Protein 6J2L (pdb70)

Solvent-accessible surface area: 18011 Å² total; per-residue (Å²): 60,85,130,84,59,79,163,92,9,50,49,160,69,12,131,28,46,0,2,0,0,0,2,22,6,25,2,0,24,2,0,15,17,8,76,0,28,72,96,0,2,46,86,0,68,126,59,28,68,0,1,1,34,15,180,131,107,118,93,34,64,52,23,6,76,133,70,44,32,56,1,43,38,85,32,22,6,18,12,102,77,30,8,1,0,6,0,6,0,53,36,94,36,62,7,6,154,133,59,72,59,5,16,4,44,154,42,44,4,52,5,3,38,0,42,72,21,11,97,68,0,37,129,75,72,217,39,106,73,163,93,20,117,0,5,133,15,26,68,58,29,23,149,97,0,2,80,36,0,12,68,10,0,71,65,0,13,110,1,0,50,104,114,60,118,152,70,0,16,30,24,0,0,32,0,0,36,11,0,0,0,0,0,16,37,15,102,17,48,0,21,43,0,3,56,25,5,106,164,154,96,139,76,71,79,180,107,14,52,47,157,115,22,132,26,51,0,2,0,0,0,3,23,5,26,3,0,25,3,10,19,15,7,25,0,26,66,101,0,3,43,64,0,67,121,54,27,67,0,0,1,60,13,81,86,178,120,158,21,86,47,43,4,100,130,66,44,42,50,10,46,39,86,28,47,6,23,9,32,70,33,20,2,3,4,0,5,0,53,44,86,26,140,105,19,39,2,56,145,24,39,3,74,5,2,37,0,39,74,13,11,95,77,2,28,129,105,84,191,76,194,72,45,110,54,32,20,153,114,0,3,91,53,0,11,74,15,0,72,64,0,14,110,2,0,47,100,113,60,109,159,72,0,13,31,21,0,0,42,0,0,54,17,0,0,2,0,0,22,37,14,115,17,47,0,27,54,1,0,70,10,10,86,158,137

Foldseek 3Di:
DDPVLVVQACCVVVVQWAKEWEAAQQLRHTADIAIAGVVQVVCCVVVQWRWHQDPPVRHIDGQCNPPVWIWGFDDWDADPRNRYIYTHTHIPAARDPVRHNHPVPDDDDPSSVLVVLLVVLLVLQPPDCPVDVSVVVLVVDLVVLVVQLVVLVVQLVVCVVVVVVVSNVVSVVSNSNSVSSNQSSVVHHVSVVVVVVVVD/DVVLVVQAPCVVQVQKAKEWEAAQQLGHTADIAIAGPVQVVCCVVVQWRKGQDPVHDGIDGVCPVPVWIWGFDDWDAPDNNRHIYTHTHIDDDDHPPPPDDDDSSVLVVLLVVLLVVCPPVCLVVDLVSLVVQLVVLVVQLVVCVVVPPVVSNVVSVVSNSNSVSNNQVSVVHGVSVVVVVVVVD

Radius of gyration: 22.67 Å; Cα contacts (8 Å, |Δi|>4): 732; chains: 2; bounding box: 60×43×58 Å

B-factor: mean 59.06, std 17.09, range [28.33, 131.87]

Sequence (385 aa):
LTEQQRRELDWEKTDGLMPVIVQHAVSGEVLMLGYMNPEALDKTIESGKVTFFSRTKQRLWIKGETSGNFLNVVSIAPDCDNDTLLVLANPIGPTCHKGTSSCFGNTAHQWLFLYQLEQLLAERKYADPETSYTAKLYASGTKRIAQKVGEEGVETALAATVHDRFELTNEASDLMYHLLVLLQDQDLDLTTVIENLHKRTEQQRRELDWEKTDGLMPVIVQHAVSGEVLMLGYMNPEALDKTIESGKVTFFSRTKQRLWIKGETSGNFLNVVSIAPDCDNDTLLVLANPIGPSSCFGNTAHQWLFLYQLEQLLAERKYADLYASGTKRIAQKVGEEGVETALAATVHDRFELTNEASDLMYHLLVLLQDQDLDLTTVIENLHKR

Secondary structure (DSSP, 8-state):
--HHHHHH--TTTTTT-EEEEEEETTT--EEEEEEE-HHHHHHHHHHSB-EEEETTTTEEEETTTTTS-EEEEEEEEE-TTSS-EEEEEEEES-SSTTSSS-TTTT---TTHHHHHHHHHHHHSTTS-TTS-HHHHHHHH-HHHHHHHHHHHHHHHHHHHHTT-HHHHHHHHHHHHHHHHHHHHHTT--HHHHHHHHHH-/-HHHHHT--TTTTTT-EEEEEEETTT--EEEEEEE-HHHHHHHHHHSB-EEE-SSS--EEETTTTTS-EEEEEEEEE-TTSS-EEEEEEEE----TTTT---TTHHHHHHHHHHHHGGG---GGG-HHHHHHHHHHHHHHHHHHHHHT-HHHHHHHHHHHHHHHHHHHHHTT--HHHHHHHHHH-

Organism: Shigella flexneri (NCBI:txid623)

Structure (mmCIF, N/CA/C/O backbone):
data_6J2L
#
_entry.id   6J2L
#
_cell.length_a   169.050
_cell.length_b   45.230
_cell.length_c   65.259
_cell.angle_alpha   90.00
_cell.angle_beta   112.53
_cell.angle_gamma   90.00
#
_symmetry.space_group_name_H-M   'C 1 2 1'
#
loop_
_entity.id
_entity.type
_entity.pdbx_description
1 polymer 'Histidine biosynthesis bifunctional protein HisIE'
2 non-polymer 'ZINC ION'
3 non-polymer 'MAGNESIUM ION'
4 water water
#
loop_
_atom_site.group_PDB
_atom_site.id
_atom_site.type_symbol
_atom_site.label_atom_id
_atom_site.label_alt_id
_atom_site.label_comp_id
_atom_site.label_asym_id
_atom_site.label_entity_id
_atom_site.label_seq_id
_atom_site.pdbx_PDB_ins_code
_atom_site.Cartn_x
_atom_site.Cartn_y
_atom_site.Cartn_z
_atom_site.occupancy
_atom_site.B_iso_or_equiv
_atom_site.auth_seq_id
_atom_site.auth_comp_id
_atom_site.auth_asym_id
_atom_site.auth_atom_id
_atom_site.pdbx_PDB_model_num
ATOM 1 N N . LEU A 1 1 ? 57.363 28.504 37.476 1.00 58.97 2 LEU A N 1
ATOM 2 C CA . LEU A 1 1 ? 56.664 29.123 38.609 1.00 59.12 2 LEU A CA 1
ATOM 3 C C . LEU A 1 1 ? 57.108 28.589 39.960 1.00 54.59 2 LEU A C 1
ATOM 4 O O . LEU A 1 1 ? 56.872 27.427 40.281 1.00 65.27 2 LEU A O 1
ATOM 9 N N . THR A 1 2 ? 57.731 29.452 40.761 1.00 53.03 3 THR A N 1
ATOM 10 C CA . THR A 1 2 ? 58.091 29.062 42.116 1.00 63.71 3 THR A CA 1
ATOM 11 C C . THR A 1 2 ? 56.833 28.841 42.947 1.00 61.71 3 THR A C 1
ATOM 12 O O . THR A 1 2 ? 55.742 29.298 42.599 1.00 53.71 3 THR A O 1
ATOM 16 N N . GLU A 1 3 ? 56.999 28.158 44.080 1.00 57.65 4 GLU A N 1
ATOM 17 C CA . GLU A 1 3 ? 55.857 27.954 44.953 1.00 64.47 4 GLU A CA 1
ATOM 18 C C . GLU A 1 3 ? 55.310 29.292 45.426 1.00 63.27 4 GLU A C 1
ATOM 19 O O . GLU A 1 3 ? 54.094 29.496 45.464 1.00 66.56 4 GLU A O 1
ATOM 25 N N . GLN A 1 4 ? 56.196 30.221 45.796 1.00 61.35 5 GLN A N 1
ATOM 26 C CA . GLN A 1 4 ? 55.734 31.521 46.279 1.00 69.33 5 GLN A CA 1
ATOM 27 C C . GLN A 1 4 ? 55.055 32.318 45.164 1.00 66.44 5 GLN A C 1
ATOM 28 O O . GLN A 1 4 ? 54.035 32.981 45.394 1.00 61.81 5 GLN A O 1
ATOM 34 N N . GLN A 1 5 ? 55.569 32.230 43.939 1.00 68.57 6 GLN A N 1
ATOM 35 C CA . GLN A 1 5 ? 54.868 32.845 42.818 1.00 63.38 6 GLN A CA 1
ATOM 36 C C . GLN A 1 5 ? 53.421 32.369 42.758 1.00 51.06 6 GLN A C 1
ATOM 37 O O . GLN A 1 5 ? 52.495 33.179 42.660 1.00 51.39 6 GLN A O 1
ATOM 43 N N . ARG A 1 6 ? 53.214 31.055 42.886 1.00 53.18 7 ARG A N 1
ATOM 44 C CA . ARG A 1 6 ? 51.871 30.485 42.863 1.00 59.27 7 ARG A CA 1
ATOM 45 C C . ARG A 1 6 ? 51.060 30.897 44.076 1.00 63.23 7 ARG A C 1
ATOM 46 O O . ARG A 1 6 ? 49.830 30.961 43.999 1.00 65.63 7 ARG A O 1
ATOM 54 N N . ARG A 1 7 ? 51.732 31.159 45.204 1.00 56.84 8 ARG A N 1
ATOM 55 C CA . ARG A 1 7 ? 51.066 31.684 46.386 1.00 57.17 8 ARG A CA 1
ATOM 56 C C . ARG A 1 7 ? 50.560 33.099 46.156 1.00 51.08 8 ARG A C 1
ATOM 57 O O . ARG A 1 7 ? 49.551 33.506 46.740 1.00 47.61 8 ARG A O 1
ATOM 65 N N . GLU A 1 8 ? 51.255 33.871 45.343 1.00 48.51 9 GLU A N 1
ATOM 66 C CA . GLU A 1 8 ? 50.923 35.273 45.154 1.00 63.74 9 GLU A CA 1
ATOM 67 C C . GLU A 1 8 ? 49.949 35.512 44.007 1.00 59.38 9 GLU A C 1
ATOM 68 O O . GLU A 1 8 ? 49.547 36.660 43.789 1.00 58.32 9 GLU A O 1
ATOM 74 N N . LEU A 1 9 ? 49.550 34.472 43.282 1.00 61.41 10 LEU A N 1
ATOM 75 C CA . LEU A 1 9 ? 48.609 34.670 42.191 1.00 58.69 10 LEU A CA 1
ATOM 76 C C . LEU A 1 9 ? 47.268 35.152 42.743 1.00 58.74 10 LEU A C 1
ATOM 77 O O . LEU A 1 9 ? 46.688 34.547 43.652 1.00 56.88 10 LEU A O 1
ATOM 82 N N . ASP A 1 10 ? 46.794 36.270 42.201 1.00 59.30 11 ASP A N 1
ATOM 83 C CA . ASP A 1 10 ? 45.604 36.949 42.702 1.00 57.12 11 ASP A CA 1
ATOM 84 C C . ASP A 1 10 ? 44.361 36.273 42.121 1.00 58.60 11 ASP A C 1
ATOM 85 O O . ASP A 1 10 ? 43.753 36.719 41.144 1.00 57.34 11 ASP A O 1
ATOM 90 N N . TRP A 1 11 ? 43.976 35.158 42.746 1.00 60.40 12 TRP A N 1
ATOM 91 C CA . TRP A 1 11 ? 42.781 34.449 42.304 1.00 67.69 12 TRP A CA 1
ATOM 92 C C . TRP A 1 11 ? 41.507 35.197 42.687 1.00 69.15 12 TRP A C 1
ATOM 93 O O . TRP A 1 11 ? 40.503 35.118 41.969 1.00 65.53 12 TRP A O 1
ATOM 104 N N . GLU A 1 12 ? 41.525 35.935 43.799 1.00 63.84 13 GLU A N 1
ATOM 105 C CA . GLU A 1 12 ? 40.336 36.682 44.189 1.00 74.05 13 GLU A CA 1
ATOM 106 C C . GLU A 1 12 ? 40.073 37.850 43.239 1.00 66.35 13 GLU A C 1
ATOM 107 O O . GLU A 1 12 ? 38.923 38.086 42.854 1.00 60.90 13 GLU A O 1
ATOM 113 N N . LYS A 1 13 ? 41.121 38.555 42.796 1.00 65.95 14 LYS A N 1
ATOM 114 C CA . LYS A 1 13 ? 40.906 39.626 41.821 1.00 58.49 14 LYS A CA 1
ATOM 115 C C . LYS A 1 13 ? 40.408 39.084 40.484 1.00 65.44 14 LYS A C 1
ATOM 116 O O . LYS A 1 13 ? 39.705 39.788 39.745 1.00 60.31 14 LYS A O 1
ATOM 122 N N . THR A 1 14 ? 40.757 37.847 40.154 1.00 63.72 15 THR A N 1
ATOM 123 C CA . THR A 1 14 ? 40.360 37.251 38.889 1.00 61.67 15 THR A CA 1
ATOM 124 C C . THR A 1 14 ? 39.129 36.365 39.025 1.00 67.77 15 THR A C 1
ATOM 125 O O . THR A 1 14 ? 38.692 35.775 38.030 1.00 68.83 15 THR A O 1
ATOM 129 N N . ASP A 1 15 ? 38.568 36.263 40.234 1.00 70.26 16 ASP A N 1
ATOM 130 C CA . ASP A 1 15 ? 37.406 35.416 40.516 1.00 65.96 16 ASP A CA 1
ATOM 131 C C . ASP A 1 15 ? 37.675 33.960 40.126 1.00 62.79 16 ASP A C 1
ATOM 132 O O . ASP A 1 15 ? 36.856 33.302 39.476 1.00 61.83 16 ASP A O 1
ATOM 137 N N . GLY A 1 16 ? 38.851 33.458 40.527 1.00 59.95 17 GLY A N 1
ATOM 138 C CA . GLY A 1 16 ? 39.234 32.074 40.293 1.00 58.73 17 GLY A CA 1
ATOM 139 C C . GLY A 1 16 ? 39.496 31.677 38.851 1.00 50.80 17 GLY A C 1
ATOM 140 O O . GLY A 1 16 ? 39.751 30.494 38.590 1.00 55.12 17 GLY A O 1
ATOM 141 N N . LEU A 1 17 ? 39.411 32.603 37.898 1.00 52.28 18 LEU A N 1
ATOM 142 C CA . LEU A 1 17 ? 39.723 32.313 36.501 1.00 55.66 18 LEU A CA 1
ATOM 143 C C . LEU A 1 17 ? 40.787 33.298 36.037 1.00 52.98 18 LEU A C 1
ATOM 144 O O . LEU A 1 17 ? 40.526 34.498 35.906 1.00 59.49 18 LEU A O 1
ATOM 149 N N . MET A 1 18 ? 41.981 32.783 35.805 1.00 50.03 19 MET A N 1
ATOM 150 C CA . MET A 1 18 ? 43.147 33.599 35.498 1.00 54.58 19 MET A CA 1
ATOM 151 C C . MET A 1 18 ? 43.328 33.655 33.991 1.00 45.86 19 MET A C 1
ATOM 152 O O . MET A 1 18 ? 43.380 32.596 33.356 1.00 39.23 19 MET A O 1
ATOM 157 N N . PRO A 1 19 ? 43.392 34.844 33.381 1.00 43.19 20 PRO A N 1
ATOM 158 C CA . PRO A 1 19 ? 43.709 34.940 31.949 1.00 44.32 20 PRO A CA 1
ATOM 159 C C . PRO A 1 19 ? 45.146 34.514 31.666 1.00 43.91 20 PRO A C 1
ATOM 160 O O . PRO A 1 19 ? 46.074 34.852 32.408 1.00 46.27 20 PRO A O 1
ATOM 164 N N . VAL A 1 20 ? 45.325 33.782 30.567 1.00 32.60 21 VAL A N 1
ATOM 165 C CA . VAL A 1 20 ? 46.622 33.195 30.232 1.00 43.18 21 VAL A CA 1
ATOM 166 C C . VAL A 1 20 ? 46.938 33.463 28.766 1.00 44.56 21 VAL A C 1
ATOM 167 O O . VAL A 1 20 ? 46.242 32.973 27.869 1.00 41.46 21 VAL A O 1
ATOM 171 N N . ILE A 1 21 ? 48.003 34.195 28.527 1.00 43.55 22 ILE A N 1
ATOM 172 C CA . ILE A 1 21 ? 48.468 34.481 27.182 1.00 41.96 22 ILE A CA 1
ATOM 173 C C . ILE A 1 21 ? 49.384 33.352 26.752 1.00 40.67 22 ILE A C 1
ATOM 174 O O . ILE A 1 21 ? 50.335 33.024 27.461 1.00 36.89 22 ILE A O 1
ATOM 179 N N . VAL A 1 22 ? 49.103 32.745 25.609 1.00 36.89 23 VAL A N 1
ATOM 180 C CA . VAL A 1 22 ? 49.995 31.752 25.027 1.00 34.90 23 VAL A CA 1
ATOM 181 C C . VAL A 1 22 ? 50.744 32.405 23.862 1.00 38.88 23 VAL A C 1
ATOM 182 O O . VAL A 1 22 ? 50.133 32.892 22.888 1.00 36.08 23 VAL A O 1
ATOM 186 N N . GLN A 1 23 ? 52.071 32.418 23.973 1.00 41.82 24 GLN A N 1
ATOM 187 C CA . GLN A 1 23 ? 52.963 32.979 22.965 1.00 40.99 24 GLN A CA 1
ATOM 188 C C . GLN A 1 23 ? 53.898 31.895 22.459 1.00 41.08 24 GLN A C 1
ATOM 189 O O . GLN A 1 23 ? 54.365 31.049 23.241 1.00 36.89 24 GLN A O 1
ATOM 195 N N . HIS A 1 24 ? 54.172 31.930 21.153 1.00 38.36 25 HIS A N 1
ATOM 196 C CA . HIS A 1 24 ? 55.121 31.003 20.549 1.00 34.40 25 HIS A CA 1
ATOM 197 C C . HIS A 1 24 ? 56.501 31.223 21.145 1.00 32.54 25 HIS A C 1
ATOM 198 O O . HIS A 1 24 ? 57.031 32.334 21.085 1.00 35.26 25 HIS A O 1
ATOM 205 N N . ALA A 1 25 ? 57.095 30.170 21.696 1.00 34.80 26 ALA A N 1
ATOM 206 C CA . ALA A 1 25 ? 58.315 30.321 22.498 1.00 37.45 26 ALA A CA 1
ATOM 207 C C . ALA A 1 25 ? 59.538 30.663 21.657 1.00 36.23 26 ALA A C 1
ATOM 208 O O . ALA A 1 25 ? 60.566 31.055 22.209 1.00 37.27 26 ALA A O 1
ATOM 210 N N . VAL A 1 26 ? 59.458 30.527 20.341 1.00 35.31 27 VAL A N 1
ATOM 211 C CA . VAL A 1 26 ? 60.569 30.856 19.454 1.00 35.00 27 VAL A CA 1
ATOM 212 C C . VAL A 1 26 ? 60.298 32.166 18.735 1.00 39.65 27 VAL A C 1
ATOM 213 O O . VAL A 1 26 ? 61.043 33.135 18.897 1.00 37.67 27 VAL A O 1
ATOM 217 N N . SER A 1 27 ? 59.174 32.258 18.023 1.00 34.54 28 SER A N 1
ATOM 218 C CA . SER A 1 27 ? 58.947 33.370 17.117 1.00 39.40 28 SER A CA 1
ATOM 219 C C . SER A 1 27 ? 58.306 34.580 17.774 1.00 45.84 28 SER A C 1
ATOM 220 O O . SER A 1 27 ? 58.314 35.660 17.171 1.00 42.44 28 SER A O 1
ATOM 223 N N . GLY A 1 28 ? 57.719 34.425 18.969 1.00 42.36 29 GLY A N 1
ATOM 224 C CA . GLY A 1 28 ? 57.041 35.519 19.630 1.00 41.39 29 GLY A CA 1
ATOM 225 C C . GLY A 1 28 ? 55.615 35.769 19.177 1.00 47.59 29 GLY A C 1
ATOM 226 O O . GLY A 1 28 ? 54.951 36.661 19.737 1.00 34.06 29 GLY A O 1
ATOM 227 N N . GLU A 1 29 ? 55.131 35.041 18.171 1.00 35.68 30 GLU A N 1
ATOM 228 C CA . GLU A 1 29 ? 53.737 35.175 17.773 1.00 38.12 30 GLU A CA 1
ATOM 229 C C . GLU A 1 29 ? 52.811 34.879 18.945 1.00 32.86 30 GLU A C 1
ATOM 230 O O . GLU A 1 29 ? 52.949 33.841 19.603 1.00 38.41 30 GLU A O 1
ATOM 236 N N . VAL A 1 30 ? 51.853 35.770 19.185 1.00 30.80 31 VAL A N 1
ATOM 237 C CA . VAL A 1 30 ? 50.786 35.497 20.155 1.00 37.61 31 VAL A CA 1
ATOM 238 C C . VAL A 1 30 ? 49.780 34.546 19.525 1.00 36.95 31 VAL A C 1
ATOM 239 O O . VAL A 1 30 ? 49.234 34.822 18.453 1.00 40.06 31 VAL A O 1
ATOM 243 N N . LEU A 1 31 ? 49.583 33.386 20.155 1.00 37.46 32 LEU A N 1
ATOM 244 C CA . LEU A 1 31 ? 48.729 32.334 19.623 1.00 40.14 32 LEU A CA 1
ATOM 245 C C . LEU A 1 31 ? 47.292 32.420 20.127 1.00 44.41 32 LEU A C 1
ATOM 246 O O . LEU A 1 31 ? 46.359 32.256 19.329 1.00 37.09 32 LEU A O 1
ATOM 251 N N . MET A 1 32 ? 47.077 32.685 21.421 1.00 29.66 33 MET A N 1
ATOM 252 C CA . MET A 1 32 ? 45.723 32.649 21.948 1.00 42.52 33 MET A CA 1
ATOM 253 C C . MET A 1 32 ? 45.709 33.214 23.361 1.00 45.04 33 MET A C 1
ATOM 254 O O . MET A 1 32 ? 46.748 33.409 23.992 1.00 41.50 33 MET A O 1
ATOM 259 N N . LEU A 1 33 ? 44.500 33.463 23.848 1.00 37.02 34 LEU A N 1
ATOM 260 C CA . LEU A 1 33 ? 44.260 33.745 25.252 1.00 37.10 34 LEU A CA 1
ATOM 261 C C . LEU A 1 33 ? 43.238 32.748 25.752 1.00 45.41 34 LEU A C 1
ATOM 262 O O . LEU A 1 33 ? 42.209 32.537 25.107 1.00 48.94 34 LEU A O 1
ATOM 267 N N . GLY A 1 34 ? 43.520 32.142 26.891 1.00 41.26 35 GLY A N 1
ATOM 268 C CA . GLY A 1 34 ? 42.570 31.240 27.508 1.00 44.70 35 GLY A CA 1
ATOM 269 C C . GLY A 1 34 ? 42.515 31.522 28.997 1.00 46.75 35 GLY A C 1
ATOM 270 O O . GLY A 1 34 ? 43.194 32.437 29.468 1.00 48.20 35 GLY A O 1
ATOM 271 N N . TYR A 1 35 ? 41.725 30.763 29.750 1.00 44.17 36 TYR A N 1
ATOM 272 C CA . TYR A 1 35 ? 41.579 30.987 31.182 1.00 42.35 36 TYR A CA 1
ATOM 273 C C . TYR A 1 35 ? 41.908 29.706 31.933 1.00 48.85 36 TYR A C 1
ATOM 274 O O . TYR A 1 35 ? 41.644 28.599 31.445 1.00 41.88 36 TYR A O 1
ATOM 283 N N . MET A 1 36 ? 42.514 29.873 33.114 1.00 48.21 37 MET A N 1
ATOM 284 C CA . MET A 1 36 ? 42.891 28.778 33.991 1.00 46.91 37 MET A CA 1
ATOM 285 C C . MET A 1 36 ? 42.346 29.017 35.396 1.00 52.44 37 MET A C 1
ATOM 286 O O . MET A 1 36 ? 42.315 30.154 35.886 1.00 49.57 37 MET A O 1
ATOM 291 N N . ASN A 1 37 ? 41.933 27.943 36.039 1.00 47.08 38 ASN A N 1
ATOM 292 C CA . ASN A 1 37 ? 41.729 27.907 37.475 1.00 51.73 38 ASN A CA 1
ATOM 293 C C . ASN A 1 37 ? 42.923 27.223 38.127 1.00 50.35 38 ASN A C 1
ATOM 294 O O . ASN A 1 37 ? 43.818 26.732 37.434 1.00 51.22 38 ASN A O 1
ATOM 299 N N . PRO A 1 38 ? 43.009 27.210 39.469 1.00 56.50 39 PRO A N 1
ATOM 300 C CA . PRO A 1 38 ? 44.181 26.573 40.093 1.00 54.59 39 PRO A CA 1
ATOM 301 C C . PRO A 1 38 ? 44.448 25.169 39.585 1.00 47.80 39 PRO A C 1
ATOM 302 O O . PRO A 1 38 ? 45.611 24.806 39.354 1.00 52.68 39 PRO A O 1
ATOM 306 N N . GLU A 1 39 ? 43.405 24.361 39.387 1.00 56.51 40 GLU A N 1
ATOM 307 C CA . GLU A 1 39 ? 43.674 22.996 38.949 1.00 58.10 40 GLU A CA 1
ATOM 308 C C . GLU A 1 39 ? 44.159 22.957 37.512 1.00 52.12 40 GLU A C 1
ATOM 309 O O . GLU A 1 39 ? 44.982 22.103 37.170 1.00 49.71 40 GLU A O 1
ATOM 315 N N . ALA A 1 40 ? 43.684 23.878 36.666 1.00 49.53 41 ALA A N 1
ATOM 316 C CA . ALA A 1 40 ? 44.205 23.946 35.301 1.00 54.89 41 ALA A CA 1
ATOM 317 C C . ALA A 1 40 ? 45.673 24.342 35.303 1.00 51.36 41 ALA A C 1
ATOM 318 O O . ALA A 1 40 ? 46.487 23.763 34.571 1.00 52.54 41 ALA A O 1
ATOM 320 N N . LEU A 1 41 ? 46.036 25.333 36.117 1.00 52.26 42 LEU A N 1
ATOM 321 C CA . LEU A 1 41 ? 47.440 25.725 36.181 1.00 45.35 42 LEU A CA 1
ATOM 322 C C . LEU A 1 41 ? 48.301 24.565 36.675 1.00 57.06 42 LEU A C 1
ATOM 323 O O . LEU A 1 41 ? 49.367 24.278 36.108 1.00 49.06 42 LEU A O 1
ATOM 328 N N . ASP A 1 42 ? 47.822 23.856 37.702 1.00 52.66 43 ASP A N 1
ATOM 329 C CA . ASP A 1 42 ? 48.549 22.704 38.234 1.00 56.09 43 ASP A CA 1
ATOM 330 C C . ASP A 1 42 ? 48.730 21.604 37.180 1.00 54.03 43 ASP A C 1
ATOM 331 O O . ASP A 1 42 ? 49.828 21.055 37.019 1.00 55.47 43 ASP A O 1
ATOM 336 N N . LYS A 1 43 ? 47.661 21.258 36.465 1.00 52.36 44 LYS A N 1
ATOM 337 C CA . LYS A 1 43 ? 47.763 20.241 35.424 1.00 54.26 44 LYS A CA 1
ATOM 338 C C . LYS A 1 43 ? 48.694 20.700 34.312 1.00 48.20 44 LYS A C 1
ATOM 339 O O . LYS A 1 43 ? 49.444 19.897 33.740 1.00 51.26 44 LYS A O 1
ATOM 345 N N . THR A 1 44 ? 48.691 21.999 34.024 1.00 47.78 45 THR A N 1
ATOM 346 C CA . THR A 1 44 ? 49.635 22.562 33.065 1.00 44.07 45 THR A CA 1
ATOM 347 C C . THR A 1 44 ? 51.074 22.321 33.507 1.00 49.60 45 THR A C 1
ATOM 348 O O . THR A 1 44 ? 51.915 21.875 32.713 1.00 45.30 45 THR A O 1
ATOM 352 N N . ILE A 1 45 ? 51.377 22.584 34.785 1.00 50.61 46 ILE A N 1
ATOM 353 C CA . ILE A 1 45 ? 52.746 22.364 35.261 1.00 44.14 46 ILE A CA 1
ATOM 354 C C . ILE A 1 45 ? 53.103 20.888 35.196 1.00 44.42 46 ILE A C 1
ATOM 355 O O . ILE A 1 45 ? 54.176 20.508 34.713 1.00 50.43 46 ILE A O 1
ATOM 360 N N . GLU A 1 46 ? 52.220 20.033 35.713 1.00 47.08 47 GLU A N 1
ATOM 361 C CA . GLU A 1 46 ? 52.551 18.611 35.825 1.00 53.50 47 GLU A CA 1
ATOM 362 C C . GLU A 1 46 ? 52.706 17.948 34.458 1.00 54.99 47 GLU A C 1
ATOM 363 O O . GLU A 1 46 ? 53.642 17.169 34.238 1.00 50.06 47 GLU A O 1
ATOM 369 N N . SER A 1 47 ? 51.792 18.230 33.527 1.00 54.04 48 SER A N 1
ATOM 370 C CA . SER A 1 47 ? 51.792 17.507 32.263 1.00 51.63 48 SER A CA 1
ATOM 371 C C . SER A 1 47 ? 52.760 18.095 31.250 1.00 49.95 48 SER A C 1
ATOM 372 O O . SER A 1 47 ? 53.212 17.372 30.347 1.00 49.95 48 SER A O 1
ATOM 375 N N . GLY A 1 48 ? 53.098 19.380 31.380 1.00 46.43 49 GLY A N 1
ATOM 376 C CA . GLY A 1 48 ? 53.842 20.052 30.325 1.00 45.10 49 GLY A CA 1
ATOM 377 C C . GLY A 1 48 ? 53.017 20.441 29.116 1.00 42.26 49 GLY A C 1
ATOM 378 O O . GLY A 1 48 ? 53.592 20.848 28.102 1.00 42.30 49 GLY A O 1
ATOM 379 N N . LYS A 1 49 ? 51.691 20.340 29.201 1.00 43.90 50 LYS A N 1
ATOM 380 C CA . LYS A 1 49 ? 50.769 20.661 28.116 1.00 47.12 50 LYS A CA 1
ATOM 381 C C . LYS A 1 49 ? 49.830 21.758 28.590 1.00 48.20 50 LYS A C 1
ATOM 382 O O . LYS A 1 49 ? 49.312 21.681 29.706 1.00 45.69 50 LYS A O 1
ATOM 388 N N . VAL A 1 50 ? 49.586 22.772 27.756 1.00 44.62 51 VAL A N 1
ATOM 389 C CA . VAL A 1 50 ? 48.717 23.854 28.215 1.00 42.48 51 VAL A CA 1
ATOM 390 C C . VAL A 1 50 ? 47.317 23.307 28.451 1.00 44.88 51 VAL A C 1
ATOM 391 O O . VAL A 1 50 ? 46.737 22.645 27.583 1.00 47.70 51 VAL A O 1
ATOM 395 N N . THR A 1 51 ? 46.771 23.599 29.634 1.00 43.91 52 THR A N 1
ATOM 396 C CA . THR A 1 51 ? 45.521 23.043 30.139 1.00 45.61 52 THR A CA 1
ATOM 397 C C . THR A 1 51 ? 44.655 24.192 30.635 1.00 44.87 52 THR A C 1
ATOM 398 O O . THR A 1 51 ? 45.073 24.953 31.517 1.00 48.89 52 THR A O 1
ATOM 402 N N . PHE A 1 52 ? 43.448 24.309 30.101 1.00 46.32 53 PHE A N 1
ATOM 403 C CA . PHE A 1 52 ? 42.558 25.402 30.478 1.00 52.55 53 PHE A CA 1
ATOM 404 C C . PHE A 1 52 ? 41.374 24.894 31.289 1.00 50.27 53 PHE A C 1
ATOM 405 O O . PHE A 1 52 ? 41.044 23.710 31.281 1.00 55.41 53 PHE A O 1
ATOM 413 N N . PHE A 1 53 ? 40.732 25.812 31.990 1.00 48.25 54 PHE A N 1
ATOM 414 C CA . PHE A 1 53 ? 39.422 25.545 32.564 1.00 52.20 54 PHE A CA 1
ATOM 415 C C . PHE A 1 53 ? 38.359 26.098 31.618 1.00 62.75 54 PHE A C 1
ATOM 416 O O . PHE A 1 53 ? 38.293 27.311 31.402 1.00 57.26 54 PHE A O 1
ATOM 424 N N . SER A 1 54 ? 37.549 25.197 31.051 1.00 65.30 55 SER A N 1
ATOM 425 C CA . SER A 1 54 ? 36.438 25.530 30.157 1.00 66.23 55 SER A CA 1
ATOM 426 C C . SER A 1 54 ? 35.186 25.795 30.981 1.00 73.65 55 SER A C 1
ATOM 427 O O . SER A 1 54 ? 34.592 24.856 31.541 1.00 68.32 55 SER A O 1
ATOM 430 N N . ARG A 1 55 ? 34.785 27.074 31.043 1.00 64.39 56 ARG A N 1
ATOM 431 C CA . ARG A 1 55 ? 33.532 27.445 31.692 1.00 75.02 56 ARG A CA 1
ATOM 432 C C . ARG A 1 55 ? 32.330 26.902 30.922 1.00 77.78 56 ARG A C 1
ATOM 433 O O . ARG A 1 55 ? 31.283 26.631 31.525 1.00 71.43 56 ARG A O 1
ATOM 441 N N . THR A 1 56 ? 32.472 26.712 29.604 1.00 77.07 57 THR A N 1
ATOM 442 C CA . THR A 1 56 ? 31.412 26.140 28.778 1.00 80.15 57 THR A CA 1
ATOM 443 C C . THR A 1 56 ? 31.067 24.733 29.239 1.00 71.86 57 THR A C 1
ATOM 444 O O . THR A 1 56 ? 29.962 24.480 29.728 1.00 76.60 57 THR A O 1
ATOM 448 N N . LYS A 1 57 ? 32.007 23.810 29.071 1.00 68.71 58 LYS A N 1
ATOM 449 C CA . LYS A 1 57 ? 31.821 22.432 29.494 1.00 74.66 58 LYS A CA 1
ATOM 450 C C . LYS A 1 57 ? 32.015 22.253 30.994 1.00 69.21 58 LYS A C 1
ATOM 451 O O . LYS A 1 57 ? 31.809 21.137 31.493 1.00 62.64 58 LYS A O 1
ATOM 457 N N . GLN A 1 58 ? 32.355 23.336 31.699 1.00 69.74 59 GLN A N 1
ATOM 458 C CA . GLN A 1 58 ? 32.750 23.348 33.110 1.00 63.84 59 GLN A CA 1
ATOM 459 C C . GLN A 1 58 ? 33.651 22.156 33.438 1.00 63.39 59 GLN A C 1
ATOM 460 O O . GLN A 1 58 ? 33.361 21.326 34.300 1.00 73.76 59 GLN A O 1
ATOM 466 N N . ARG A 1 59 ? 34.777 22.095 32.722 1.00 66.70 60 ARG A N 1
ATOM 467 C CA . ARG A 1 59 ? 35.763 21.049 32.968 1.00 66.49 60 ARG A CA 1
ATOM 468 C C . ARG A 1 59 ? 37.143 21.499 32.496 1.00 61.39 60 ARG A C 1
ATOM 469 O O . ARG A 1 59 ? 37.282 22.419 31.688 1.00 57.13 60 ARG A O 1
ATOM 477 N N . LEU A 1 60 ? 38.167 20.839 33.023 1.00 62.51 61 LEU A N 1
ATOM 478 C CA . LEU A 1 60 ? 39.496 20.978 32.451 1.00 64.60 61 LEU A CA 1
ATOM 479 C C . LEU A 1 60 ? 39.494 20.480 31.017 1.00 61.13 61 LEU A C 1
ATOM 480 O O . LEU A 1 60 ? 38.753 19.566 30.657 1.00 58.72 61 LEU A O 1
ATOM 485 N N . TRP A 1 61 ? 40.320 21.101 30.188 1.00 58.30 62 TRP A N 1
ATOM 486 C CA . TRP A 1 61 ? 40.568 20.562 28.862 1.00 60.95 62 TRP A CA 1
ATOM 487 C C . TRP A 1 61 ? 42.012 20.878 28.513 1.00 53.80 62 TRP A C 1
ATOM 488 O O . TRP A 1 61 ? 42.468 22.022 28.652 1.00 46.13 62 TRP A O 1
ATOM 499 N N . ILE A 1 62 ? 42.739 19.844 28.114 1.00 47.63 63 ILE A N 1
ATOM 500 C CA . ILE A 1 62 ? 44.077 20.030 27.577 1.00 52.20 63 ILE A CA 1
ATOM 501 C C . ILE A 1 62 ? 43.927 20.473 26.128 1.00 54.64 63 ILE A C 1
ATOM 502 O O . ILE A 1 62 ? 43.284 19.794 25.324 1.00 46.51 63 ILE A O 1
ATOM 507 N N . LYS A 1 63 ? 44.471 21.639 25.811 1.00 50.90 64 LYS A N 1
ATOM 508 C CA . LYS A 1 63 ? 44.357 22.181 24.466 1.00 53.37 64 LYS A CA 1
ATOM 509 C C . LYS A 1 63 ? 44.969 21.206 23.466 1.00 54.36 64 LYS A C 1
ATOM 510 O O . LYS A 1 63 ? 46.170 20.912 23.523 1.00 46.37 64 LYS A O 1
ATOM 516 N N . GLY A 1 64 ? 44.136 20.690 22.565 1.00 47.61 65 GLY A N 1
ATOM 517 C CA . GLY A 1 64 ? 44.497 19.573 21.708 1.00 48.54 65 GLY A CA 1
ATOM 518 C C . GLY A 1 64 ? 43.743 18.284 22.005 1.00 59.98 65 GLY A C 1
ATOM 519 O O . GLY A 1 64 ? 43.857 17.334 21.221 1.00 57.41 65 GLY A O 1
ATOM 520 N N . GLU A 1 65 ? 42.982 18.222 23.109 1.00 44.89 66 GLU A N 1
ATOM 521 C CA . GLU A 1 65 ? 42.161 17.056 23.452 1.00 55.04 66 GLU A CA 1
ATOM 522 C C . GLU A 1 65 ? 41.321 16.536 22.292 1.00 69.10 66 GLU A C 1
ATOM 523 O O . GLU A 1 65 ? 41.120 15.322 22.160 1.00 69.08 66 GLU A O 1
ATOM 529 N N . THR A 1 66 ? 40.759 17.427 21.481 1.00 58.53 67 THR A N 1
ATOM 530 C CA . THR A 1 66 ? 39.947 16.972 20.356 1.00 72.09 67 THR A CA 1
ATOM 531 C C . THR A 1 66 ? 40.507 17.343 18.993 1.00 68.01 67 THR A C 1
ATOM 532 O O . THR A 1 66 ? 39.969 16.884 17.982 1.00 74.18 67 THR A O 1
ATOM 536 N N . SER A 1 67 ? 41.571 18.134 18.926 1.00 67.09 68 SER A N 1
ATOM 537 C CA . SER A 1 67 ? 42.157 18.492 17.644 1.00 64.68 68 SER A CA 1
ATOM 538 C C . SER A 1 67 ? 43.435 17.736 17.322 1.00 63.12 68 SER A C 1
ATOM 539 O O . SER A 1 67 ? 43.701 17.478 16.144 1.00 65.45 68 SER A O 1
ATOM 542 N N . GLY A 1 68 ? 44.228 17.374 18.333 1.00 57.91 69 GLY A N 1
ATOM 543 C CA . GLY A 1 68 ? 45.586 16.912 18.115 1.00 53.35 69 GLY A CA 1
ATOM 544 C C . GLY A 1 68 ? 46.646 17.993 18.169 1.00 56.06 69 GLY A C 1
ATOM 545 O O . GLY A 1 68 ? 47.840 17.673 18.068 1.00 59.40 69 GLY A O 1
ATOM 546 N N . ASN A 1 69 ? 46.256 19.258 18.339 1.00 49.54 70 ASN A N 1
ATOM 547 C CA . ASN A 1 69 ? 47.195 20.380 18.336 1.00 60.94 70 ASN A CA 1
ATOM 548 C C . ASN A 1 69 ? 47.464 20.802 19.780 1.00 46.32 70 ASN A C 1
ATOM 549 O O . ASN A 1 69 ? 46.696 21.569 20.372 1.00 45.26 70 ASN A O 1
ATOM 554 N N . PHE A 1 70 ? 48.554 20.302 20.345 1.00 46.92 71 PHE A N 1
ATOM 555 C CA . PHE A 1 70 ? 48.898 20.576 21.732 1.00 44.42 71 PHE A CA 1
ATOM 556 C C . PHE A 1 70 ? 49.876 21.744 21.798 1.00 50.27 71 PHE A C 1
ATOM 557 O O . PHE A 1 70 ? 50.522 22.091 20.806 1.00 46.50 71 PHE A O 1
ATOM 565 N N . LEU A 1 71 ? 49.977 22.352 22.984 1.00 45.94 72 LEU A N 1
ATOM 566 C CA . LEU A 1 71 ? 50.938 23.421 23.253 1.00 45.79 72 LEU A CA 1
ATOM 567 C C . LEU A 1 71 ? 51.893 22.932 24.337 1.00 42.50 72 LEU A C 1
ATOM 568 O O . LEU A 1 71 ? 51.493 22.774 25.499 1.00 42.03 72 LEU A O 1
ATOM 573 N N . ASN A 1 72 ? 53.147 22.674 23.962 1.00 41.98 73 ASN A N 1
ATOM 574 C CA . ASN A 1 72 ? 54.146 22.192 24.913 1.00 46.57 73 ASN A CA 1
ATOM 575 C C . ASN A 1 72 ? 54.710 23.364 25.701 1.00 46.71 73 ASN A C 1
ATOM 576 O O . ASN A 1 72 ? 55.287 24.290 25.114 1.00 42.82 73 ASN A O 1
ATOM 581 N N . VAL A 1 73 ? 54.577 23.304 27.028 1.00 44.69 74 VAL A N 1
ATOM 582 C CA . VAL A 1 73 ? 55.010 24.409 27.878 1.00 38.94 74 VAL A CA 1
ATOM 583 C C . VAL A 1 73 ? 56.523 24.555 27.833 1.00 39.27 74 VAL A C 1
ATOM 584 O O . VAL A 1 73 ? 57.262 23.589 28.015 1.00 48.80 74 VAL A O 1
ATOM 588 N N . VAL A 1 74 ? 56.988 25.781 27.605 1.00 44.77 75 VAL A N 1
ATOM 589 C CA . VAL A 1 74 ? 58.386 26.130 27.775 1.00 39.25 75 VAL A CA 1
ATOM 590 C C . VAL A 1 74 ? 58.594 26.992 29.013 1.00 40.50 75 VAL A C 1
ATOM 591 O O . VAL A 1 74 ? 59.484 26.720 29.817 1.00 49.64 75 VAL A O 1
ATOM 595 N N . SER A 1 75 ? 57.744 27.990 29.217 1.00 44.21 76 SER A N 1
ATOM 596 C CA . SER A 1 75 ? 57.925 28.867 30.366 1.00 39.75 76 SER A CA 1
ATOM 597 C C . SER A 1 75 ? 56.571 29.415 30.809 1.00 42.56 76 SER A C 1
ATOM 598 O O . SER A 1 75 ? 55.647 29.528 30.002 1.00 41.97 76 SER A O 1
ATOM 601 N N . ILE A 1 76 ? 56.470 29.774 32.089 1.00 39.34 77 ILE A N 1
ATOM 602 C CA . ILE A 1 76 ? 55.274 30.420 32.646 1.00 35.48 77 ILE A CA 1
ATOM 603 C C . ILE A 1 76 ? 55.700 31.565 33.563 1.00 42.77 77 ILE A C 1
ATOM 604 O O . ILE A 1 76 ? 56.518 31.363 34.464 1.00 45.44 77 ILE A O 1
ATOM 609 N N . ALA A 1 77 ? 55.100 32.743 33.387 1.00 37.21 78 ALA A N 1
ATOM 610 C CA . ALA A 1 77 ? 55.434 33.881 34.230 1.00 42.92 78 ALA A CA 1
ATOM 611 C C . ALA A 1 77 ? 54.188 34.699 34.546 1.00 48.27 78 ALA A C 1
ATOM 612 O O . ALA A 1 77 ? 53.305 34.820 33.701 1.00 50.58 78 ALA A O 1
ATOM 614 N N . PRO A 1 78 ? 54.104 35.276 35.735 1.00 52.90 79 PRO A N 1
ATOM 615 C CA . PRO A 1 78 ? 53.034 36.243 36.026 1.00 49.48 79 PRO A CA 1
ATOM 616 C C . PRO A 1 78 ? 53.433 37.651 35.597 1.00 45.45 79 PRO A C 1
ATOM 617 O O . PRO A 1 78 ? 54.607 37.941 35.329 1.00 42.61 79 PRO A O 1
ATOM 621 N N . ASP A 1 79 ? 52.425 38.545 35.539 1.00 41.02 80 ASP A N 1
ATOM 622 C CA . ASP A 1 79 ? 52.711 39.960 35.296 1.00 49.45 80 ASP A CA 1
ATOM 623 C C . ASP A 1 79 ? 52.956 40.696 36.619 1.00 53.94 80 ASP A C 1
ATOM 624 O O . ASP A 1 79 ? 52.929 40.086 37.692 1.00 40.67 80 ASP A O 1
ATOM 629 N N . CYS A 1 80 ? 53.175 42.027 36.545 1.00 49.81 81 CYS A N 1
ATOM 630 C CA . CYS A 1 80 ? 53.644 42.784 37.713 1.00 49.09 81 CYS A CA 1
ATOM 631 C C . CYS A 1 80 ? 52.671 42.714 38.902 1.00 49.24 81 CYS A C 1
ATOM 632 O O . CYS A 1 80 ? 53.120 42.715 40.052 1.00 58.77 81 CYS A O 1
ATOM 635 N N . ASP A 1 81 ? 51.360 42.604 38.675 1.00 46.50 82 ASP A N 1
ATOM 636 C CA . ASP A 1 81 ? 50.394 42.498 39.777 1.00 52.63 82 ASP A CA 1
ATOM 637 C C . ASP A 1 81 ? 49.693 41.131 39.868 1.00 50.85 82 ASP A C 1
ATOM 638 O O . ASP A 1 81 ? 48.620 41.038 40.478 1.00 56.22 82 ASP A O 1
ATOM 643 N N . ASN A 1 82 ? 50.240 40.077 39.248 1.00 51.42 83 ASN A N 1
ATOM 644 C CA . ASN A 1 82 ? 49.867 38.685 39.561 1.00 53.67 83 ASN A CA 1
ATOM 645 C C . ASN A 1 82 ? 48.435 38.302 39.173 1.00 47.94 83 ASN A C 1
ATOM 646 O O . ASN A 1 82 ? 47.824 37.453 39.828 1.00 47.31 83 ASN A O 1
ATOM 651 N N . ASP A 1 83 ? 47.877 38.864 38.097 1.00 50.22 84 ASP A N 1
ATOM 652 C CA . ASP A 1 83 ? 46.514 38.529 37.690 1.00 58.16 84 ASP A CA 1
ATOM 653 C C . ASP A 1 83 ? 46.421 38.189 36.206 1.00 50.72 84 ASP A C 1
ATOM 654 O O . ASP A 1 83 ? 45.358 38.378 35.605 1.00 46.77 84 ASP A O 1
ATOM 659 N N . THR A 1 84 ? 47.528 37.738 35.615 1.00 46.01 85 THR A N 1
ATOM 660 C CA . THR A 1 84 ? 47.632 37.356 34.214 1.00 48.37 85 THR A CA 1
ATOM 661 C C . THR A 1 84 ? 48.905 36.556 34.055 1.00 46.39 85 THR A C 1
ATOM 662 O O . THR A 1 84 ? 49.953 36.968 34.561 1.00 42.04 85 THR A O 1
ATOM 666 N N . LEU A 1 85 ? 48.829 35.433 33.352 1.00 43.82 86 LEU A N 1
ATOM 667 C CA . LEU A 1 85 ? 50.023 34.641 33.113 1.00 35.72 86 LEU A CA 1
ATOM 668 C C . LEU A 1 85 ? 50.417 34.702 31.647 1.00 46.05 86 LEU A C 1
ATOM 669 O O . LEU A 1 85 ? 49.563 34.823 30.764 1.00 37.97 86 LEU A O 1
ATOM 674 N N . LEU A 1 86 ? 51.722 34.611 31.406 1.00 40.41 87 LEU A N 1
ATOM 675 C CA . LEU A 1 86 ? 52.303 34.469 30.078 1.00 37.41 87 LEU A CA 1
ATOM 676 C C . LEU A 1 86 ? 52.950 33.092 30.019 1.00 40.59 87 LEU A C 1
ATOM 677 O O . LEU A 1 86 ? 53.854 32.783 30.809 1.00 43.63 87 LEU A O 1
ATOM 682 N N . VAL A 1 87 ? 52.439 32.253 29.133 1.00 34.42 88 VAL A N 1
ATOM 683 C CA . VAL A 1 87 ? 52.996 30.927 28.845 1.00 36.62 88 VAL A CA 1
ATOM 684 C C . VAL A 1 87 ? 53.697 31.007 27.491 1.00 40.17 88 VAL A C 1
ATOM 685 O O . VAL A 1 87 ? 53.072 31.349 26.471 1.00 39.55 88 VAL A O 1
ATOM 689 N N . LEU A 1 88 ? 54.998 30.776 27.487 1.00 39.71 89 LEU A N 1
ATOM 690 C CA . LEU A 1 88 ? 55.710 30.516 26.243 1.00 36.63 89 LEU A CA 1
ATOM 691 C C . LEU A 1 88 ? 55.607 29.024 25.940 1.00 41.35 89 LEU A C 1
ATOM 692 O O . LEU A 1 88 ? 55.911 28.197 26.810 1.00 37.54 89 LEU A O 1
ATOM 697 N N . ALA A 1 89 ? 55.173 28.681 24.720 1.00 36.50 90 ALA A N 1
ATOM 698 C CA . ALA A 1 89 ? 54.901 27.284 24.370 1.00 42.07 90 ALA A CA 1
ATOM 699 C C . ALA A 1 89 ? 55.261 27.007 22.916 1.00 43.69 90 ALA A C 1
ATOM 700 O O . ALA A 1 89 ? 55.274 27.911 22.080 1.00 40.19 90 ALA A O 1
ATOM 702 N N . ASN A 1 90 ? 55.545 25.725 22.625 1.00 40.77 91 ASN A N 1
ATOM 703 C CA . ASN A 1 90 ? 55.796 25.245 21.272 1.00 42.57 91 ASN A CA 1
ATOM 704 C C . ASN A 1 90 ? 54.560 24.534 20.761 1.00 47.20 91 ASN A C 1
ATOM 705 O O . ASN A 1 90 ? 54.179 23.495 21.318 1.00 45.83 91 ASN A O 1
ATOM 710 N N . PRO A 1 91 ? 53.906 25.035 19.728 1.00 47.30 92 PRO A N 1
ATOM 711 C CA . PRO A 1 91 ? 52.713 24.351 19.226 1.00 47.66 92 PRO A CA 1
ATOM 712 C C . PRO A 1 91 ? 53.118 23.133 18.415 1.00 57.73 92 PRO A C 1
ATOM 713 O O . PRO A 1 91 ? 54.049 23.181 17.607 1.00 56.33 92 PRO A O 1
ATOM 717 N N . ILE A 1 92 ? 52.446 22.016 18.688 1.00 50.44 93 ILE A N 1
ATOM 718 C CA . ILE A 1 92 ? 52.578 20.800 17.883 1.00 58.80 93 ILE A CA 1
ATOM 719 C C . ILE A 1 92 ? 51.391 20.791 16.931 1.00 69.45 93 ILE A C 1
ATOM 720 O O . ILE A 1 92 ? 50.357 20.190 17.231 1.00 64.01 93 ILE A O 1
ATOM 725 N N . GLY A 1 93 ? 51.512 21.486 15.802 1.00 51.14 94 GLY A N 1
ATOM 726 C CA . GLY A 1 93 ? 50.388 21.697 14.920 1.00 67.44 94 GLY A CA 1
ATOM 727 C C . GLY A 1 93 ? 49.742 23.053 15.141 1.00 85.19 94 GLY A C 1
ATOM 728 O O . GLY A 1 93 ? 49.949 23.711 16.164 1.00 94.56 94 GLY A O 1
ATOM 729 N N . PRO A 1 94 ? 48.930 23.483 14.178 1.00 65.12 95 PRO A N 1
ATOM 730 C CA . PRO A 1 94 ? 48.341 24.830 14.234 1.00 74.30 95 PRO A CA 1
ATOM 731 C C . PRO A 1 94 ? 47.359 25.013 15.389 1.00 88.13 95 PRO A C 1
ATOM 732 O O . PRO A 1 94 ? 46.585 24.115 15.727 1.00 110.44 95 PRO A O 1
ATOM 736 N N . THR A 1 95 ? 47.369 26.222 15.975 1.00 83.18 96 THR A N 1
ATOM 737 C CA . THR A 1 95 ? 46.616 26.457 17.209 1.00 73.44 96 THR A CA 1
ATOM 738 C C . THR A 1 95 ? 45.143 26.774 16.958 1.00 76.79 96 THR A C 1
ATOM 739 O O . THR A 1 95 ? 44.281 26.337 17.729 1.00 74.19 96 THR A O 1
ATOM 743 N N . CYS A 1 96 ? 44.826 27.543 15.915 1.00 74.98 97 CYS A N 1
ATOM 744 C CA . CYS A 1 96 ? 43.441 27.929 15.656 1.00 79.72 97 CYS A CA 1
ATOM 745 C C . CYS A 1 96 ? 42.704 26.882 14.817 1.00 80.13 97 CYS A C 1
ATOM 746 O O . CYS A 1 96 ? 43.295 26.186 13.988 1.00 74.02 97 CYS A O 1
ATOM 749 N N . HIS A 1 97 ? 41.391 26.783 15.046 1.00 100.78 98 HIS A N 1
ATOM 750 C CA . HIS A 1 97 ? 40.512 25.881 14.303 1.00 93.88 98 HIS A CA 1
ATOM 751 C C . HIS A 1 97 ? 40.242 26.347 12.878 1.00 92.83 98 HIS A C 1
ATOM 752 O O . HIS A 1 97 ? 39.466 25.694 12.172 1.00 92.21 98 HIS A O 1
ATOM 759 N N . LYS A 1 98 ? 40.835 27.459 12.451 1.00 95.03 99 LYS A N 1
ATOM 760 C CA . LYS A 1 98 ? 40.751 27.931 11.079 1.00 88.57 99 LYS A CA 1
ATOM 761 C C . LYS A 1 98 ? 41.946 27.484 10.244 1.00 86.95 99 LYS A C 1
ATOM 762 O O . LYS A 1 98 ? 42.105 27.935 9.102 1.00 79.47 99 LYS A O 1
ATOM 768 N N . GLY A 1 99 ? 42.787 26.610 10.795 1.00 92.55 100 GLY A N 1
ATOM 769 C CA . GLY A 1 99 ? 43.915 26.062 10.075 1.00 85.72 100 GLY A CA 1
ATOM 770 C C . GLY A 1 99 ? 45.161 26.913 10.088 1.00 83.49 100 GLY A C 1
ATOM 771 O O . GLY A 1 99 ? 46.094 26.621 9.328 1.00 83.03 100 GLY A O 1
ATOM 772 N N . THR A 1 100 ? 45.220 27.946 10.929 1.00 82.70 101 THR A N 1
ATOM 773 C CA . THR A 1 100 ? 46.320 28.904 10.905 1.00 80.58 101 THR A CA 1
ATOM 774 C C . THR A 1 100 ? 46.975 29.004 12.281 1.00 73.37 101 THR A C 1
ATOM 775 O O . THR A 1 100 ? 46.405 28.606 13.301 1.00 83.03 101 THR A O 1
ATOM 779 N N . SER A 1 101 ? 48.183 29.576 12.301 1.00 86.04 102 SER A N 1
ATOM 780 C CA . SER A 1 101 ? 49.039 29.453 13.479 1.00 75.77 102 SER A CA 1
ATOM 781 C C . SER A 1 101 ? 48.481 30.215 14.678 1.00 67.38 102 SER A C 1
ATOM 782 O O . SER A 1 101 ? 48.686 29.804 15.823 1.00 70.91 102 SER A O 1
ATOM 785 N N . SER A 1 102 ? 47.781 31.318 14.447 1.00 66.48 103 SER A N 1
ATOM 786 C CA . SER A 1 102 ? 47.341 32.189 15.525 1.00 50.95 103 SER A CA 1
ATOM 787 C C . SER A 1 102 ? 45.828 32.355 15.485 1.00 58.59 103 SER A C 1
ATOM 788 O O . SER A 1 102 ? 45.227 32.419 14.407 1.00 69.27 103 SER A O 1
ATOM 791 N N . CYS A 1 103 ? 45.218 32.429 16.672 1.00 49.54 104 CYS A N 1
ATOM 792 C CA . CYS A 1 103 ? 43.813 32.819 16.756 1.00 56.97 104 CYS A CA 1
ATOM 793 C C . CYS A 1 103 ? 43.587 34.294 16.413 1.00 42.39 104 CYS A C 1
ATOM 794 O O . CYS A 1 103 ? 42.427 34.708 16.278 1.00 43.89 104 CYS A O 1
ATOM 797 N N . PHE A 1 104 ? 44.646 35.092 16.266 1.00 58.41 105 PHE A N 1
ATOM 798 C CA . PHE A 1 104 ? 44.507 36.512 15.973 1.00 61.90 105 PHE A CA 1
ATOM 799 C C . PHE A 1 104 ? 44.692 36.825 14.491 1.00 64.55 105 PHE A C 1
ATOM 800 O O . PHE A 1 104 ? 44.853 37.993 14.118 1.00 65.87 105 PHE A O 1
ATOM 808 N N . GLY A 1 105 ? 44.648 35.808 13.641 1.00 65.85 106 GLY A N 1
ATOM 809 C CA . GLY A 1 105 ? 44.644 36.065 12.215 1.00 68.80 106 GLY A CA 1
ATOM 810 C C . GLY A 1 105 ? 45.980 36.594 11.737 1.00 72.41 106 GLY A C 1
ATOM 811 O O . GLY A 1 105 ? 47.047 36.057 12.061 1.00 66.93 106 GLY A O 1
ATOM 812 N N . ASN A 1 106 ? 45.922 37.685 10.976 1.00 81.23 107 ASN A N 1
ATOM 813 C CA . ASN A 1 106 ? 47.040 38.131 10.157 1.00 82.31 107 ASN A CA 1
ATOM 814 C C . ASN A 1 106 ? 47.772 39.339 10.726 1.00 81.54 107 ASN A C 1
ATOM 815 O O . ASN A 1 106 ? 48.615 39.918 10.032 1.00 84.37 107 ASN A O 1
ATOM 820 N N . THR A 1 107 ? 47.481 39.744 11.955 1.00 74.59 108 THR A N 1
ATOM 821 C CA . THR A 1 107 ? 48.213 40.845 12.560 1.00 74.68 108 THR A CA 1
ATOM 822 C C . THR A 1 107 ? 49.435 40.271 13.259 1.00 66.48 108 THR A C 1
ATOM 823 O O . THR A 1 107 ? 49.316 39.327 14.044 1.00 68.61 108 THR A O 1
ATOM 827 N N . ALA A 1 108 ? 50.606 40.826 12.955 1.00 58.09 109 ALA A N 1
ATOM 828 C CA . ALA A 1 108 ? 51.858 40.258 13.426 1.00 54.82 109 ALA A CA 1
ATOM 829 C C . ALA A 1 108 ? 52.901 41.353 13.631 1.00 53.99 109 ALA A C 1
ATOM 830 O O . ALA A 1 108 ? 52.970 42.301 12.846 1.00 53.40 109 ALA A O 1
ATOM 832 N N . HIS A 1 109 ? 53.713 41.212 14.688 1.00 46.63 110 HIS A N 1
ATOM 833 C CA . HIS A 1 109 ? 54.813 42.138 14.907 1.00 49.18 110 HIS A CA 1
ATOM 834 C C . HIS A 1 109 ? 55.793 42.075 13.731 1.00 48.69 110 HIS A C 1
ATOM 835 O O . HIS A 1 109 ? 55.861 41.082 12.999 1.00 47.98 110 HIS A O 1
ATOM 842 N N . GLN A 1 110 ? 56.523 43.173 13.525 1.00 37.32 111 GLN A N 1
ATOM 843 C CA . GLN A 1 110 ? 57.370 43.304 12.334 1.00 46.25 111 GLN A CA 1
ATOM 844 C C . GLN A 1 110 ? 58.338 42.140 12.189 1.00 50.86 111 GLN A C 1
ATOM 845 O O . GLN A 1 110 ? 58.442 41.531 11.114 1.00 48.39 111 GLN A O 1
ATOM 851 N N . TRP A 1 111 ? 59.051 41.808 13.278 1.00 48.16 112 TRP A N 1
ATOM 852 C CA . TRP A 1 111 ? 60.109 40.811 13.201 1.00 41.11 112 TRP A CA 1
ATOM 853 C C . TRP A 1 111 ? 59.572 39.425 12.882 1.00 39.62 112 TRP A C 1
ATOM 854 O O . TRP A 1 111 ? 60.328 38.579 12.390 1.00 38.71 112 TRP A O 1
ATOM 865 N N . LEU A 1 112 ? 58.281 39.182 13.114 1.00 45.00 113 LEU A N 1
ATOM 866 C CA . LEU A 1 112 ? 57.724 37.892 12.749 1.00 42.65 113 LEU A CA 1
ATOM 867 C C . LEU A 1 112 ? 57.954 37.594 11.272 1.00 48.68 113 LEU A C 1
ATOM 868 O O . LEU A 1 112 ? 58.170 36.428 10.907 1.00 46.06 113 LEU A O 1
ATOM 873 N N . PHE A 1 113 ? 57.954 38.625 10.407 1.00 41.89 114 PHE A N 1
ATOM 874 C CA . PHE A 1 113 ? 58.115 38.321 8.987 1.00 50.66 114 PHE A CA 1
ATOM 875 C C . PHE A 1 113 ? 59.406 37.554 8.731 1.00 44.09 114 PHE A C 1
ATOM 876 O O . PHE A 1 113 ? 59.420 36.611 7.930 1.00 45.72 114 PHE A O 1
ATOM 884 N N . LEU A 1 114 ? 60.489 37.895 9.445 1.00 42.13 115 LEU A N 1
ATOM 885 C CA . LEU A 1 114 ? 61.744 37.199 9.183 1.00 41.26 115 LEU A CA 1
ATOM 886 C C . LEU A 1 114 ? 61.571 35.714 9.443 1.00 48.84 115 LEU A C 1
ATOM 887 O O . LEU A 1 114 ? 61.907 34.869 8.595 1.00 47.06 115 LEU A O 1
ATOM 892 N N . TYR A 1 115 ? 60.930 35.388 10.573 1.00 41.78 116 TYR A N 1
ATOM 893 C CA . TYR A 1 115 ? 60.676 33.997 10.906 1.00 45.75 116 TYR A CA 1
ATOM 894 C C . TYR A 1 115 ? 59.792 33.343 9.836 1.00 43.58 116 TYR A C 1
ATOM 895 O O . TYR A 1 115 ? 60.081 32.238 9.365 1.00 43.10 116 TYR A O 1
ATOM 904 N N . GLN A 1 116 ? 58.761 34.051 9.375 1.00 47.52 117 GLN A N 1
ATOM 905 C CA . GLN A 1 116 ? 57.914 33.477 8.327 1.00 48.98 117 GLN A CA 1
ATOM 906 C C . GLN A 1 116 ? 58.706 33.271 7.039 1.00 42.25 117 GLN A C 1
ATOM 907 O O . GLN A 1 116 ? 58.611 32.211 6.404 1.00 53.51 117 GLN A O 1
ATOM 913 N N . LEU A 1 117 ? 59.559 34.238 6.681 1.00 44.60 118 LEU A N 1
ATOM 914 C CA . LEU A 1 117 ? 60.367 34.062 5.485 1.00 43.45 118 LEU A CA 1
ATOM 915 C C . LEU A 1 117 ? 61.174 32.782 5.604 1.00 50.51 118 LEU A C 1
ATOM 916 O O . LEU A 1 117 ? 61.138 31.931 4.707 1.00 54.15 118 LEU A O 1
ATOM 921 N N . GLU A 1 118 ? 61.797 32.560 6.769 1.00 50.39 119 GLU A N 1
ATOM 922 C CA . GLU A 1 118 ? 62.652 31.381 6.886 1.00 45.86 119 GLU A CA 1
ATOM 923 C C . GLU A 1 118 ? 61.836 30.129 6.684 1.00 45.47 119 GLU A C 1
ATOM 924 O O . GLU A 1 118 ? 62.249 29.208 5.962 1.00 51.29 119 GLU A O 1
ATOM 930 N N . GLN A 1 119 ? 60.638 30.123 7.278 1.00 47.46 120 GLN A N 1
ATOM 931 C CA . GLN A 1 119 ? 59.724 28.994 7.202 1.00 52.04 120 GLN A CA 1
ATOM 932 C C . GLN A 1 119 ? 59.414 28.681 5.744 1.00 55.80 120 GLN A C 1
ATOM 933 O O . GLN A 1 119 ? 59.553 27.539 5.276 1.00 53.43 120 GLN A O 1
ATOM 939 N N . LEU A 1 120 ? 59.084 29.724 4.993 1.00 44.72 121 LEU A N 1
ATOM 940 C CA . LEU A 1 120 ? 58.810 29.564 3.572 1.00 55.19 121 LEU A CA 1
ATOM 941 C C . LEU A 1 120 ? 60.032 28.985 2.861 1.00 68.06 121 LEU A C 1
ATOM 942 O O . LEU A 1 120 ? 59.935 27.965 2.157 1.00 58.78 121 LEU A O 1
ATOM 947 N N . LEU A 1 121 ? 61.220 29.559 3.126 1.00 58.77 122 LEU A N 1
ATOM 948 C CA . LEU A 1 121 ? 62.422 29.070 2.456 1.00 56.30 122 LEU A CA 1
ATOM 949 C C . LEU A 1 121 ? 62.759 27.646 2.869 1.00 56.99 122 LEU A C 1
ATOM 950 O O . LEU A 1 121 ? 63.386 26.923 2.079 1.00 60.38 122 LEU A O 1
ATOM 955 N N . ALA A 1 122 ? 62.323 27.215 4.067 1.00 54.48 123 ALA A N 1
ATOM 956 C CA . ALA A 1 122 ? 62.570 25.845 4.511 1.00 59.78 123 ALA A CA 1
ATOM 957 C C . ALA A 1 122 ? 61.547 24.858 3.972 1.00 69.01 123 ALA A C 1
ATOM 958 O O . ALA A 1 122 ? 61.803 23.645 3.987 1.00 63.64 123 ALA A O 1
ATOM 960 N N . GLU A 1 123 ? 60.396 25.344 3.509 1.00 62.65 124 GLU A N 1
ATOM 961 C CA . GLU A 1 123 ? 59.435 24.448 2.884 1.00 68.54 124 GLU A CA 1
ATOM 962 C C . GLU A 1 123 ? 59.860 24.137 1.459 1.00 77.85 124 GLU A C 1
ATOM 963 O O . GLU A 1 123 ? 59.730 22.999 0.998 1.00 82.08 124 GLU A O 1
ATOM 969 N N . ARG A 1 124 ? 60.399 25.138 0.768 1.00 70.14 125 ARG A N 1
ATOM 970 C CA . ARG A 1 124 ? 60.847 24.998 -0.609 1.00 72.18 125 ARG A CA 1
ATOM 971 C C . ARG A 1 124 ? 62.063 24.090 -0.754 1.00 72.13 125 ARG A C 1
ATOM 972 O O . ARG A 1 124 ? 62.469 23.815 -1.889 1.00 76.89 125 ARG A O 1
ATOM 980 N N . LYS A 1 125 ? 62.654 23.623 0.345 1.00 69.69 126 LYS A N 1
ATOM 981 C CA . LYS A 1 125 ? 63.711 22.626 0.253 1.00 74.22 126 LYS A CA 1
ATOM 982 C C . LYS A 1 125 ? 63.124 21.319 -0.255 1.00 92.52 126 LYS A C 1
ATOM 983 O O . LYS A 1 125 ? 62.081 20.866 0.233 1.00 104.66 126 LYS A O 1
ATOM 989 N N . TYR A 1 126 ? 63.785 20.721 -1.245 1.00 88.33 127 TYR A N 1
ATOM 990 C CA . TYR A 1 126 ? 63.356 19.440 -1.805 1.00 105.87 127 TYR A CA 1
ATOM 991 C C . TYR A 1 126 ? 61.944 19.556 -2.398 1.00 107.80 127 TYR A C 1
ATOM 992 O O . TYR A 1 126 ? 61.059 18.735 -2.127 1.00 115.21 127 TYR A O 1
ATOM 1001 N N . ALA A 1 127 ? 61.740 20.603 -3.210 1.00 102.66 128 ALA A N 1
ATOM 1002 C CA . ALA A 1 127 ? 60.472 20.887 -3.894 1.00 102.83 128 ALA A CA 1
ATOM 1003 C C . ALA A 1 127 ? 60.747 21.630 -5.202 1.00 105.21 128 ALA A C 1
ATOM 1004 O O . ALA A 1 127 ? 60.430 22.806 -5.349 1.00 100.46 128 ALA A O 1
ATOM 1006 N N . ASP A 1 128 ? 61.397 20.902 -6.123 1.00 97.76 129 ASP A N 1
ATOM 1007 C CA . ASP A 1 128 ? 61.607 21.048 -7.568 1.00 94.63 129 ASP A CA 1
ATOM 1008 C C . ASP A 1 128 ? 61.879 22.445 -8.136 1.00 95.04 129 ASP A C 1
ATOM 1009 O O . ASP A 1 128 ? 61.218 23.428 -7.787 1.00 88.41 129 ASP A O 1
ATOM 1014 N N . PRO A 1 129 ? 62.783 22.523 -9.117 1.00 90.40 130 PRO A N 1
ATOM 1015 C CA . PRO A 1 129 ? 63.576 23.746 -9.323 1.00 80.12 130 PRO A CA 1
ATOM 1016 C C . PRO A 1 129 ? 62.870 24.940 -9.966 1.00 87.67 130 PRO A C 1
ATOM 1017 O O . PRO A 1 129 ? 63.450 26.034 -9.916 1.00 81.32 130 PRO A O 1
ATOM 1021 N N . GLU A 1 130 ? 61.701 24.806 -10.603 1.00 98.94 131 GLU A N 1
ATOM 1022 C CA . GLU A 1 130 ? 61.001 26.004 -11.074 1.00 90.02 131 GLU A CA 1
ATOM 1023 C C . GLU A 1 130 ? 59.841 26.398 -10.156 1.00 90.46 131 GLU A C 1
ATOM 1024 O O . GLU A 1 130 ? 59.155 27.387 -10.431 1.00 98.69 131 GLU A O 1
ATOM 1030 N N . THR A 1 131 ? 59.635 25.703 -9.033 1.00 92.52 132 THR A N 1
ATOM 1031 C CA . THR A 1 131 ? 58.661 26.238 -8.087 1.00 95.02 132 THR A CA 1
ATOM 1032 C C . THR A 1 131 ? 59.054 27.662 -7.685 1.00 90.28 132 THR A C 1
ATOM 1033 O O . THR A 1 131 ? 58.195 28.552 -7.605 1.00 90.14 132 THR A O 1
ATOM 1037 N N . SER A 1 132 ? 60.355 27.917 -7.535 1.00 85.10 133 SER A N 1
ATOM 1038 C CA . SER A 1 132 ? 60.834 29.222 -7.098 1.00 80.83 133 SER A CA 1
ATOM 1039 C C . SER A 1 132 ? 62.326 29.362 -7.372 1.00 73.37 133 SER A C 1
ATOM 1040 O O . SER A 1 132 ? 63.029 28.384 -7.657 1.00 74.92 133 SER A O 1
ATOM 1043 N N . TYR A 1 133 ? 62.785 30.613 -7.295 1.00 62.78 134 TYR A N 1
ATOM 1044 C CA . TYR A 1 133 ? 64.205 30.930 -7.173 1.00 70.96 134 TYR A CA 1
ATOM 1045 C C . TYR A 1 133 ? 64.868 30.085 -6.077 1.00 69.15 134 TYR A C 1
ATOM 1046 O O . TYR A 1 133 ? 65.980 29.567 -6.249 1.00 70.94 134 TYR A O 1
ATOM 1055 N N . THR A 1 134 ? 64.182 29.933 -4.942 1.00 72.93 135 THR A N 1
ATOM 1056 C CA . THR A 1 134 ? 64.765 29.240 -3.798 1.00 66.57 135 THR A CA 1
ATOM 1057 C C . THR A 1 134 ? 65.044 27.788 -4.132 1.00 63.09 135 THR A C 1
ATOM 1058 O O . THR A 1 134 ? 66.124 27.264 -3.831 1.00 56.57 135 THR A O 1
ATOM 1062 N N . ALA A 1 135 ? 64.077 27.121 -4.763 1.00 71.91 136 ALA A N 1
ATOM 1063 C CA . ALA A 1 135 ? 64.243 25.712 -5.096 1.00 70.25 136 ALA A CA 1
ATOM 1064 C C . ALA A 1 135 ? 65.398 25.520 -6.065 1.00 65.83 136 ALA A C 1
ATOM 1065 O O . ALA A 1 135 ? 66.161 24.554 -5.950 1.00 54.85 136 ALA A O 1
ATOM 1067 N N . LYS A 1 136 ? 65.560 26.450 -7.009 1.00 62.52 137 LYS A N 1
ATOM 1068 C CA . LYS A 1 136 ? 66.649 26.320 -7.966 1.00 68.09 137 LYS A CA 1
ATOM 1069 C C . LYS A 1 136 ? 67.993 26.534 -7.283 1.00 66.96 137 LYS A C 1
ATOM 1070 O O . LYS A 1 136 ? 68.958 25.809 -7.563 1.00 63.98 137 LYS A O 1
ATOM 1076 N N . LEU A 1 137 ? 68.071 27.516 -6.375 1.00 65.59 138 LEU A N 1
ATOM 1077 C CA . LEU A 1 137 ? 69.218 27.610 -5.479 1.00 51.93 138 LEU A CA 1
ATOM 1078 C C . LEU A 1 137 ? 69.524 26.269 -4.847 1.00 54.09 138 LEU A C 1
ATOM 1079 O O . LEU A 1 137 ? 70.649 25.766 -4.941 1.00 56.54 138 LEU A O 1
ATOM 1084 N N . TYR A 1 138 ?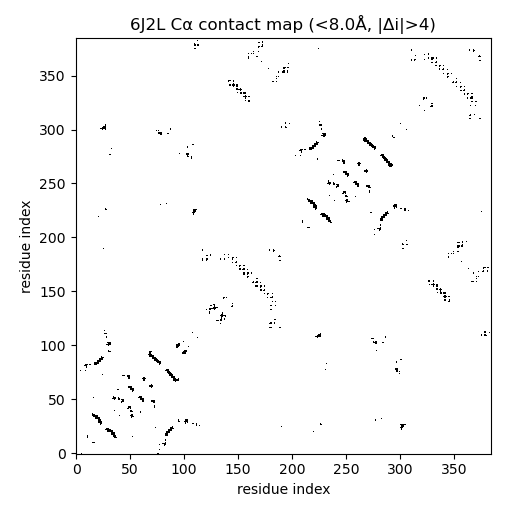 68.528 25.696 -4.161 1.00 59.57 139 TYR A N 1
ATOM 1085 C CA . TYR A 1 138 ? 68.728 24.420 -3.485 1.00 58.91 139 TYR A CA 1
ATOM 1086 C C . TYR A 1 138 ? 69.306 23.387 -4.447 1.00 65.02 139 TYR A C 1
ATOM 1087 O O . TYR A 1 138 ? 70.224 22.635 -4.093 1.00 59.04 139 TYR A O 1
ATOM 1096 N N . ALA A 1 139 ? 68.818 23.383 -5.692 1.00 62.39 140 ALA A N 1
ATOM 1097 C CA . ALA A 1 139 ? 69.293 22.418 -6.670 1.00 59.29 140 ALA A CA 1
ATOM 1098 C C . ALA A 1 139 ? 70.726 22.705 -7.102 1.00 56.83 140 ALA A C 1
ATOM 1099 O O . ALA A 1 139 ? 71.466 21.772 -7.429 1.00 60.26 140 ALA A O 1
ATOM 1101 N N . SER A 1 140 ? 71.137 23.976 -7.106 1.00 59.10 141 SER A N 1
ATOM 1102 C CA . SER A 1 140 ? 72.495 24.336 -7.510 1.00 57.62 141 SER A CA 1
ATOM 1103 C C . SER A 1 140 ? 73.570 23.682 -6.652 1.00 58.32 141 SER A C 1
ATOM 1104 O O . SER A 1 140 ? 74.726 23.618 -7.079 1.00 70.77 141 SER A O 1
ATOM 1107 N N . GLY A 1 141 ? 73.232 23.194 -5.472 1.00 59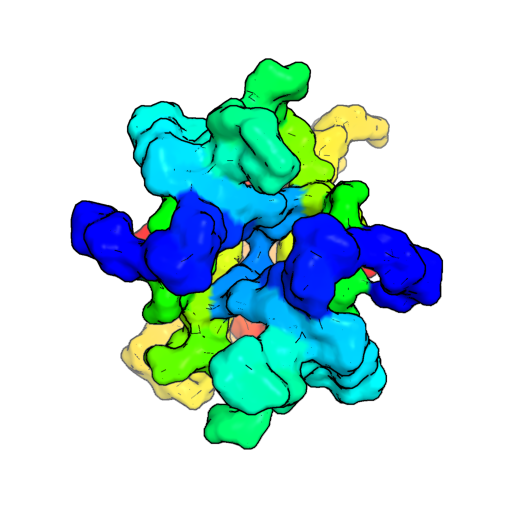.11 142 GLY A N 1
ATOM 1108 C CA . GLY A 1 141 ? 74.224 22.610 -4.599 1.00 51.97 142 GLY A CA 1
ATOM 1109 C C . GLY A 1 141 ? 74.818 23.631 -3.649 1.00 55.26 142 GLY A C 1
ATOM 1110 O O . GLY A 1 141 ? 74.769 24.842 -3.867 1.00 49.11 142 GLY A O 1
ATOM 1111 N N . THR A 1 142 ? 75.411 23.111 -2.576 1.00 52.17 143 THR A N 1
ATOM 1112 C CA . THR A 1 142 ? 75.890 23.960 -1.493 1.00 52.27 143 THR A CA 1
ATOM 1113 C C . THR A 1 142 ? 76.859 25.034 -1.980 1.00 55.00 143 THR A C 1
ATOM 1114 O O . THR A 1 142 ? 76.780 26.192 -1.546 1.00 52.31 143 THR A O 1
ATOM 1118 N N . LYS A 1 143 ? 77.743 24.681 -2.924 1.00 51.73 144 LYS A N 1
ATOM 1119 C CA . LYS A 1 143 ? 78.804 25.595 -3.346 1.00 54.04 144 LYS A CA 1
ATOM 1120 C C . LYS A 1 143 ? 78.253 26.877 -3.947 1.00 48.08 144 LYS A C 1
ATOM 1121 O O . LYS A 1 143 ? 78.785 27.963 -3.695 1.00 53.26 144 LYS A O 1
ATOM 1127 N N . ARG A 1 144 ? 77.206 26.774 -4.768 1.00 51.91 145 ARG A N 1
ATOM 1128 C CA . ARG A 1 144 ? 76.656 27.965 -5.407 1.00 48.29 145 ARG A CA 1
ATOM 1129 C C . ARG A 1 144 ? 75.927 28.853 -4.407 1.00 41.65 145 ARG A C 1
ATOM 1130 O O . ARG A 1 144 ? 75.965 30.093 -4.523 1.00 47.79 145 ARG A O 1
ATOM 1138 N N . ILE A 1 145 ? 75.265 28.239 -3.421 1.00 48.53 146 ILE A N 1
ATOM 1139 C CA . ILE A 1 145 ? 74.579 29.012 -2.394 1.00 45.72 146 ILE A CA 1
ATOM 1140 C C . ILE A 1 145 ? 75.598 29.769 -1.569 1.00 47.35 146 ILE A C 1
ATOM 1141 O O . ILE A 1 145 ? 75.483 30.985 -1.364 1.00 45.13 146 ILE A O 1
ATOM 1146 N N . ALA A 1 146 ? 76.616 29.046 -1.093 1.00 41.10 147 ALA A N 1
ATOM 1147 C CA . ALA A 1 146 ? 77.721 29.671 -0.372 1.00 46.97 147 ALA A CA 1
ATOM 1148 C C . ALA A 1 146 ? 78.345 30.775 -1.207 1.00 49.10 147 ALA A C 1
ATOM 1149 O O . ALA A 1 146 ? 78.680 31.842 -0.689 1.00 44.32 147 ALA A O 1
ATOM 1151 N N . GLN A 1 147 ? 78.486 30.546 -2.514 1.00 42.46 148 GLN A N 1
ATOM 1152 C 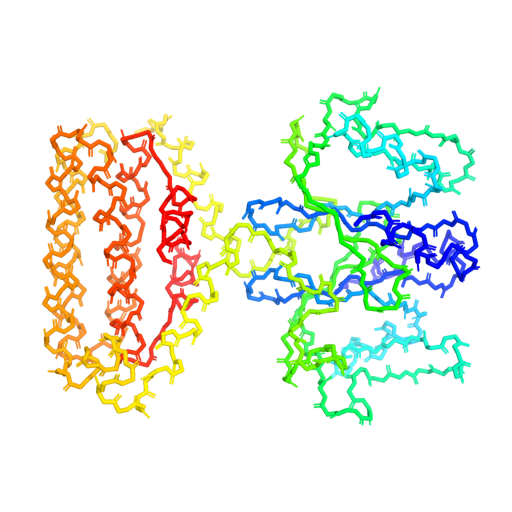CA . GLN A 1 147 ? 79.037 31.590 -3.365 1.00 41.36 148 GLN A CA 1
ATOM 1153 C C . GLN A 1 147 ? 78.193 32.856 -3.303 1.00 47.15 148 GLN A C 1
ATOM 1154 O O . GLN A 1 147 ? 78.740 33.971 -3.289 1.00 43.16 148 GLN A O 1
ATOM 1160 N N . LYS A 1 148 ? 76.857 32.710 -3.262 1.00 53.59 149 LYS A N 1
ATOM 1161 C CA . LYS A 1 148 ? 76.023 33.907 -3.164 1.00 45.03 149 LYS A CA 1
ATOM 1162 C C . LYS A 1 148 ? 76.133 34.561 -1.791 1.00 38.09 149 LYS A C 1
ATOM 1163 O O . LYS A 1 148 ? 76.156 35.789 -1.691 1.00 39.76 149 LYS A O 1
ATOM 1169 N N . VAL A 1 149 ? 76.179 33.782 -0.716 1.00 40.48 150 VAL A N 1
ATOM 1170 C CA . VAL A 1 149 ? 76.452 34.416 0.577 1.00 40.14 150 VAL A CA 1
ATOM 1171 C C . VAL A 1 149 ? 77.745 35.228 0.495 1.00 40.00 150 VAL A C 1
ATOM 1172 O O . VAL A 1 149 ? 77.767 36.420 0.813 1.00 41.97 150 VAL A O 1
ATOM 1176 N N . GLY A 1 150 ? 78.814 34.634 -0.039 1.00 42.62 151 GLY A N 1
ATOM 1177 C CA . GLY A 1 150 ? 80.081 35.359 -0.136 1.00 40.22 151 GLY A CA 1
ATOM 1178 C C . GLY A 1 150 ? 79.969 36.637 -0.950 1.00 43.72 151 GLY A C 1
ATOM 1179 O O . GLY A 1 150 ? 80.430 37.709 -0.533 1.00 44.12 151 GLY A O 1
ATOM 1180 N N . GLU A 1 151 ? 79.341 36.543 -2.126 1.00 43.27 152 GLU A N 1
ATOM 1181 C CA . GLU A 1 151 ? 79.182 37.713 -2.981 1.00 49.32 152 GLU A CA 1
ATOM 1182 C C . GLU A 1 151 ? 78.407 38.803 -2.279 1.00 44.02 152 GLU A C 1
ATOM 1183 O O . GLU A 1 151 ? 78.794 39.973 -2.314 1.00 44.71 152 GLU A O 1
ATOM 1189 N N . GLU A 1 152 ? 77.257 38.440 -1.705 1.00 45.97 153 GLU A N 1
ATOM 1190 C CA . GLU A 1 152 ? 76.404 39.415 -1.041 1.00 39.95 153 GLU A CA 1
ATOM 1191 C C . GLU A 1 152 ? 77.085 40.036 0.167 1.00 45.52 153 GLU A C 1
ATOM 1192 O O . GLU A 1 152 ? 76.872 41.219 0.459 1.00 43.28 153 GLU A O 1
ATOM 1198 N N . GLY A 1 153 ? 77.890 39.270 0.895 1.00 42.70 154 GLY A N 1
ATOM 1199 C CA . GLY A 1 153 ? 78.667 39.888 1.955 1.00 41.97 154 GLY A CA 1
ATOM 1200 C C . GLY A 1 153 ? 79.585 40.954 1.401 1.00 44.26 154 GLY A C 1
ATOM 1201 O O . GLY A 1 153 ? 79.717 42.035 1.979 1.00 47.18 154 GLY A O 1
ATOM 1202 N N . VAL A 1 154 ? 80.199 40.678 0.243 1.00 45.22 155 VAL A N 1
ATOM 1203 C CA . VAL A 1 154 ? 81.066 41.679 -0.376 1.00 45.83 155 VAL A CA 1
ATOM 1204 C C . VAL A 1 154 ? 80.260 42.906 -0.779 1.00 49.68 155 VAL A C 1
ATOM 1205 O O . VAL A 1 154 ? 80.685 44.051 -0.547 1.00 51.37 155 VAL A O 1
ATOM 1209 N N . GLU A 1 155 ? 79.081 42.699 -1.387 1.00 46.45 156 GLU A N 1
ATOM 1210 C CA . GLU A 1 155 ? 78.291 43.857 -1.809 1.00 50.75 156 GLU A CA 1
ATOM 1211 C C . GLU A 1 155 ? 77.840 44.676 -0.604 1.00 50.92 156 GLU A C 1
ATOM 1212 O O . GLU A 1 155 ? 77.836 45.914 -0.644 1.00 53.26 156 GLU A O 1
ATOM 1218 N N . THR A 1 156 ? 77.476 44.000 0.488 1.00 52.72 157 THR A N 1
ATOM 1219 C CA . THR A 1 156 ? 77.087 44.699 1.706 1.00 53.88 157 THR A CA 1
ATOM 1220 C C . THR A 1 156 ? 78.244 45.536 2.244 1.00 49.56 157 THR A C 1
ATOM 1221 O O . THR A 1 156 ? 78.083 46.728 2.558 1.00 49.36 157 THR A O 1
ATOM 1225 N N . ALA A 1 157 ? 79.428 44.934 2.329 1.00 46.57 158 ALA A N 1
ATOM 1226 C CA . ALA A 1 157 ? 80.586 45.670 2.823 1.00 55.63 158 ALA A CA 1
ATOM 1227 C C . ALA A 1 157 ? 80.857 46.902 1.968 1.00 63.62 158 ALA A C 1
ATOM 1228 O O . ALA A 1 157 ? 81.122 47.995 2.500 1.00 55.99 158 ALA A O 1
ATOM 1230 N N . LEU A 1 158 ? 80.758 46.758 0.639 1.00 50.63 159 LEU A N 1
ATOM 1231 C CA . LEU A 1 158 ? 81.111 47.873 -0.234 1.00 57.24 159 LEU A CA 1
ATOM 1232 C C . LEU A 1 158 ? 80.065 48.985 -0.176 1.00 57.94 159 LEU A C 1
ATOM 1233 O O . LEU A 1 158 ? 80.414 50.172 -0.178 1.00 59.43 159 LEU A O 1
ATOM 1238 N N . ALA A 1 159 ? 78.780 48.622 -0.131 1.00 55.18 160 ALA A N 1
ATOM 1239 C CA . ALA A 1 159 ? 77.734 49.636 -0.054 1.00 58.73 160 ALA A CA 1
ATOM 1240 C C . ALA A 1 159 ? 77.814 50.407 1.258 1.00 59.54 160 ALA A C 1
ATOM 1241 O O . ALA A 1 159 ? 77.599 51.627 1.284 1.00 62.16 160 ALA A O 1
ATOM 1243 N N . ALA A 1 160 ? 78.128 49.720 2.361 1.00 51.99 161 ALA A N 1
ATOM 1244 C CA . ALA A 1 160 ? 78.367 50.452 3.608 1.00 51.64 161 ALA A CA 1
ATOM 1245 C C . ALA A 1 160 ? 79.553 51.398 3.464 1.00 65.48 161 ALA A C 1
ATOM 1246 O O . ALA A 1 160 ? 79.467 52.586 3.809 1.00 65.04 161 ALA A O 1
ATOM 1248 N N . THR A 1 161 ? 80.667 50.889 2.938 1.00 53.97 162 THR A N 1
ATOM 1249 C CA . THR A 1 161 ? 81.873 51.701 2.867 1.00 62.40 162 THR A CA 1
ATOM 1250 C C . THR A 1 161 ? 81.661 52.951 2.023 1.00 64.73 162 THR A C 1
ATOM 1251 O O . THR A 1 161 ? 82.217 54.014 2.327 1.00 58.04 162 THR A O 1
ATOM 1255 N N . VAL A 1 162 ? 80.812 52.855 0.997 1.00 63.76 163 VAL A N 1
ATOM 1256 C CA . VAL A 1 162 ? 80.464 53.995 0.154 1.00 60.50 163 VAL A CA 1
ATOM 1257 C C . VAL A 1 162 ? 79.391 54.878 0.778 1.00 74.24 163 VAL A C 1
ATOM 1258 O O . VAL A 1 162 ? 79.114 55.969 0.259 1.00 71.83 163 VAL A O 1
ATOM 1262 N N . HIS A 1 163 ? 78.810 54.458 1.906 1.00 68.03 164 HIS A N 1
ATOM 1263 C CA . HIS A 1 163 ? 77.781 55.206 2.628 1.00 66.63 164 HIS A CA 1
ATOM 1264 C C . HIS A 1 163 ? 76.508 55.368 1.807 1.00 60.82 164 HIS A C 1
ATOM 1265 O O . HIS A 1 163 ? 75.747 56.310 2.023 1.00 77.69 164 HIS A O 1
ATOM 1272 N N . ASP A 1 164 ? 76.267 54.472 0.854 1.00 62.95 165 ASP A N 1
ATOM 1273 C CA . ASP A 1 164 ? 75.005 54.444 0.120 1.00 63.82 165 ASP A CA 1
ATOM 1274 C C . ASP A 1 164 ? 74.027 53.629 0.969 1.00 62.52 165 ASP A C 1
ATOM 1275 O O . ASP A 1 164 ? 73.959 52.396 0.883 1.00 57.55 165 ASP A O 1
ATOM 1280 N N . ARG A 1 165 ? 73.258 54.334 1.810 1.00 55.90 166 ARG A N 1
ATOM 1281 C CA . ARG A 1 165 ? 72.388 53.657 2.775 1.00 55.27 166 ARG A CA 1
ATOM 1282 C C . ARG A 1 165 ? 71.306 52.814 2.096 1.00 63.99 166 ARG A C 1
ATOM 1283 O O . ARG A 1 165 ? 70.938 51.745 2.602 1.00 62.88 166 ARG A O 1
ATOM 1291 N N . PHE A 1 166 ? 70.778 53.274 0.958 1.00 55.90 167 PHE A N 1
ATOM 1292 C CA . PHE A 1 166 ? 69.723 52.517 0.278 1.00 56.71 167 PHE A CA 1
ATOM 1293 C C . PHE A 1 166 ? 70.273 51.221 -0.324 1.00 61.70 167 PHE A C 1
ATOM 1294 O O . PHE A 1 166 ? 69.641 50.148 -0.236 1.00 58.82 167 PHE A O 1
ATOM 1302 N N . GLU A 1 167 ? 71.466 51.292 -0.917 1.00 65.80 168 GLU A N 1
ATOM 1303 C CA . GLU A 1 167 ? 72.096 50.076 -1.409 1.00 60.68 168 GLU A CA 1
ATOM 1304 C C . GLU A 1 167 ? 72.460 49.149 -0.256 1.00 53.27 168 GLU A C 1
ATOM 1305 O O . GLU A 1 167 ? 72.315 47.930 -0.373 1.00 50.85 168 GLU A O 1
ATOM 1311 N N . LEU A 1 168 ? 72.915 49.704 0.873 1.00 59.48 169 LEU A N 1
ATOM 1312 C CA . LEU A 1 168 ? 73.246 48.857 2.019 1.00 52.74 169 LEU A CA 1
ATOM 1313 C C . LEU A 1 168 ? 72.011 48.121 2.517 1.00 56.99 169 LEU A C 1
ATOM 1314 O O . LEU A 1 168 ? 72.082 46.932 2.855 1.00 59.33 169 LEU A O 1
ATOM 1319 N N . THR A 1 169 ? 70.860 48.803 2.539 1.00 56.00 170 THR A N 1
ATOM 1320 C CA . THR A 1 169 ? 69.613 48.142 2.928 1.00 49.93 170 THR A CA 1
ATOM 1321 C C . THR A 1 169 ? 69.306 46.965 2.005 1.00 52.62 170 THR A C 1
ATOM 1322 O O . THR A 1 169 ? 68.994 45.856 2.468 1.00 51.70 170 THR A O 1
ATOM 1326 N N . ASN A 1 170 ? 69.420 47.171 0.686 1.00 57.38 171 ASN A N 1
ATOM 1327 C CA . ASN A 1 170 ? 69.037 46.082 -0.221 1.00 53.34 171 ASN A CA 1
ATOM 1328 C C . ASN A 1 170 ? 70.060 44.934 -0.234 1.00 42.67 171 ASN A C 1
ATOM 1329 O O . ASN A 1 170 ? 69.682 43.758 -0.310 1.00 50.69 171 ASN A O 1
ATOM 1334 N N . GLU A 1 171 ? 71.355 45.239 -0.171 1.00 44.59 172 GLU A N 1
ATOM 1335 C CA . GLU A 1 171 ? 72.333 44.157 -0.172 1.00 54.43 172 GLU A CA 1
ATOM 1336 C C . GLU A 1 171 ? 72.313 43.410 1.152 1.00 47.41 172 GLU A C 1
ATOM 1337 O O . GLU A 1 171 ? 72.489 42.191 1.179 1.00 44.27 172 GLU A O 1
ATOM 1343 N N . ALA A 1 172 ? 72.082 44.117 2.258 1.00 52.64 173 ALA A N 1
ATOM 1344 C CA . ALA A 1 172 ? 71.863 43.432 3.527 1.00 51.80 173 ALA A CA 1
ATOM 1345 C C . ALA A 1 172 ? 70.653 42.506 3.445 1.00 43.89 173 ALA A C 1
ATOM 1346 O O . ALA A 1 172 ? 70.683 41.383 3.977 1.00 46.27 173 ALA A O 1
ATOM 1348 N N . SER A 1 173 ? 69.599 42.931 2.739 1.00 44.46 174 SER A N 1
ATOM 1349 C CA . SER A 1 173 ? 68.460 42.035 2.518 1.00 43.29 174 SER A CA 1
ATOM 1350 C C . SER A 1 173 ? 68.875 40.796 1.731 1.00 46.38 174 SER A C 1
ATOM 1351 O O . SER A 1 173 ? 68.498 39.663 2.073 1.00 52.56 174 SER A O 1
ATOM 1354 N N . ASP A 1 174 ? 69.636 40.994 0.650 1.00 47.34 175 ASP A N 1
ATOM 1355 C CA . ASP A 1 174 ? 70.092 39.857 -0.144 1.00 52.01 175 ASP A CA 1
ATOM 1356 C C . ASP A 1 174 ? 70.913 38.900 0.709 1.00 39.26 175 ASP A C 1
ATOM 1357 O O . ASP A 1 174 ? 70.729 37.673 0.661 1.00 47.45 175 ASP A O 1
ATOM 1362 N N . LEU A 1 175 ? 71.841 39.459 1.482 1.00 46.36 176 LEU A N 1
ATOM 1363 C CA . LEU A 1 175 ? 72.671 38.665 2.372 1.00 45.20 176 LEU A CA 1
ATOM 1364 C C . LEU A 1 175 ? 71.814 37.795 3.276 1.00 41.80 176 LEU A C 1
ATOM 1365 O O . LEU A 1 175 ? 71.981 36.568 3.311 1.00 38.50 176 LEU A O 1
ATOM 1370 N N . MET A 1 176 ? 70.851 38.412 3.978 1.00 42.19 177 MET A N 1
ATOM 1371 C CA . MET A 1 176 ? 69.992 37.657 4.889 1.00 38.07 177 MET A CA 1
ATOM 1372 C C . MET A 1 176 ? 69.245 36.530 4.163 1.00 46.70 177 MET A C 1
ATOM 1373 O O . MET A 1 176 ? 69.225 35.383 4.621 1.00 40.60 177 MET A O 1
ATOM 1378 N N . TYR A 1 177 ? 68.608 36.838 3.032 1.00 41.39 178 TYR A N 1
ATOM 1379 C CA . TYR A 1 177 ? 67.888 35.796 2.296 1.00 32.15 178 TYR A CA 1
ATOM 1380 C C . TYR A 1 177 ? 68.799 34.606 1.993 1.00 35.89 178 TYR A C 1
ATOM 1381 O O . TYR A 1 177 ? 68.471 33.441 2.286 1.00 42.27 178 TYR A O 1
ATOM 1390 N N . HIS A 1 178 ? 69.971 34.891 1.407 1.00 42.52 179 HIS A N 1
ATOM 1391 C CA . HIS A 1 178 ? 70.828 33.784 1.008 1.00 44.97 179 HIS A CA 1
ATOM 1392 C C . HIS A 1 178 ? 71.424 33.072 2.213 1.00 43.83 179 HIS A C 1
ATOM 1393 O O . HIS A 1 178 ? 71.573 31.848 2.178 1.00 37.39 179 HIS A O 1
ATOM 1400 N N . LEU A 1 179 ? 71.722 33.792 3.298 1.00 43.89 180 LEU A N 1
ATOM 1401 C CA . LEU A 1 179 ? 72.183 33.126 4.515 1.00 32.50 180 LEU A CA 1
ATOM 1402 C C . LEU A 1 179 ? 71.120 32.178 5.058 1.00 43.23 180 LEU A C 1
ATOM 1403 O O . LEU A 1 179 ? 71.437 31.059 5.483 1.00 40.30 180 LEU A O 1
ATOM 1408 N N . LEU A 1 180 ? 69.853 32.612 5.078 1.00 41.83 181 LEU A N 1
ATOM 1409 C CA . LEU A 1 180 ? 68.793 31.695 5.498 1.00 44.28 181 LEU A CA 1
ATOM 1410 C C . LEU A 1 180 ? 68.822 30.421 4.657 1.00 48.64 181 LEU A C 1
ATOM 1411 O O . LEU A 1 180 ? 68.842 29.297 5.187 1.00 43.34 181 LEU A O 1
ATOM 1416 N N . VAL A 1 181 ? 68.843 30.582 3.329 1.00 44.05 182 VAL A N 1
ATOM 1417 C CA . VAL A 1 181 ? 68.887 29.399 2.472 1.00 42.17 182 VAL A CA 1
ATOM 1418 C C . VAL A 1 181 ? 70.098 28.527 2.794 1.00 46.46 182 VAL A C 1
ATOM 1419 O O . VAL A 1 181 ? 69.996 27.297 2.855 1.00 49.62 182 VAL A O 1
ATOM 1423 N N . LEU A 1 182 ? 71.267 29.142 2.977 1.00 40.83 183 LEU A N 1
ATOM 1424 C CA . LEU A 1 182 ? 72.479 28.362 3.190 1.00 41.63 183 LEU A CA 1
ATOM 1425 C C . LEU A 1 182 ? 72.382 27.580 4.486 1.00 42.07 183 LEU A C 1
ATOM 1426 O O . LEU A 1 182 ? 72.794 26.421 4.552 1.00 44.14 183 LEU A O 1
ATOM 1431 N N . LEU A 1 183 ? 71.821 28.194 5.525 1.00 47.33 184 LEU A N 1
ATOM 1432 C CA . LEU A 1 183 ? 71.630 27.477 6.784 1.00 52.11 184 LEU A CA 1
ATOM 1433 C C . LEU A 1 183 ? 70.680 26.300 6.602 1.00 45.24 184 LEU A C 1
ATOM 1434 O O . LEU A 1 183 ? 70.941 25.194 7.095 1.00 50.51 184 LEU A O 1
ATOM 1439 N N . GLN A 1 184 ? 69.553 26.525 5.919 1.00 43.42 185 GLN A N 1
ATOM 1440 C CA . GLN A 1 184 ? 68.622 25.423 5.671 1.00 49.05 185 GLN A CA 1
ATOM 1441 C C . GLN A 1 184 ? 69.305 24.294 4.906 1.00 57.43 185 GLN A C 1
ATOM 1442 O O . GLN A 1 184 ? 69.128 23.116 5.235 1.00 52.16 185 GLN A O 1
ATOM 1448 N N . ASP A 1 185 ? 70.133 24.647 3.913 1.00 52.29 186 ASP A N 1
ATOM 1449 C CA . ASP A 1 185 ? 70.818 23.646 3.098 1.00 49.09 186 ASP A CA 1
ATOM 1450 C C . ASP A 1 185 ? 71.696 22.740 3.946 1.00 47.74 186 ASP A C 1
ATOM 1451 O O . ASP A 1 185 ? 71.878 21.563 3.615 1.00 58.26 186 ASP A O 1
ATOM 1456 N N . GLN A 1 186 ? 72.248 23.273 5.036 1.00 51.02 187 GLN A N 1
ATOM 1457 C CA . GLN A 1 186 ? 73.114 22.535 5.938 1.00 45.66 187 GLN A CA 1
ATOM 1458 C C . GLN A 1 186 ? 72.389 22.061 7.182 1.00 53.48 187 GLN A C 1
ATOM 1459 O O . GLN A 1 186 ? 73.034 21.851 8.214 1.00 52.89 187 GLN A O 1
ATOM 1465 N N . ASP A 1 187 ? 71.061 21.916 7.110 1.00 53.45 188 ASP A N 1
ATOM 1466 C CA . ASP A 1 187 ? 70.240 21.432 8.230 1.00 50.73 188 ASP A CA 1
ATOM 1467 C C . ASP A 1 187 ? 70.439 22.286 9.480 1.00 49.37 188 ASP A C 1
ATOM 1468 O O . ASP A 1 187 ? 70.594 21.768 10.584 1.00 53.35 188 ASP A O 1
ATOM 1473 N N . LEU A 1 188 ? 70.460 23.610 9.295 1.00 54.35 189 LEU A N 1
ATOM 1474 C CA . LEU A 1 188 ? 70.505 24.548 10.408 1.00 46.50 189 LEU A CA 1
ATOM 1475 C C . LEU A 1 188 ? 69.431 25.603 10.231 1.00 43.19 189 LEU A C 1
ATOM 1476 O O . LEU A 1 188 ? 68.605 25.512 9.317 1.00 48.21 189 LEU A O 1
ATOM 1481 N N . ASP A 1 189 ? 69.433 26.617 11.084 1.00 47.45 190 ASP A N 1
ATOM 1482 C CA . ASP A 1 189 ? 68.400 27.639 10.978 1.00 43.72 190 ASP A CA 1
ATOM 1483 C C . ASP A 1 189 ? 68.844 28.855 11.769 1.00 44.24 190 ASP A C 1
ATOM 1484 O O . ASP A 1 189 ? 69.788 28.796 12.561 1.00 46.58 190 ASP A O 1
ATOM 1489 N N . LEU A 1 190 ? 68.146 29.968 11.538 1.00 33.70 191 LEU A N 1
ATOM 1490 C CA . LEU A 1 190 ? 68.503 31.184 12.238 1.00 36.10 191 LEU A CA 1
ATOM 1491 C C . LEU A 1 190 ? 68.313 31.042 13.748 1.00 44.56 191 LEU A C 1
ATOM 1492 O O . LEU A 1 190 ? 69.043 31.675 14.516 1.00 48.84 191 LEU A O 1
ATOM 1497 N N . THR A 1 191 ? 67.347 30.229 14.192 1.00 44.10 192 THR A N 1
ATOM 1498 C CA . THR A 1 191 ? 67.149 30.021 15.628 1.00 43.94 192 THR A CA 1
ATOM 1499 C C . THR A 1 191 ? 68.416 29.487 16.271 1.00 43.67 192 THR A C 1
ATOM 1500 O O . THR A 1 191 ? 68.871 30.007 17.295 1.00 45.97 192 THR A O 1
ATOM 1504 N N . THR A 1 192 ? 69.023 28.465 15.652 1.00 40.23 193 THR A N 1
ATOM 1505 C CA . THR A 1 192 ? 70.318 27.960 16.106 1.00 44.77 193 THR A CA 1
ATOM 1506 C C . THR A 1 192 ? 71.377 29.071 16.189 1.00 48.43 193 THR A C 1
ATOM 1507 O O . THR A 1 192 ? 72.131 29.162 17.176 1.00 42.13 193 THR A O 1
ATOM 1511 N N . VAL A 1 193 ? 71.419 29.956 15.191 1.00 43.03 194 VAL A N 1
ATOM 1512 C CA . VAL A 1 193 ? 72.395 31.055 15.207 1.00 42.25 194 VAL A CA 1
ATOM 1513 C C . VAL A 1 193 ? 72.117 32.041 16.345 1.00 46.74 194 VAL A C 1
ATOM 1514 O O . VAL A 1 193 ? 73.046 32.514 17.021 1.00 39.82 194 VAL A O 1
ATOM 1518 N N . ILE A 1 194 ? 70.845 32.400 16.546 1.00 41.90 195 ILE A N 1
ATOM 1519 C CA . ILE A 1 194 ? 70.477 33.325 17.616 1.00 44.34 195 ILE A CA 1
ATOM 1520 C C . ILE A 1 194 ? 70.819 32.729 18.980 1.00 46.39 195 ILE A C 1
ATOM 1521 O O . ILE A 1 194 ? 71.348 33.425 19.856 1.00 44.97 195 ILE A O 1
ATOM 1526 N N . GLU A 1 195 ? 70.540 31.433 19.174 1.00 41.67 196 GLU A N 1
ATOM 1527 C CA . GLU A 1 195 ? 70.932 30.738 20.402 1.00 53.38 196 GLU A CA 1
ATOM 1528 C C . GLU A 1 195 ? 72.431 30.818 20.628 1.00 52.82 196 GLU A C 1
ATOM 1529 O O . GLU A 1 195 ? 72.889 31.146 21.733 1.00 52.19 196 GLU A O 1
ATOM 1535 N N . ASN A 1 196 ? 73.213 30.462 19.602 1.00 44.84 197 ASN A N 1
ATOM 1536 C CA . ASN A 1 196 ? 74.663 30.542 19.721 1.00 45.86 197 ASN A CA 1
ATOM 1537 C C . ASN A 1 196 ? 75.096 31.959 20.087 1.00 53.99 197 ASN A C 1
ATOM 1538 O O . ASN A 1 196 ? 75.984 32.151 20.922 1.00 55.38 197 ASN A O 1
ATOM 1543 N N . LEU A 1 197 ? 74.457 32.966 19.494 1.00 45.45 198 LEU A N 1
ATOM 1544 C CA . LEU A 1 197 ? 74.751 34.345 19.868 1.00 49.68 198 LEU A CA 1
ATOM 1545 C C . LEU A 1 197 ? 74.408 34.603 21.329 1.00 58.89 198 LEU A C 1
ATOM 1546 O O . LEU A 1 197 ? 75.156 35.279 22.043 1.00 56.78 198 LEU A O 1
ATOM 1551 N N . HIS A 1 198 ? 73.272 34.073 21.784 1.00 50.94 199 HIS A N 1
ATOM 1552 C CA . HIS A 1 198 ? 72.820 34.300 23.148 1.00 59.19 199 HIS A CA 1
ATOM 1553 C C . HIS A 1 198 ? 73.820 33.747 24.148 1.00 59.59 199 HIS A C 1
ATOM 1554 O O . HIS A 1 198 ? 74.215 34.446 25.086 1.00 64.17 199 HIS A O 1
ATOM 1561 N N . LYS A 1 199 ? 74.275 32.502 23.943 1.00 59.51 200 LYS A N 1
ATOM 1562 C CA . LYS A 1 199 ? 75.308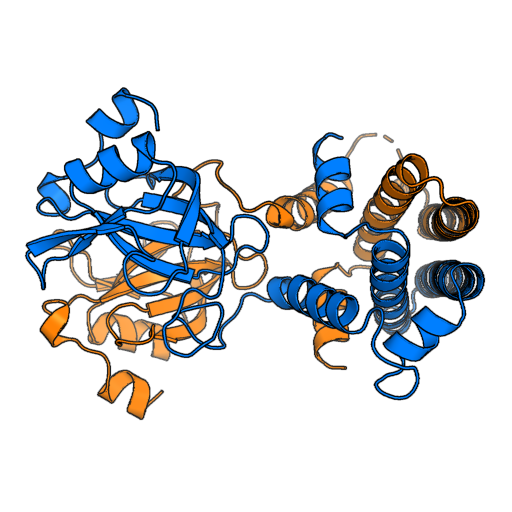 31.947 24.819 1.00 61.42 200 LYS A CA 1
ATOM 1563 C C . LYS A 1 199 ? 76.547 32.829 24.910 1.00 66.66 200 LYS A C 1
ATOM 1564 O O . LYS A 1 199 ? 77.260 32.770 25.916 1.00 75.80 200 LYS A O 1
ATOM 1570 N N . ARG A 1 200 ? 76.834 33.634 23.890 1.00 67.14 201 ARG A N 1
ATOM 1571 C CA . ARG A 1 200 ? 77.941 34.584 23.986 1.00 74.13 201 ARG A CA 1
ATOM 1572 C C . ARG A 1 200 ? 77.448 36.034 24.063 1.00 67.54 201 ARG A C 1
ATOM 1573 O O . ARG A 1 200 ? 76.621 36.392 24.919 1.00 77.32 201 ARG A O 1
ATOM 1581 N N . THR B 1 2 ? 37.160 46.797 10.308 1.00 88.38 3 THR B N 1
ATOM 1582 C CA . THR B 1 2 ? 37.117 47.456 11.611 1.00 82.72 3 THR B CA 1
ATOM 1583 C C . THR B 1 2 ? 35.683 47.787 12.000 1.00 90.12 3 THR B C 1
ATOM 1584 O O . THR B 1 2 ? 35.243 47.457 13.108 1.00 93.34 3 THR B O 1
ATOM 1588 N N . GLU B 1 3 ? 34.969 48.462 11.097 1.00 81.86 4 GLU B N 1
ATOM 1589 C CA . GLU B 1 3 ? 33.554 48.751 11.312 1.00 89.89 4 GLU B CA 1
ATOM 1590 C C . GLU B 1 3 ? 32.815 47.493 11.731 1.00 85.17 4 GLU B C 1
ATOM 1591 O O . GLU B 1 3 ? 32.285 47.383 12.848 1.00 86.76 4 GLU B O 1
ATOM 1597 N N . GLN B 1 4 ? 32.802 46.520 10.824 1.00 83.81 5 GLN B N 1
ATOM 1598 C CA . GLN B 1 4 ? 32.223 45.218 11.110 1.00 88.38 5 GLN B CA 1
ATOM 1599 C C . GLN B 1 4 ? 32.906 44.564 12.304 1.00 83.33 5 GLN B C 1
ATOM 1600 O O . GLN B 1 4 ? 32.236 44.021 13.188 1.00 77.34 5 GLN B O 1
ATOM 1606 N N . GLN B 1 5 ? 34.239 44.659 12.374 1.00 86.61 6 GLN B N 1
ATOM 1607 C CA . GLN B 1 5 ? 34.977 44.003 13.442 1.00 81.42 6 GLN B CA 1
ATOM 1608 C C . GLN B 1 5 ? 34.495 44.460 14.810 1.00 76.53 6 GLN B C 1
ATOM 1609 O O . GLN B 1 5 ? 34.271 43.631 15.696 1.00 77.38 6 GLN B O 1
ATOM 1615 N N . ARG B 1 6 ? 34.295 45.770 14.995 1.00 75.11 7 ARG B N 1
ATOM 1616 C CA . ARG B 1 6 ? 33.757 46.240 16.266 1.00 79.46 7 ARG B CA 1
ATOM 1617 C C . ARG B 1 6 ? 32.276 45.925 16.417 1.00 79.12 7 ARG B C 1
ATOM 1618 O O . ARG B 1 6 ? 31.816 45.707 17.547 1.00 72.63 7 ARG B O 1
ATOM 1626 N N . ARG B 1 7 ? 31.519 45.906 15.309 1.00 73.71 8 ARG B N 1
ATOM 1627 C CA . ARG B 1 7 ? 30.128 45.455 15.371 1.00 76.53 8 ARG B CA 1
ATOM 1628 C C . ARG B 1 7 ? 30.047 44.057 15.965 1.00 72.34 8 ARG B C 1
ATOM 1629 O O . ARG B 1 7 ? 29.118 43.733 16.713 1.00 73.78 8 ARG B O 1
ATOM 1637 N N . GLU B 1 8 ? 31.055 43.241 15.679 1.00 74.02 9 GLU B N 1
ATOM 1638 C CA . GLU B 1 8 ? 31.089 41.815 15.932 1.00 74.17 9 GLU B CA 1
ATOM 1639 C C . GLU B 1 8 ? 31.860 41.437 17.195 1.00 66.19 9 GLU B C 1
ATOM 1640 O O . GLU B 1 8 ? 31.904 40.252 17.546 1.00 54.58 9 GLU B O 1
ATOM 1646 N N . LEU B 1 9 ? 32.491 42.394 17.870 1.00 66.37 10 LEU B N 1
ATOM 1647 C CA . LEU B 1 9 ? 33.104 42.077 19.149 1.00 59.58 10 LEU B CA 1
ATOM 1648 C C . LEU B 1 9 ? 32.039 41.537 20.094 1.00 62.93 10 LEU B C 1
ATOM 1649 O O . LEU B 1 9 ? 30.889 41.986 20.078 1.00 54.87 10 LEU B O 1
ATOM 1654 N N . ASP B 1 10 ? 32.401 40.526 20.885 1.00 57.79 11 ASP B N 1
ATOM 1655 C CA . ASP B 1 10 ? 31.410 39.882 21.743 1.00 54.47 11 ASP B CA 1
ATOM 1656 C C . ASP B 1 10 ? 31.436 40.530 23.124 1.00 52.09 11 ASP B C 1
ATOM 1657 O O . ASP B 1 10 ? 31.862 39.947 24.123 1.00 53.94 11 ASP B O 1
ATOM 1662 N N . TRP B 1 11 ? 30.899 41.754 23.174 1.00 57.87 12 TRP B N 1
ATOM 1663 C CA . TRP B 1 11 ? 30.847 42.502 24.425 1.00 57.62 12 TRP B CA 1
ATOM 1664 C C . TRP B 1 11 ? 30.046 41.781 25.507 1.00 65.02 12 TRP B C 1
ATOM 1665 O O . TRP B 1 11 ? 30.381 41.884 26.696 1.00 67.11 12 TRP B O 1
ATOM 1676 N N . GLU B 1 12 ? 28.994 41.050 25.128 1.00 75.97 13 GLU B N 1
ATOM 1677 C CA . GLU B 1 12 ? 28.137 40.415 26.131 1.00 73.74 13 GLU B CA 1
ATOM 1678 C C . GLU B 1 12 ? 28.821 39.220 26.786 1.00 60.83 13 GLU B C 1
ATOM 1679 O O . GLU B 1 12 ? 28.624 38.961 27.977 1.00 57.78 13 GLU B O 1
ATOM 1685 N N . LYS B 1 13 ? 29.623 38.475 26.023 1.00 69.46 14 LYS B N 1
ATOM 1686 C CA . LYS B 1 13 ? 30.328 37.330 26.588 1.00 66.11 14 LYS B CA 1
ATOM 1687 C C . LYS B 1 13 ? 31.334 37.757 27.650 1.00 58.32 14 LYS B C 1
ATOM 1688 O O . LYS B 1 13 ? 31.555 37.038 28.630 1.00 63.52 14 LYS B O 1
ATOM 1694 N N . THR B 1 14 ? 31.962 38.919 27.469 1.00 67.17 15 THR B N 1
ATOM 1695 C CA . THR B 1 14 ? 33.002 39.384 28.375 1.00 59.73 15 THR B CA 1
ATOM 1696 C C . THR B 1 14 ? 32.473 40.361 29.411 1.00 66.76 15 THR B C 1
ATOM 1697 O O . THR B 1 14 ? 33.265 41.087 30.027 1.00 63.26 15 THR B O 1
ATOM 1701 N N . ASP B 1 15 ? 31.150 40.391 29.609 1.00 71.83 16 ASP B N 1
ATOM 1702 C CA . ASP B 1 15 ? 30.504 41.224 30.629 1.00 56.04 16 ASP B CA 1
ATOM 1703 C C . ASP B 1 15 ? 30.877 42.695 30.460 1.00 52.92 16 ASP B C 1
ATOM 1704 O O . ASP B 1 15 ? 31.085 43.415 31.436 1.00 59.02 16 ASP B O 1
ATOM 1709 N N . GLY B 1 16 ? 30.966 43.143 29.205 1.00 57.82 17 GLY B N 1
ATOM 1710 C CA . GLY B 1 16 ? 31.327 44.511 28.884 1.00 57.99 17 GLY B CA 1
ATOM 1711 C C . GLY B 1 16 ? 32.805 44.841 28.958 1.00 62.15 17 GLY B C 1
ATOM 1712 O O . GLY B 1 16 ? 33.180 45.976 28.636 1.00 57.79 17 GLY B O 1
ATOM 1713 N N . LEU B 1 17 ? 33.661 43.898 29.366 1.00 55.66 18 LEU B N 1
ATOM 1714 C CA . LEU B 1 17 ? 35.086 44.168 29.583 1.00 66.82 18 LEU B CA 1
ATOM 1715 C C . LEU B 1 17 ? 35.941 43.198 28.772 1.00 62.80 18 LEU B C 1
ATOM 1716 O O . LEU B 1 17 ? 36.038 42.013 29.104 1.00 59.32 18 LEU B O 1
ATOM 1721 N N . MET B 1 18 ? 36.587 43.707 27.729 1.00 52.04 19 MET B N 1
ATOM 1722 C CA . MET B 1 18 ? 37.334 42.869 26.790 1.00 56.10 19 MET B CA 1
ATOM 1723 C C . MET B 1 18 ? 38.780 42.757 27.232 1.00 46.36 19 MET B C 1
ATOM 1724 O O . MET B 1 18 ? 39.430 43.795 27.472 1.00 45.75 19 MET B O 1
ATOM 1729 N N . PRO B 1 19 ? 39.344 41.545 27.391 1.00 48.16 20 PRO B N 1
ATOM 1730 C CA . PRO B 1 19 ? 40.785 41.428 27.624 1.00 46.87 20 PRO B CA 1
ATOM 1731 C C . PRO B 1 19 ? 41.572 41.874 26.402 1.00 51.23 20 PRO B C 1
ATOM 1732 O O . PRO B 1 19 ? 41.156 41.656 25.254 1.00 48.06 20 PRO B O 1
ATOM 1736 N N . VAL B 1 20 ? 42.709 42.524 26.667 1.00 42.03 21 VAL B N 1
ATOM 1737 C CA . VAL B 1 20 ? 43.487 43.219 25.644 1.00 43.81 21 VAL B CA 1
ATOM 1738 C C . VAL B 1 20 ? 44.964 42.926 25.868 1.00 45.27 21 VAL B C 1
ATOM 1739 O O . VAL B 1 20 ? 45.552 43.395 26.852 1.00 44.47 21 VAL B O 1
ATOM 1743 N N . ILE B 1 21 ? 45.567 42.206 24.942 1.00 41.83 22 ILE B N 1
ATOM 1744 C CA . ILE B 1 21 ? 46.994 41.918 24.967 1.00 45.22 22 ILE B CA 1
ATOM 1745 C C . ILE B 1 21 ? 47.722 43.057 24.269 1.00 44.83 22 ILE B C 1
ATOM 1746 O O . ILE B 1 21 ? 47.379 43.415 23.136 1.00 39.87 22 ILE B O 1
ATOM 1751 N N . VAL B 1 22 ? 48.728 43.628 24.924 1.00 40.53 23 VAL B N 1
ATOM 1752 C CA . VAL B 1 22 ? 49.558 44.634 24.286 1.00 44.43 23 VAL B CA 1
ATOM 1753 C C . VAL B 1 22 ? 50.891 43.991 23.977 1.00 40.19 23 VAL B C 1
ATOM 1754 O O . VAL B 1 22 ? 51.577 43.495 24.882 1.00 34.90 23 VAL B O 1
ATOM 1758 N N . GLN B 1 23 ? 51.258 44.006 22.708 1.00 36.05 24 GLN B N 1
ATOM 1759 C CA . GLN B 1 23 ? 52.502 43.420 22.242 1.00 40.51 24 GLN B CA 1
ATOM 1760 C C . GLN B 1 23 ? 53.280 44.463 21.442 1.00 40.44 24 GLN B C 1
ATOM 1761 O O . GLN B 1 23 ? 52.694 45.258 20.684 1.00 46.08 24 GLN B O 1
ATOM 1767 N N . HIS B 1 24 ? 54.591 44.499 21.672 1.00 36.39 25 HIS B N 1
ATOM 1768 C CA . HIS B 1 24 ? 55.485 45.388 20.932 1.00 38.30 25 HIS B CA 1
ATOM 1769 C C . HIS B 1 24 ? 55.357 45.168 19.432 1.00 40.75 25 HIS B C 1
ATOM 1770 O O . HIS B 1 24 ? 55.598 44.062 18.933 1.00 42.88 25 HIS B O 1
ATOM 1777 N N . ALA B 1 25 ? 55.024 46.237 18.722 1.00 43.14 26 ALA B N 1
ATOM 1778 C CA . ALA B 1 25 ? 54.789 46.185 17.279 1.00 43.09 26 ALA B CA 1
ATOM 1779 C C . ALA B 1 25 ? 56.011 45.742 16.457 1.00 41.97 26 ALA B C 1
ATOM 1780 O O . ALA B 1 25 ? 55.854 45.291 15.317 1.00 44.05 26 ALA B O 1
ATOM 1782 N N . VAL B 1 26 ? 57.219 45.872 16.973 1.00 44.24 27 VAL B N 1
ATOM 1783 C CA . V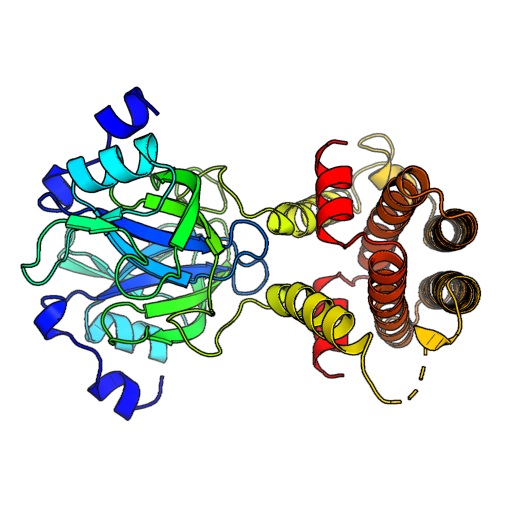AL B 1 26 ? 58.414 45.517 16.218 1.00 36.49 27 VAL B CA 1
ATOM 1784 C C . VAL B 1 26 ? 59.021 44.219 16.726 1.00 44.02 27 VAL B C 1
ATOM 1785 O O . VAL B 1 26 ? 59.284 43.302 15.947 1.00 43.88 27 VAL B O 1
ATOM 1789 N N . SER B 1 27 ? 59.233 44.111 18.030 1.00 38.63 28 SER B N 1
ATOM 1790 C CA . SER B 1 27 ? 60.007 42.982 18.517 1.00 42.26 28 SER B CA 1
ATOM 1791 C C . SER B 1 27 ? 59.161 41.770 18.871 1.00 44.71 28 SER B C 1
ATOM 1792 O O . SER B 1 27 ? 59.689 40.653 18.897 1.00 44.51 28 SER B O 1
ATOM 1795 N N . GLY B 1 28 ? 57.874 41.951 19.162 1.00 42.73 29 GLY B N 1
ATOM 1796 C CA . GLY B 1 28 ? 57.028 40.846 19.565 1.00 43.20 29 GLY B CA 1
ATOM 1797 C C . GLY B 1 28 ? 56.960 40.578 21.056 1.00 40.60 29 GLY B C 1
ATOM 1798 O O . GLY B 1 28 ? 56.194 39.688 21.476 1.00 37.25 29 GLY B O 1
ATOM 1799 N N . GLU B 1 29 ? 57.729 41.298 21.876 1.00 32.71 30 GLU B N 1
ATOM 1800 C CA . GLU B 1 29 ? 57.610 41.142 23.322 1.00 37.66 30 GLU B CA 1
ATOM 1801 C C . GLU B 1 29 ? 56.182 41.432 23.789 1.00 37.37 30 GLU B C 1
ATOM 1802 O O . GLU B 1 29 ? 55.605 42.466 23.444 1.00 42.59 30 GLU B O 1
ATOM 1808 N N . VAL B 1 30 ? 55.611 40.544 24.600 1.00 34.94 31 VAL B N 1
ATOM 1809 C CA . VAL B 1 30 ? 54.339 40.874 25.255 1.00 33.04 31 VAL B CA 1
ATOM 1810 C C . VAL B 1 30 ? 54.602 41.835 26.405 1.00 42.21 31 VAL B C 1
ATOM 1811 O O . VAL B 1 30 ? 55.425 41.567 27.290 1.00 42.29 31 VAL B O 1
ATOM 1815 N N . LEU B 1 31 ? 53.926 42.979 26.372 1.00 43.10 32 LEU B N 1
ATOM 1816 C CA . LEU B 1 31 ? 54.182 44.041 27.327 1.00 39.28 32 LEU B CA 1
ATOM 1817 C C . LEU B 1 31 ? 53.259 43.991 28.525 1.00 43.87 32 LEU B C 1
ATOM 1818 O O . LEU B 1 31 ? 53.726 44.144 29.660 1.00 48.98 32 LEU B O 1
ATOM 1823 N N . MET B 1 32 ? 51.967 43.768 28.308 1.00 37.77 33 MET B N 1
ATOM 1824 C CA . MET B 1 32 ? 51.009 43.823 29.403 1.00 43.51 33 MET B CA 1
ATOM 1825 C C . MET B 1 32 ? 49.686 43.246 28.931 1.00 48.52 33 MET B C 1
ATOM 1826 O O . MET B 1 32 ? 49.452 43.069 27.731 1.00 39.97 33 MET B O 1
ATOM 1831 N N . LEU B 1 33 ? 48.827 42.941 29.899 1.00 44.22 34 LEU B N 1
ATOM 1832 C CA . LEU B 1 33 ? 47.417 42.683 29.649 1.00 38.81 34 LEU B CA 1
ATOM 1833 C C . LEU B 1 33 ? 46.574 43.733 30.362 1.00 45.60 34 LEU B C 1
ATOM 1834 O O . LEU B 1 33 ? 46.728 43.942 31.569 1.00 52.57 34 LEU B O 1
ATOM 1839 N N . GLY B 1 34 ? 45.687 44.399 29.614 1.00 46.73 35 GLY B N 1
ATOM 1840 C CA . GLY B 1 34 ? 44.679 45.261 30.198 1.00 45.08 35 GLY B CA 1
ATOM 1841 C C . GLY B 1 34 ? 43.281 44.895 29.723 1.00 48.55 35 GLY B C 1
ATOM 1842 O O . GLY B 1 34 ? 43.089 43.917 28.990 1.00 50.82 35 GLY B O 1
ATOM 1843 N N . TYR B 1 35 ? 42.307 45.721 30.143 1.00 48.34 36 TYR B N 1
ATOM 1844 C CA . TYR B 1 35 ? 40.886 45.554 29.831 1.00 47.87 36 TYR B CA 1
ATOM 1845 C C . TYR B 1 35 ? 40.305 46.836 29.246 1.00 54.06 36 TYR B C 1
ATOM 1846 O O . TYR B 1 35 ? 40.686 47.939 29.647 1.00 60.13 36 TYR B O 1
ATOM 1855 N N . MET B 1 36 ? 39.371 46.682 28.303 1.00 48.61 37 MET B N 1
ATOM 1856 C CA . MET B 1 36 ? 38.751 47.809 27.612 1.00 54.61 37 MET B CA 1
ATOM 1857 C C . MET B 1 36 ? 37.241 47.636 27.560 1.00 60.57 37 MET B C 1
ATOM 1858 O O . MET B 1 36 ? 36.748 46.575 27.165 1.00 61.00 37 MET B O 1
ATOM 1863 N N . ASN B 1 37 ? 36.509 48.673 27.937 1.00 54.97 38 ASN B N 1
ATOM 1864 C CA . ASN B 1 37 ? 35.092 48.751 27.611 1.00 52.06 38 ASN B CA 1
ATOM 1865 C C . ASN B 1 37 ? 34.942 49.419 26.249 1.00 58.71 38 ASN B C 1
ATOM 1866 O O . ASN B 1 37 ? 35.932 49.851 25.651 1.00 58.18 38 ASN B O 1
ATOM 1871 N N . PRO B 1 38 ? 33.729 49.471 25.681 1.00 61.09 39 PRO B N 1
ATOM 1872 C CA . PRO B 1 38 ? 33.618 50.012 24.312 1.00 62.43 39 PRO B CA 1
ATOM 1873 C C . PRO B 1 38 ? 34.130 51.441 24.176 1.00 61.91 39 PRO B C 1
ATOM 1874 O O . PRO B 1 38 ? 34.714 51.789 23.135 1.00 59.33 39 PRO B O 1
ATOM 1878 N N . GLU B 1 39 ? 33.965 52.272 25.207 1.00 58.28 40 GLU B N 1
ATOM 1879 C CA . GLU B 1 39 ? 34.506 53.625 25.122 1.00 72.29 40 GLU B CA 1
ATOM 1880 C C . GLU B 1 39 ? 36.028 53.627 25.200 1.00 65.24 40 GLU B C 1
ATOM 1881 O O . GLU B 1 39 ? 36.675 54.468 24.575 1.00 60.31 40 GLU B O 1
ATOM 1887 N N . ALA B 1 40 ? 36.619 52.709 25.958 1.00 57.98 41 ALA B N 1
ATOM 1888 C CA . ALA B 1 40 ? 38.075 52.652 26.001 1.00 58.84 41 ALA B CA 1
ATOM 1889 C C . ALA B 1 40 ? 38.641 52.282 24.639 1.00 61.05 41 ALA B C 1
ATOM 1890 O O . ALA B 1 40 ? 39.670 52.822 24.217 1.00 59.75 41 ALA B O 1
ATOM 1892 N N . LEU B 1 41 ? 37.975 51.368 23.928 1.00 59.53 42 LEU B N 1
ATOM 1893 C CA . LEU B 1 41 ? 38.453 51.000 22.604 1.00 52.92 42 LEU B CA 1
ATOM 1894 C C . LEU B 1 41 ? 38.227 52.141 21.623 1.00 59.80 42 LEU B C 1
ATOM 1895 O O . LEU B 1 41 ? 39.082 52.418 20.773 1.00 58.36 42 LEU B O 1
ATOM 1900 N N . ASP B 1 42 ? 37.090 52.827 21.742 1.00 64.60 43 ASP B N 1
ATOM 1901 C CA . ASP B 1 42 ? 36.851 54.017 20.934 1.00 64.08 43 ASP B CA 1
ATOM 1902 C C . ASP B 1 42 ? 37.945 55.060 21.148 1.00 56.34 43 ASP B C 1
ATOM 1903 O O . ASP B 1 42 ? 38.574 55.525 20.188 1.00 59.99 43 ASP B O 1
ATOM 1908 N N . LYS B 1 43 ? 38.198 55.427 22.409 1.00 59.50 44 LYS B N 1
ATOM 1909 C CA . LYS B 1 43 ? 39.241 56.399 22.725 1.00 61.25 44 LYS B CA 1
ATOM 1910 C C . LYS B 1 43 ? 40.599 55.934 22.227 1.00 56.69 44 LYS B C 1
ATOM 1911 O O . LYS B 1 43 ? 41.418 56.743 21.774 1.00 56.12 44 LYS B O 1
ATOM 1917 N N . THR B 1 44 ? 40.859 54.631 22.300 1.00 58.77 45 THR B N 1
ATOM 1918 C CA . THR B 1 44 ? 42.126 54.106 21.813 1.00 52.89 45 THR B CA 1
ATOM 1919 C C . THR B 1 44 ? 42.244 54.284 20.312 1.00 55.55 45 THR B C 1
ATOM 1920 O O . THR B 1 44 ? 43.291 54.703 19.807 1.00 60.05 45 THR B O 1
ATOM 1924 N N . ILE B 1 45 ? 41.169 53.997 19.587 1.00 61.21 46 ILE B N 1
ATOM 1925 C CA . ILE B 1 45 ? 41.201 54.094 18.136 1.00 55.08 46 ILE B CA 1
ATOM 1926 C C . ILE B 1 45 ? 41.343 55.548 17.700 1.00 59.95 46 ILE B C 1
ATOM 1927 O O . ILE B 1 45 ? 42.174 55.875 16.842 1.00 62.56 46 ILE B O 1
ATOM 1932 N N . GLU B 1 46 ? 40.564 56.448 18.309 1.00 57.40 47 GLU B N 1
ATOM 1933 C CA . GLU B 1 46 ? 40.578 57.853 17.901 1.00 58.80 47 GLU B CA 1
ATOM 1934 C C . GLU B 1 46 ? 41.865 58.558 18.317 1.00 58.25 47 GLU B C 1
ATOM 1935 O O . GLU B 1 46 ? 42.428 59.340 17.539 1.00 64.37 47 GLU B O 1
ATOM 1941 N N . SER B 1 47 ? 42.355 58.294 19.534 1.00 59.79 48 SER B N 1
ATOM 1942 C CA . SER B 1 47 ? 43.562 58.978 19.997 1.00 59.98 48 SER B CA 1
ATOM 1943 C C . SER B 1 47 ? 44.844 58.342 19.477 1.00 61.27 48 SER B C 1
ATOM 1944 O O . SER B 1 47 ? 45.846 59.048 19.301 1.00 58.62 48 SER B O 1
ATOM 1947 N N . GLY B 1 48 ? 44.840 57.036 19.201 1.00 60.97 49 GLY B N 1
ATOM 1948 C CA . GLY B 1 48 ? 46.061 56.351 18.812 1.00 47.15 49 GLY B CA 1
ATOM 1949 C C . GLY B 1 48 ? 46.955 55.972 19.975 1.00 48.76 49 GLY B C 1
ATOM 1950 O O . GLY B 1 48 ? 48.078 55.499 19.744 1.00 49.33 49 GLY B O 1
ATOM 1951 N N . LYS B 1 49 ? 46.490 56.200 21.205 1.00 49.70 50 LYS B N 1
ATOM 1952 C CA . LYS B 1 49 ? 47.139 55.817 22.451 1.00 55.68 50 LYS B CA 1
ATOM 1953 C C . LYS B 1 49 ? 46.292 54.750 23.130 1.00 56.72 50 LYS B C 1
ATOM 1954 O O . LYS B 1 49 ? 45.063 54.863 23.154 1.00 59.89 50 LYS B O 1
ATOM 1960 N N . VAL B 1 50 ? 46.943 53.722 23.682 1.00 55.96 51 VAL B N 1
ATOM 1961 C CA . VAL B 1 50 ? 46.210 52.654 24.359 1.00 57.25 51 VAL B CA 1
ATOM 1962 C C . VAL B 1 50 ? 45.470 53.226 25.562 1.00 54.39 51 VAL B C 1
ATOM 1963 O O . VAL B 1 50 ? 46.067 53.875 26.434 1.00 53.49 51 VAL B O 1
ATOM 1967 N N . THR B 1 51 ? 44.159 52.986 25.609 1.00 53.64 52 THR B N 1
ATOM 1968 C CA . THR B 1 51 ? 43.282 53.465 26.673 1.00 58.61 52 THR B CA 1
ATOM 1969 C C . THR B 1 51 ? 42.515 52.285 27.256 1.00 58.72 52 THR B C 1
ATOM 1970 O O . THR B 1 51 ? 41.822 51.571 26.521 1.00 58.42 52 THR B O 1
ATOM 1974 N N . PHE B 1 52 ? 42.645 52.070 28.566 1.00 55.78 53 PHE B N 1
ATOM 1975 C CA . PHE B 1 52 ? 41.937 50.999 29.259 1.00 55.65 53 PHE B CA 1
ATOM 1976 C C . PHE B 1 52 ? 40.770 51.559 30.063 1.00 65.78 53 PHE B C 1
ATOM 1977 O O . PHE B 1 52 ? 40.583 52.774 30.181 1.00 71.48 53 PHE B O 1
ATOM 1985 N N . PHE B 1 53 ? 39.975 50.636 30.600 1.00 57.40 54 PHE B N 1
ATOM 1986 C CA . PHE B 1 53 ? 39.006 50.900 31.655 1.00 67.67 54 PHE B CA 1
ATOM 1987 C C . PHE B 1 53 ? 39.485 50.155 32.891 1.00 74.93 54 PHE B C 1
ATOM 1988 O O . PHE B 1 53 ? 39.733 48.947 32.825 1.00 74.03 54 PHE B O 1
ATOM 1996 N N . SER B 1 54 ? 39.654 50.873 34.003 1.00 81.06 55 SER B N 1
ATOM 1997 C CA . SER B 1 54 ? 40.166 50.243 35.216 1.00 83.91 55 SER B CA 1
ATOM 1998 C C . SER B 1 54 ? 39.205 49.182 35.723 1.00 102.87 55 SER B C 1
ATOM 1999 O O . SER B 1 54 ? 38.006 49.441 35.902 1.00 101.36 55 SER B O 1
ATOM 2002 N N . ARG B 1 55 ? 39.748 47.991 35.985 1.00 90.58 56 ARG B N 1
ATOM 2003 C CA . ARG B 1 55 ? 38.925 46.862 36.390 1.00 95.50 56 ARG B CA 1
ATOM 2004 C C . ARG B 1 55 ? 38.528 46.924 37.860 1.00 105.40 56 ARG B C 1
ATOM 2005 O O . ARG B 1 55 ? 37.519 46.316 38.243 1.00 116.26 56 ARG B O 1
ATOM 2013 N N . THR B 1 56 ? 39.275 47.660 38.686 1.00 109.92 57 THR B N 1
ATOM 2014 C CA . THR B 1 56 ? 38.915 47.765 40.096 1.00 110.83 57 THR B CA 1
ATOM 2015 C C . THR B 1 56 ? 37.643 48.596 40.273 1.00 109.28 57 THR B C 1
ATOM 2016 O O . THR B 1 56 ? 36.655 48.113 40.851 1.00 108.81 57 THR B O 1
ATOM 2020 N N . LYS B 1 57 ? 37.642 49.837 39.753 1.00 107.64 58 LYS B N 1
ATOM 2021 C CA . LYS B 1 57 ? 36.467 50.710 39.717 1.00 103.02 58 LYS B CA 1
ATOM 2022 C C . LYS B 1 57 ? 36.804 52.030 39.024 1.00 99.46 58 LYS B C 1
ATOM 2023 O O . LYS B 1 57 ? 35.913 52.789 38.608 1.00 94.27 58 LYS B O 1
ATOM 2029 N N . GLN B 1 58 ? 38.102 52.276 38.856 1.00 101.46 59 GLN B N 1
ATOM 2030 C CA . GLN B 1 58 ? 38.629 53.630 38.672 1.00 103.12 59 GLN B CA 1
ATOM 2031 C C . GLN B 1 58 ? 38.655 54.068 37.199 1.00 101.74 59 GLN B C 1
ATOM 2032 O O . GLN B 1 58 ? 39.721 54.318 36.607 1.00 104.79 59 GLN B O 1
ATOM 2038 N N . ARG B 1 59 ? 37.448 54.175 36.609 1.00 93.57 60 ARG B N 1
ATOM 2039 C CA . ARG B 1 59 ? 37.241 54.995 35.405 1.00 91.81 60 ARG B CA 1
ATOM 2040 C C . ARG B 1 59 ? 38.074 54.579 34.175 1.00 79.92 60 ARG B C 1
ATOM 2041 O O . ARG B 1 59 ? 38.820 53.591 34.199 1.00 71.13 60 ARG B O 1
ATOM 2049 N N . LEU B 1 60 ? 37.924 55.321 33.073 1.00 85.40 61 LEU B N 1
ATOM 2050 C CA . LEU B 1 60 ? 38.848 55.265 31.946 1.00 74.98 61 LEU B CA 1
ATOM 2051 C C . LEU B 1 60 ? 40.254 55.678 32.381 1.00 75.69 61 LEU B C 1
ATOM 2052 O O . LEU B 1 60 ? 40.455 56.341 33.405 1.00 81.24 61 LEU B O 1
ATOM 2057 N N . TRP B 1 61 ? 41.238 55.306 31.564 1.00 72.69 62 TRP B N 1
ATOM 2058 C CA . TRP B 1 61 ? 42.626 55.583 31.922 1.00 67.03 62 TRP B CA 1
ATOM 2059 C C . TRP B 1 61 ? 43.544 55.364 30.716 1.00 69.12 62 TRP B C 1
ATOM 2060 O O . TRP B 1 61 ? 43.697 54.234 30.226 1.00 64.37 62 TRP B O 1
ATOM 2071 N N . ILE B 1 62 ? 44.116 56.445 30.195 1.00 66.77 63 ILE B N 1
ATOM 2072 C CA . ILE B 1 62 ? 45.069 56.335 29.097 1.00 56.32 63 ILE B CA 1
ATOM 2073 C C . ILE B 1 62 ? 46.395 55.850 29.672 1.00 65.55 63 ILE B C 1
ATOM 2074 O O . ILE B 1 62 ? 46.957 56.480 30.575 1.00 64.01 63 ILE B O 1
ATOM 2079 N N . LYS B 1 63 ? 46.891 54.724 29.154 1.00 59.76 64 LYS B N 1
ATOM 2080 C CA . LYS B 1 63 ? 48.153 54.158 29.619 1.00 55.51 64 LYS B CA 1
ATOM 2081 C C . LYS B 1 63 ? 49.263 55.186 29.477 1.00 61.09 64 LYS B C 1
ATOM 2082 O O . LYS B 1 63 ? 49.610 55.601 28.362 1.00 54.26 64 LYS B O 1
ATOM 2088 N N . GLY B 1 64 ? 49.794 55.618 30.622 1.00 50.71 65 GLY B N 1
ATOM 2089 C CA . GLY B 1 64 ? 50.836 56.621 30.669 1.00 59.24 65 GLY B CA 1
ATOM 2090 C C . GLY B 1 64 ? 50.410 57.942 31.273 1.00 62.49 65 GLY B C 1
ATOM 2091 O O . GLY B 1 64 ? 51.261 58.821 31.442 1.00 62.82 65 GLY B O 1
ATOM 2092 N N . GLU B 1 65 ? 49.131 58.118 31.611 1.00 52.61 66 GLU B N 1
ATOM 2093 C CA . GLU B 1 65 ? 48.678 59.395 32.151 1.00 70.29 66 GLU B CA 1
ATOM 2094 C C . GLU B 1 65 ? 49.187 59.640 33.576 1.00 72.11 66 GLU B C 1
ATOM 2095 O O . GLU B 1 65 ? 48.999 60.738 34.108 1.00 68.07 66 GLU B O 1
ATOM 2101 N N . THR B 1 66 ? 49.859 58.651 34.171 1.00 70.55 67 THR B N 1
ATOM 2102 C CA . THR B 1 66 ? 50.530 58.749 35.463 1.00 79.38 67 THR B CA 1
ATOM 2103 C C . THR B 1 66 ? 52.035 58.889 35.328 1.00 78.64 67 THR B C 1
ATOM 2104 O O . THR B 1 66 ? 52.669 59.572 36.145 1.00 77.22 67 THR B O 1
ATOM 2108 N N . SER B 1 67 ? 52.602 58.294 34.278 1.00 71.89 68 SER B N 1
ATOM 2109 C CA . SER B 1 67 ? 54.031 58.058 34.174 1.00 65.95 68 SER B CA 1
ATOM 2110 C C . SER B 1 67 ? 54.701 58.727 32.987 1.00 73.67 68 SER B C 1
ATOM 2111 O O . SER B 1 67 ? 55.931 58.833 32.988 1.00 77.77 68 SER B O 1
ATOM 2114 N N . GLY B 1 68 ? 53.949 59.162 31.975 1.00 68.49 69 GLY B N 1
ATOM 2115 C CA . GLY B 1 68 ? 54.544 59.585 30.722 1.00 62.95 69 GLY B CA 1
ATOM 2116 C C . GLY B 1 68 ? 54.885 58.462 29.759 1.00 67.74 69 GLY B C 1
ATOM 2117 O O . GLY B 1 68 ? 55.360 58.741 28.650 1.00 65.40 69 GLY B O 1
ATOM 2118 N N . ASN B 1 69 ? 54.658 57.203 30.137 1.00 60.22 70 ASN B N 1
ATOM 2119 C CA . ASN B 1 69 ? 54.988 56.058 29.288 1.00 69.98 70 ASN B CA 1
ATOM 2120 C C . ASN B 1 69 ? 53.728 55.637 28.539 1.00 60.60 70 ASN B C 1
ATOM 2121 O O . ASN B 1 69 ? 52.935 54.830 29.025 1.00 53.59 70 ASN B O 1
ATOM 2126 N N . PHE B 1 70 ? 53.554 56.176 27.336 1.00 60.84 71 PHE B N 1
ATOM 2127 C CA . PHE B 1 70 ? 52.373 55.881 26.538 1.00 61.00 71 PHE B CA 1
ATOM 2128 C C . PHE B 1 70 ? 52.662 54.755 25.545 1.00 55.60 71 PHE B C 1
ATOM 2129 O O . PHE B 1 70 ? 53.811 54.420 25.256 1.00 53.18 71 PHE B O 1
ATOM 2137 N N . LEU B 1 71 ? 51.591 54.194 24.990 1.00 60.42 72 LEU B N 1
ATOM 2138 C CA . LEU B 1 71 ? 51.682 53.165 23.962 1.00 55.76 72 LEU B CA 1
ATOM 2139 C C . LEU B 1 71 ? 50.969 53.643 22.697 1.00 56.36 72 LEU B C 1
ATOM 2140 O O . LEU B 1 71 ? 49.750 53.855 22.711 1.00 58.27 72 LEU B O 1
ATOM 2145 N N . ASN B 1 72 ? 51.720 53.787 21.605 1.00 50.92 73 ASN B N 1
ATOM 2146 C CA . ASN B 1 72 ? 51.185 54.289 20.341 1.00 48.46 73 ASN B CA 1
ATOM 2147 C C . ASN B 1 72 ? 50.637 53.135 19.517 1.00 52.82 73 ASN B C 1
ATOM 2148 O O . ASN B 1 72 ? 51.390 52.226 19.149 1.00 53.28 73 ASN B O 1
ATOM 2153 N N . VAL B 1 73 ? 49.339 53.173 19.201 1.00 52.53 74 VAL B N 1
ATOM 2154 C CA . VAL B 1 73 ? 48.722 52.035 18.519 1.00 44.44 74 VAL B CA 1
ATOM 2155 C C . VAL B 1 73 ? 49.274 51.896 17.110 1.00 50.79 74 VAL B C 1
ATOM 2156 O O . VAL B 1 73 ? 49.311 52.855 16.329 1.00 54.70 74 VAL B O 1
ATOM 2160 N N . VAL B 1 74 ? 49.678 50.683 16.764 1.00 54.58 75 VAL B N 1
ATOM 2161 C CA . VAL B 1 74 ? 49.934 50.334 15.384 1.00 48.77 75 VAL B CA 1
ATOM 2162 C C . VAL B 1 74 ? 48.818 49.468 14.815 1.00 52.04 75 VAL B C 1
ATOM 2163 O O . VAL B 1 74 ? 48.382 49.677 13.683 1.00 53.39 75 VAL B O 1
ATOM 2167 N N . SER B 1 75 ? 48.304 48.520 15.596 1.00 57.48 76 SER B N 1
ATOM 2168 C CA . SER B 1 75 ? 47.362 47.584 15.007 1.00 47.31 76 SER B CA 1
ATOM 2169 C C . SER B 1 75 ? 46.482 46.996 16.098 1.00 52.83 76 SER B C 1
ATOM 2170 O O . SER B 1 75 ? 46.900 46.884 17.257 1.00 47.79 76 SER B O 1
ATOM 2173 N N . ILE B 1 76 ? 45.252 46.631 15.715 1.00 43.06 77 ILE B N 1
ATOM 2174 C CA . ILE B 1 76 ? 44.295 46.004 16.626 1.00 41.89 77 ILE B CA 1
ATOM 2175 C C . ILE B 1 76 ? 43.581 44.885 15.891 1.00 52.50 77 ILE B C 1
ATOM 2176 O O . ILE B 1 76 ? 43.074 45.097 14.785 1.00 54.32 77 ILE B O 1
ATOM 2181 N N . ALA B 1 77 ? 43.512 43.702 16.516 1.00 52.99 78 ALA B N 1
ATOM 2182 C CA . ALA B 1 77 ? 42.855 42.551 15.912 1.00 54.81 78 ALA B CA 1
ATOM 2183 C C . ALA B 1 77 ? 42.061 41.751 16.944 1.00 46.10 78 ALA B C 1
ATOM 2184 O O .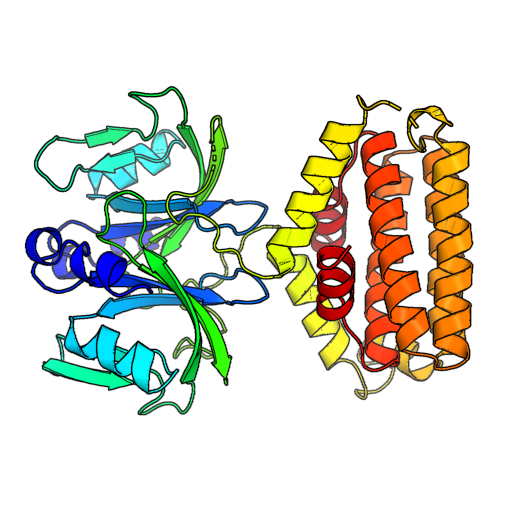 ALA B 1 77 ? 42.518 41.575 18.081 1.00 49.05 78 ALA B O 1
ATOM 2186 N N . PRO B 1 78 ? 40.893 41.236 16.589 1.00 51.67 79 PRO B N 1
ATOM 2187 C CA . PRO B 1 78 ? 40.219 40.303 17.490 1.00 50.79 79 PRO B CA 1
ATOM 2188 C C . PRO B 1 78 ? 40.784 38.906 17.296 1.00 42.87 79 PRO B C 1
ATOM 2189 O O . PRO B 1 78 ? 41.372 38.589 16.263 1.00 50.60 79 PRO B O 1
ATOM 2193 N N . ASP B 1 79 ? 40.632 38.068 18.330 1.00 43.37 80 ASP B N 1
ATOM 2194 C CA . ASP B 1 79 ? 40.856 36.640 18.119 1.00 47.26 80 ASP B CA 1
ATOM 2195 C C . ASP B 1 79 ? 39.611 36.048 17.451 1.00 54.09 80 ASP B C 1
ATOM 2196 O O . ASP B 1 79 ? 38.649 36.756 17.140 1.00 54.72 80 ASP B O 1
ATOM 2201 N N . CYS B 1 80 ? 39.600 34.721 17.266 1.00 43.43 81 CYS B N 1
ATOM 2202 C CA . CYS B 1 80 ? 38.677 34.095 16.319 1.00 54.17 81 CYS B CA 1
ATOM 2203 C C . CYS B 1 80 ? 37.241 34.049 16.829 1.00 51.11 81 CYS B C 1
ATOM 2204 O O . CYS B 1 80 ? 36.310 34.071 16.014 1.00 56.09 81 CYS B O 1
ATOM 2207 N N . ASP B 1 81 ? 37.016 33.983 18.143 1.00 40.35 82 ASP B N 1
ATOM 2208 C CA . ASP B 1 81 ? 35.660 34.128 18.672 1.00 54.35 82 ASP B CA 1
ATOM 2209 C C . ASP B 1 81 ? 35.408 35.511 19.294 1.00 51.37 82 ASP B C 1
ATOM 2210 O O . ASP B 1 81 ? 34.526 35.650 20.147 1.00 53.31 82 ASP B O 1
ATOM 2215 N N . ASN B 1 82 ? 36.177 36.528 18.895 1.00 53.94 83 ASN B N 1
ATOM 2216 C CA . ASN B 1 82 ? 35.848 37.944 19.132 1.00 55.94 83 ASN B CA 1
ATOM 2217 C C . ASN B 1 82 ? 35.676 38.296 20.618 1.00 51.06 83 ASN B C 1
ATOM 2218 O O . ASN B 1 82 ? 34.846 39.140 20.975 1.00 51.08 83 ASN B O 1
ATOM 2223 N N . ASP B 1 83 ? 36.480 37.678 21.500 1.00 47.99 84 ASP B N 1
ATOM 2224 C CA . ASP B 1 83 ? 36.406 37.987 22.932 1.00 52.25 84 ASP B CA 1
ATOM 2225 C C . ASP B 1 83 ? 37.765 38.345 23.531 1.00 48.32 84 ASP B C 1
ATOM 2226 O O . ASP B 1 83 ? 37.923 38.334 24.763 1.00 49.44 84 ASP B O 1
ATOM 2231 N N . THR B 1 84 ? 38.755 38.631 22.695 1.00 56.80 85 THR B N 1
ATOM 2232 C CA . THR B 1 84 ? 40.033 39.158 23.136 1.00 48.17 85 THR B CA 1
ATOM 2233 C C . THR B 1 84 ? 40.574 39.998 21.993 1.00 48.36 85 THR B C 1
ATOM 2234 O O . THR B 1 84 ? 40.292 39.721 20.819 1.00 44.88 85 THR B O 1
ATOM 2238 N N . LEU B 1 85 ? 41.293 41.071 22.337 1.00 38.85 86 LEU B N 1
ATOM 2239 C CA . LEU B 1 85 ? 41.981 41.872 21.335 1.00 46.44 86 LEU B CA 1
ATOM 2240 C C . LEU B 1 85 ? 43.485 41.727 21.492 1.00 40.69 86 LEU B C 1
ATOM 2241 O O . LEU B 1 85 ? 44.006 41.599 22.608 1.00 41.73 86 LEU B O 1
ATOM 2246 N N . LEU B 1 86 ? 44.171 41.757 20.368 1.00 43.28 87 LEU B N 1
ATOM 2247 C CA . LEU B 1 86 ? 45.609 41.913 20.335 1.00 40.95 87 LEU B CA 1
ATOM 2248 C C . LEU B 1 86 ? 45.895 43.299 19.779 1.00 47.16 87 LEU B C 1
ATOM 2249 O O . LEU B 1 86 ? 45.445 43.631 18.680 1.00 45.22 87 LEU B O 1
ATOM 2254 N N . VAL B 1 87 ? 46.591 44.118 20.561 1.00 39.70 88 VAL B N 1
ATOM 2255 C CA . VAL B 1 87 ? 47.035 45.440 20.149 1.00 43.54 88 VAL B CA 1
ATOM 2256 C C . VAL B 1 87 ? 48.547 45.382 19.975 1.00 40.65 88 VAL B C 1
ATOM 2257 O O . VAL B 1 87 ? 49.283 45.064 20.922 1.00 43.17 88 VAL B O 1
ATOM 2261 N N . LEU B 1 88 ? 49.008 45.696 18.774 1.00 38.76 89 LEU B N 1
ATOM 2262 C CA . LEU B 1 88 ? 50.412 45.973 18.520 1.00 44.27 89 LEU B CA 1
ATOM 2263 C C . LEU B 1 88 ? 50.639 47.461 18.702 1.00 47.06 89 LEU B C 1
ATOM 2264 O O . LEU B 1 88 ? 49.929 48.276 18.097 1.00 48.41 89 LEU B O 1
ATOM 2269 N N . ALA B 1 89 ? 51.603 47.815 19.554 1.00 44.23 90 ALA B N 1
ATOM 2270 C CA . ALA B 1 89 ? 51.860 49.224 19.824 1.00 47.85 90 ALA B CA 1
ATOM 2271 C C . ALA B 1 89 ? 53.357 49.474 19.996 1.00 50.40 90 ALA B C 1
ATOM 2272 O O . ALA B 1 89 ? 54.146 48.551 20.221 1.00 45.52 90 ALA B O 1
ATOM 2274 N N . ASN B 1 90 ? 53.733 50.750 19.866 1.00 44.80 91 ASN B N 1
ATOM 2275 C CA . ASN B 1 90 ? 55.090 51.232 20.100 1.00 45.71 91 ASN B CA 1
ATOM 2276 C C . ASN B 1 90 ? 55.123 52.002 21.401 1.00 55.03 91 ASN B C 1
ATOM 2277 O O . ASN B 1 90 ? 54.449 53.037 21.515 1.00 56.41 91 ASN B O 1
ATOM 2282 N N . PRO B 1 91 ? 55.897 51.564 22.383 1.00 46.76 92 PRO B N 1
ATOM 2283 C CA . PRO B 1 91 ? 55.966 52.297 23.653 1.00 64.76 92 PRO B CA 1
ATOM 2284 C C . PRO B 1 91 ? 56.866 53.517 23.549 1.00 72.92 92 PRO B C 1
ATOM 2285 O O . PRO B 1 91 ? 57.885 53.500 22.853 1.00 75.85 92 PRO B O 1
ATOM 2289 N N . ILE B 1 92 ? 56.449 54.597 24.222 1.00 67.45 93 ILE B N 1
ATOM 2290 C CA . ILE B 1 92 ? 57.286 55.784 24.401 1.00 74.00 93 ILE B CA 1
ATOM 2291 C C . ILE B 1 92 ? 57.503 55.970 25.905 1.00 84.57 93 ILE B C 1
ATOM 2292 O O . ILE B 1 92 ? 56.840 56.762 26.584 1.00 73.37 93 ILE B O 1
ATOM 2297 N N . GLY B 1 93 ? 58.449 55.196 26.429 1.00 74.01 94 GLY B N 1
ATOM 2298 C CA . GLY B 1 93 ? 58.734 55.106 27.843 1.00 88.97 94 GLY B CA 1
ATOM 2299 C C . GLY B 1 93 ? 58.671 53.647 28.303 1.00 106.40 94 GLY B C 1
ATOM 2300 O O . GLY B 1 93 ? 57.707 52.924 28.007 1.00 125.52 94 GLY B O 1
ATOM 2301 N N . PRO B 1 94 ? 59.691 53.190 29.075 1.00 112.94 95 PRO B N 1
ATOM 2302 C CA . PRO B 1 94 ? 59.858 51.799 29.541 1.00 108.09 95 PRO B CA 1
ATOM 2303 C C . PRO B 1 94 ? 58.609 51.226 30.198 1.00 102.62 95 PRO B C 1
ATOM 2304 O O . PRO B 1 94 ? 57.858 50.444 29.610 1.00 90.54 95 PRO B O 1
ATOM 2308 N N . SER B 1 101 ? 60.572 46.676 30.960 1.00 64.03 102 SER B N 1
ATOM 2309 C CA . SER B 1 101 ? 59.945 47.061 29.701 1.00 70.97 102 SER B CA 1
ATOM 2310 C C . SER B 1 101 ? 58.669 46.249 29.477 1.00 75.95 102 SER B C 1
ATOM 2311 O O . SER B 1 101 ? 57.721 46.722 28.855 1.00 92.63 102 SER B O 1
ATOM 2314 N N . SER B 1 102 ? 58.644 45.031 30.004 1.00 64.51 103 SER B N 1
ATOM 2315 C CA . SER B 1 102 ? 57.452 44.194 29.999 1.00 45.22 103 SER B CA 1
ATOM 2316 C C . SER B 1 102 ? 56.965 43.971 31.427 1.00 53.57 103 SER B C 1
ATOM 2317 O O . SER B 1 102 ? 57.768 43.775 32.347 1.00 61.17 103 SER B O 1
ATOM 2320 N N . CYS B 1 103 ? 55.644 43.963 31.604 1.00 52.34 104 CYS B N 1
ATOM 2321 C CA . CYS B 1 103 ? 55.110 43.650 32.919 1.00 51.41 104 CYS B CA 1
ATOM 2322 C C . CYS B 1 103 ? 55.329 42.183 33.306 1.00 40.94 104 CYS B C 1
ATOM 2323 O O . CYS B 1 103 ? 55.002 41.816 34.444 1.00 48.53 104 CYS B O 1
ATOM 2326 N N . PHE B 1 104 ? 55.890 41.345 32.418 1.00 56.51 105 PHE B N 1
ATOM 2327 C CA . PHE B 1 104 ? 56.024 39.912 32.668 1.00 59.86 105 PHE B CA 1
ATOM 2328 C C . PHE B 1 104 ? 57.450 39.483 33.024 1.00 60.72 105 PHE B C 1
ATOM 2329 O O . PHE B 1 104 ? 57.761 38.286 32.962 1.00 62.47 105 PHE B O 1
ATOM 2337 N N . GLY B 1 105 ? 58.317 40.421 33.406 1.00 65.78 106 GLY B N 1
ATOM 2338 C CA . GLY B 1 105 ? 59.623 40.033 33.925 1.00 65.92 106 GLY B CA 1
ATOM 2339 C C . GLY B 1 105 ? 60.603 39.646 32.827 1.00 64.99 106 GLY B C 1
ATOM 2340 O O . GLY B 1 105 ? 60.594 40.194 31.716 1.00 63.28 106 GLY B O 1
ATOM 2341 N N . ASN B 1 106 ? 61.457 38.670 33.142 1.00 71.36 107 ASN B N 1
ATOM 2342 C CA . ASN B 1 106 ? 62.576 38.280 32.287 1.00 66.21 107 ASN B CA 1
ATOM 2343 C C . ASN B 1 106 ? 62.183 37.377 31.133 1.00 71.11 107 ASN B C 1
ATOM 2344 O O . ASN B 1 106 ? 63.050 37.043 30.323 1.00 67.07 107 ASN B O 1
ATOM 2349 N N . THR B 1 107 ? 60.935 36.926 31.061 1.00 69.53 108 THR B N 1
ATOM 2350 C CA . THR B 1 107 ? 60.597 35.898 30.089 1.00 68.56 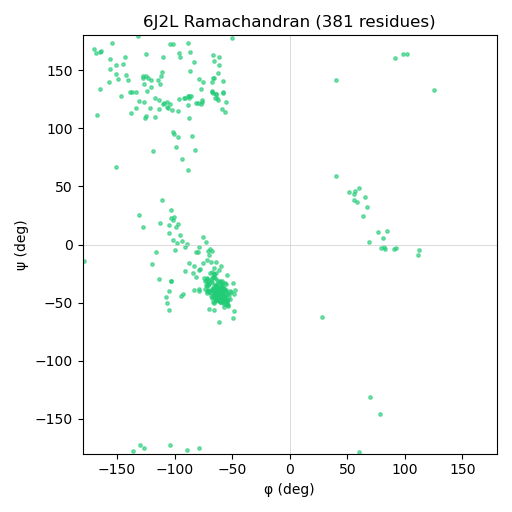108 THR B CA 1
ATOM 2351 C C . THR B 1 107 ? 60.524 36.498 28.695 1.00 70.18 108 THR B C 1
ATOM 2352 O O . THR B 1 107 ? 60.051 37.621 28.512 1.00 77.47 108 THR B O 1
ATOM 2356 N N . ALA B 1 108 ? 61.030 35.751 27.715 1.00 55.91 109 ALA B N 1
ATOM 2357 C CA . ALA B 1 108 ? 61.126 36.241 26.348 1.00 58.66 109 ALA B CA 1
ATOM 2358 C C . ALA B 1 108 ? 61.177 35.060 25.382 1.00 47.29 109 ALA B C 1
ATOM 2359 O O . ALA B 1 108 ? 61.821 34.042 25.666 1.00 51.30 109 ALA B O 1
ATOM 2361 N N . HIS B 1 109 ? 60.483 35.191 24.256 1.00 37.17 110 HIS B N 1
ATOM 2362 C CA . HIS B 1 109 ? 60.654 34.211 23.192 1.00 38.00 110 HIS B CA 1
ATOM 2363 C C . HIS B 1 109 ? 62.078 34.315 22.641 1.00 44.05 110 HIS B C 1
ATOM 2364 O O . HIS B 1 109 ? 62.754 35.334 22.801 1.00 44.53 110 HIS B O 1
ATOM 2371 N N . GLN B 1 110 ? 62.535 33.230 22.009 1.00 38.26 111 GLN B N 1
ATOM 2372 C CA . GLN B 1 110 ? 63.955 33.089 21.685 1.00 38.15 111 GLN B CA 1
ATOM 2373 C C . GLN B 1 110 ? 64.453 34.197 20.763 1.00 42.22 111 GLN B C 1
ATOM 2374 O O . GLN B 1 110 ? 65.525 34.776 21.003 1.00 40.23 111 GLN B O 1
ATOM 2380 N N . TRP B 1 111 ? 63.681 34.531 19.714 1.00 44.77 112 TRP B N 1
ATOM 2381 C CA . TRP B 1 111 ? 64.152 35.525 18.746 1.00 39.82 112 TRP B CA 1
ATOM 2382 C C . TRP B 1 111 ? 64.248 36.914 19.343 1.00 41.42 112 TRP B C 1
ATOM 2383 O O . TRP B 1 111 ? 65.028 37.735 18.841 1.00 44.07 112 TRP B O 1
ATOM 2394 N N . LEU B 1 112 ? 63.497 37.196 20.408 1.00 42.22 113 LEU B N 1
ATOM 2395 C CA . LEU B 1 112 ? 63.679 38.476 21.080 1.00 42.21 113 LEU B CA 1
ATOM 2396 C C . LEU B 1 112 ? 65.148 38.748 21.374 1.00 46.86 113 LEU B C 1
ATOM 2397 O O . LEU B 1 112 ? 65.583 39.907 21.314 1.00 46.07 113 LEU B O 1
ATOM 2402 N N . PHE B 1 113 ? 65.945 37.707 21.649 1.00 41.86 114 PHE B N 1
ATOM 2403 C CA . PHE B 1 113 ? 67.340 38.006 21.984 1.00 48.03 114 PHE B CA 1
ATOM 2404 C C . PHE B 1 113 ? 68.038 38.775 20.858 1.00 51.67 114 PHE B C 1
ATOM 2405 O O . PHE B 1 113 ? 68.818 39.703 21.120 1.00 45.63 114 PHE B O 1
ATOM 2413 N N . LEU B 1 114 ? 67.758 38.423 19.599 1.00 38.08 115 LEU B N 1
ATOM 2414 C CA . LEU B 1 114 ? 68.373 39.146 18.493 1.00 38.71 115 LEU B CA 1
ATOM 2415 C C . LEU B 1 114 ? 68.060 40.635 18.600 1.00 45.53 115 LEU B C 1
ATOM 2416 O O . LEU B 1 114 ? 68.966 41.481 18.528 1.00 48.35 115 LEU B O 1
ATOM 2421 N N . TYR B 1 115 ? 66.783 40.968 18.830 1.00 46.05 116 TYR B N 1
ATOM 2422 C CA . TYR B 1 115 ? 66.396 42.370 18.937 1.00 46.00 116 TYR B CA 1
ATOM 2423 C C . TYR B 1 115 ? 67.166 43.039 20.064 1.00 47.61 116 TYR B C 1
ATOM 2424 O O . TYR B 1 115 ? 67.769 44.108 19.870 1.00 49.74 116 TYR B O 1
ATOM 2433 N N . GLN B 1 116 ? 67.278 42.350 21.203 1.00 46.78 117 GLN B N 1
ATOM 2434 C CA . GLN B 1 116 ? 67.962 42.947 22.339 1.00 46.29 117 GLN B CA 1
ATOM 2435 C C . GLN B 1 116 ? 69.440 43.127 22.035 1.00 50.29 117 GLN B C 1
ATOM 2436 O O . GLN B 1 116 ? 70.024 44.169 22.357 1.00 50.97 117 GLN B O 1
ATOM 2442 N N . LEU B 1 117 ? 70.043 42.151 21.350 1.00 45.29 118 LEU B N 1
ATOM 2443 C CA . LEU B 1 117 ? 71.451 42.282 21.018 1.00 45.60 118 LEU B CA 1
ATOM 2444 C C . LEU B 1 117 ? 71.662 43.558 20.230 1.00 50.65 118 LEU B C 1
ATOM 2445 O O . LEU B 1 117 ? 72.522 44.379 20.573 1.00 59.21 118 LEU B O 1
ATOM 2450 N N . GLU B 1 118 ? 70.794 43.791 19.244 1.00 50.17 119 GLU B N 1
ATOM 2451 C CA . GLU B 1 118 ? 70.906 45.002 18.451 1.00 50.74 119 GLU B CA 1
ATOM 2452 C C . GLU B 1 118 ? 70.887 46.225 19.354 1.00 62.34 119 GLU B C 1
ATOM 2453 O O . GLU B 1 118 ? 71.785 47.076 19.291 1.00 69.88 119 GLU B O 1
ATOM 2459 N N . GLN B 1 119 ? 69.909 46.278 20.266 1.00 59.17 120 GLN B N 1
ATOM 2460 C CA . GLN B 1 119 ? 69.820 47.396 21.198 1.00 55.56 120 GLN B CA 1
ATOM 2461 C C . GLN B 1 119 ? 71.131 47.584 21.936 1.00 57.43 120 GLN B C 1
ATOM 2462 O O . GLN B 1 119 ? 71.703 48.683 21.942 1.00 71.05 120 GLN B O 1
ATOM 2468 N N . LEU B 1 120 ? 71.636 46.504 22.543 1.00 54.10 121 LEU B N 1
ATOM 2469 C CA . LEU B 1 120 ? 72.862 46.618 23.316 1.00 57.73 121 LEU B CA 1
ATOM 2470 C C . LEU B 1 120 ? 74.017 47.074 22.433 1.00 74.78 121 LEU B C 1
ATOM 2471 O O . LEU B 1 120 ? 74.839 47.900 22.849 1.00 80.60 121 LEU B O 1
ATOM 2476 N N . LEU B 1 121 ? 74.064 46.589 21.186 1.00 65.45 122 LEU B N 1
ATOM 2477 C CA . LEU B 1 121 ? 75.139 46.999 20.289 1.00 67.25 122 LEU B CA 1
ATOM 2478 C C . LEU B 1 121 ? 75.073 48.497 20.040 1.00 75.54 122 LEU B C 1
ATOM 2479 O O . LEU B 1 121 ? 76.102 49.185 20.076 1.00 83.52 122 LEU B O 1
ATOM 2484 N N . ALA B 1 122 ? 73.862 49.036 19.864 1.00 72.65 123 ALA B N 1
ATOM 2485 C CA . ALA B 1 122 ? 73.739 50.485 19.764 1.00 83.98 123 ALA B CA 1
ATOM 2486 C C . ALA B 1 122 ? 74.296 51.157 21.019 1.00 85.37 123 ALA B C 1
ATOM 2487 O O . ALA B 1 122 ? 75.119 52.081 20.934 1.00 88.71 123 ALA B O 1
ATOM 2489 N N . GLU B 1 123 ? 73.926 50.642 22.200 1.00 84.23 124 GLU B N 1
ATOM 2490 C CA . GLU B 1 123 ? 74.398 51.236 23.449 1.00 88.59 124 GLU B CA 1
ATOM 2491 C C . GLU B 1 123 ? 75.907 51.123 23.615 1.00 89.21 124 GLU B C 1
ATOM 2492 O O . GLU B 1 123 ? 76.470 51.807 24.476 1.00 93.70 124 GLU B O 1
ATOM 2498 N N . ARG B 1 124 ? 76.579 50.273 22.834 1.00 86.30 125 ARG B N 1
ATOM 2499 C CA . ARG B 1 124 ? 78.025 50.149 22.949 1.00 90.22 125 ARG B CA 1
ATOM 2500 C C . ARG B 1 124 ? 78.754 50.896 21.845 1.00 99.21 125 ARG B C 1
ATOM 2501 O O . ARG B 1 124 ? 79.920 50.597 21.558 1.00 103.95 125 ARG B O 1
ATOM 2509 N N . LYS B 1 125 ? 78.083 51.868 21.218 1.00 97.21 126 LYS B N 1
ATOM 2510 C CA . LYS B 1 125 ? 78.820 52.903 20.504 1.00 94.15 126 LYS B CA 1
ATOM 2511 C C . LYS B 1 125 ? 79.665 53.730 21.472 1.00 108.43 126 LYS B C 1
ATOM 2512 O O . LYS B 1 125 ? 80.692 54.298 21.077 1.00 110.79 126 LYS B O 1
ATOM 2518 N N . TYR B 1 126 ? 79.270 53.773 22.749 1.00 105.72 127 TYR B N 1
ATOM 2519 C CA . TYR B 1 126 ? 79.863 54.652 23.755 1.00 107.25 127 TYR B CA 1
ATOM 2520 C C . TYR B 1 126 ? 80.656 53.891 24.822 1.00 112.79 127 TYR B C 1
ATOM 2521 O O . TYR B 1 126 ? 80.634 54.257 26.000 1.00 117.95 127 TYR B O 1
ATOM 2530 N N . ALA B 1 127 ? 81.380 52.832 24.439 1.00 112.33 128 ALA B N 1
ATOM 2531 C CA . ALA B 1 127 ? 82.134 52.020 25.392 1.00 106.95 128 ALA B CA 1
ATOM 2532 C C . ALA B 1 127 ? 83.625 52.350 25.310 1.00 105.88 128 ALA B C 1
ATOM 2533 O O . ALA B 1 127 ? 84.039 53.281 24.613 1.00 108.41 128 ALA B O 1
ATOM 2535 N N . ASP B 1 128 ? 84.435 51.571 26.026 1.00 102.96 129 ASP B N 1
ATOM 2536 C CA . ASP B 1 128 ? 85.892 51.730 26.020 1.00 102.32 129 ASP B CA 1
ATOM 2537 C C . ASP B 1 128 ? 86.555 51.203 24.741 1.00 91.28 129 ASP B C 1
ATOM 2538 O O . ASP B 1 128 ? 87.356 50.250 24.752 1.00 87.58 129 ASP B O 1
ATOM 2543 N N . LEU B 1 137 ? 85.543 48.216 17.451 1.00 91.26 138 LEU B N 1
ATOM 2544 C CA . LEU B 1 137 ? 84.961 48.096 16.117 1.00 87.94 138 LEU B CA 1
ATOM 2545 C C . LEU B 1 137 ? 84.442 49.447 15.640 1.00 84.90 138 LEU B C 1
ATOM 2546 O O . LEU B 1 137 ? 84.929 49.990 14.645 1.00 84.66 138 LEU B O 1
ATOM 2551 N N . TYR B 1 138 ? 83.461 49.981 16.373 1.00 84.45 139 TYR B N 1
ATOM 2552 C CA . TYR B 1 138 ? 82.837 51.252 16.012 1.00 83.95 139 TYR B CA 1
ATOM 2553 C C . TYR B 1 138 ? 83.868 52.353 15.781 1.00 88.06 139 TYR B C 1
ATOM 2554 O O . TYR B 1 138 ? 83.795 53.100 14.796 1.00 82.61 139 TYR B O 1
ATOM 2563 N N . ALA B 1 139 ? 84.832 52.474 16.696 1.00 83.57 140 ALA B N 1
ATOM 2564 C CA . ALA B 1 139 ? 85.826 53.536 16.630 1.00 84.37 140 ALA B CA 1
ATOM 2565 C C . ALA B 1 139 ? 86.787 53.374 15.459 1.00 92.00 140 ALA B C 1
ATOM 2566 O O . ALA B 1 139 ? 87.473 54.341 15.105 1.00 89.18 140 ALA B O 1
ATOM 2568 N N . SER B 1 140 ? 86.834 52.194 14.841 1.00 86.07 141 SER B N 1
ATOM 2569 C CA . SER B 1 140 ? 87.805 51.880 13.801 1.00 82.23 141 SER B CA 1
ATOM 2570 C C . SER B 1 140 ? 87.331 52.235 12.389 1.00 84.26 141 SER B C 1
ATOM 2571 O O . SER B 1 140 ? 88.075 52.005 11.424 1.00 79.66 141 SER B O 1
ATOM 2574 N N . GLY B 1 141 ? 86.127 52.785 12.245 1.00 79.47 142 GLY B N 1
ATOM 2575 C CA . GLY B 1 141 ? 85.620 53.241 10.968 1.00 69.65 142 GLY B CA 1
ATOM 2576 C C . GLY B 1 141 ? 84.627 52.267 10.342 1.00 70.28 142 GLY B C 1
ATOM 2577 O O . GLY B 1 141 ? 84.517 51.099 10.723 1.00 61.13 142 GLY B O 1
ATOM 2578 N N . THR B 1 142 ? 83.884 52.781 9.357 1.00 61.07 143 THR B N 1
ATOM 2579 C CA . THR B 1 142 ? 83.011 51.940 8.550 1.00 54.06 143 THR B CA 1
ATOM 2580 C C . THR B 1 142 ? 83.796 50.836 7.857 1.00 65.24 143 THR B C 1
ATOM 2581 O O . THR B 1 142 ? 83.338 49.689 7.786 1.00 64.00 143 THR B O 1
ATOM 2585 N N . LYS B 1 143 ? 84.991 51.167 7.364 1.00 61.19 144 LYS B N 1
ATOM 2586 C CA . LYS B 1 143 ? 85.756 50.247 6.530 1.00 60.49 144 LYS B CA 1
ATOM 2587 C C . LYS B 1 143 ? 86.140 48.984 7.286 1.00 61.15 144 LYS B C 1
ATOM 2588 O O . LYS B 1 143 ? 86.080 47.879 6.733 1.00 61.86 144 LYS B O 1
ATOM 2594 N N . ARG B 1 144 ? 86.541 49.127 8.548 1.00 56.39 145 ARG B N 1
ATOM 2595 C CA . ARG B 1 144 ? 86.951 47.966 9.334 1.00 62.60 145 ARG B CA 1
ATOM 2596 C C . ARG B 1 144 ? 85.768 47.040 9.633 1.00 55.67 145 ARG B C 1
ATOM 2597 O O . ARG B 1 144 ? 85.899 45.803 9.582 1.00 63.48 145 ARG B O 1
ATOM 2605 N N . ILE B 1 145 ? 84.599 47.615 9.931 1.00 59.91 146 ILE B N 1
ATOM 2606 C CA . ILE B 1 145 ? 83.411 46.785 10.129 1.00 59.67 146 ILE B CA 1
ATOM 2607 C C . ILE B 1 145 ? 83.044 46.073 8.832 1.00 53.16 146 ILE B C 1
ATOM 2608 O O . ILE B 1 145 ? 82.783 44.863 8.824 1.00 50.54 146 ILE B O 1
ATOM 2613 N N . ALA B 1 146 ? 83.014 46.816 7.718 1.00 53.28 147 ALA B N 1
ATOM 2614 C CA . ALA B 1 146 ? 82.691 46.201 6.433 1.00 56.60 147 ALA B CA 1
ATOM 2615 C C . ALA B 1 146 ? 83.680 45.094 6.097 1.00 54.17 147 ALA B C 1
ATOM 2616 O O . ALA B 1 146 ? 83.304 44.079 5.499 1.00 54.07 147 ALA B O 1
ATOM 2618 N N . GLN B 1 147 ? 84.938 45.258 6.512 1.00 55.42 148 GLN B N 1
ATOM 2619 C CA . GLN B 1 147 ? 85.935 44.205 6.339 1.00 49.88 148 GLN B CA 1
ATOM 2620 C C . GLN B 1 147 ? 85.550 42.949 7.108 1.00 53.97 148 GLN B C 1
ATOM 2621 O O . GLN B 1 147 ? 85.701 41.828 6.596 1.00 48.39 148 GLN B O 1
ATOM 2627 N N . LYS B 1 148 ? 85.057 43.114 8.345 1.00 50.84 149 LYS B N 1
ATOM 2628 C CA . LYS B 1 148 ? 84.638 41.944 9.112 1.00 50.94 149 LYS B CA 1
ATOM 2629 C C . LYS B 1 148 ? 83.432 41.267 8.466 1.00 49.52 149 LYS B C 1
ATOM 2630 O O . LYS B 1 148 ? 83.351 40.036 8.417 1.00 48.28 149 LYS B O 1
ATOM 2636 N N . VAL B 1 149 ? 82.482 42.058 7.965 1.00 49.36 150 VAL B N 1
ATOM 2637 C CA . VAL B 1 149 ? 81.340 41.474 7.268 1.00 48.91 150 VAL B CA 1
ATOM 2638 C C . VAL B 1 149 ? 81.807 40.656 6.063 1.00 47.10 150 VAL B C 1
ATOM 2639 O O . VAL B 1 149 ? 81.411 39.493 5.891 1.00 45.94 150 VAL B O 1
ATOM 2643 N N . GLY B 1 150 ? 82.677 41.235 5.227 1.00 45.08 151 GLY B N 1
ATOM 2644 C CA . GLY B 1 150 ? 83.105 40.527 4.026 1.00 43.45 151 GLY B CA 1
ATOM 2645 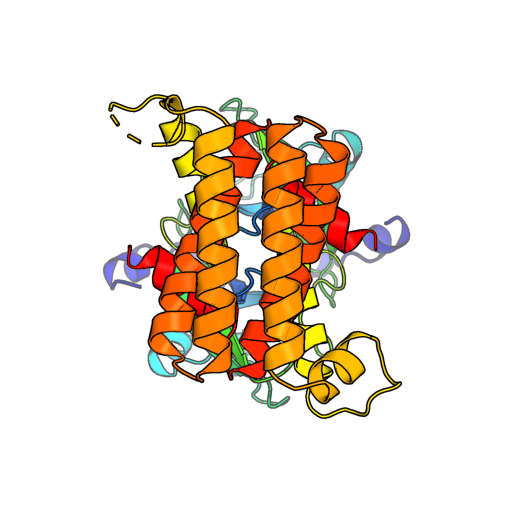C C . GLY B 1 150 ? 83.860 39.250 4.344 1.00 46.31 151 GLY B C 1
ATOM 2646 O O . GLY B 1 150 ? 83.613 38.199 3.737 1.00 52.66 151 GLY B O 1
ATOM 2647 N N . GLU B 1 151 ? 84.765 39.313 5.334 1.00 38.90 152 GLU B N 1
ATOM 2648 C CA . GLU B 1 151 ? 85.565 38.141 5.702 1.00 50.13 152 GLU B CA 1
ATOM 2649 C C . GLU B 1 151 ? 84.706 37.040 6.287 1.00 42.82 152 GLU B C 1
ATOM 2650 O O . GLU B 1 151 ? 84.955 35.849 6.049 1.00 44.73 152 GLU B O 1
ATOM 2656 N N . GLU B 1 152 ? 83.733 37.402 7.120 1.00 44.47 153 GLU B N 1
ATOM 2657 C CA . GLU B 1 152 ? 82.902 36.342 7.678 1.00 46.11 153 GLU B CA 1
ATOM 2658 C C . GLU B 1 152 ? 81.854 35.832 6.691 1.00 39.99 153 GLU B C 1
ATOM 2659 O O . GLU B 1 152 ? 81.392 34.694 6.827 1.00 39.49 153 GLU B O 1
ATOM 2665 N N . GLY B 1 153 ? 81.506 36.606 5.669 1.00 46.78 154 GLY B N 1
ATOM 2666 C CA . GLY B 1 153 ? 80.801 36.008 4.551 1.00 36.15 154 GLY B CA 1
ATOM 2667 C C . GLY B 1 153 ? 81.639 34.938 3.879 1.00 33.91 154 GLY B C 1
ATOM 2668 O O . GLY B 1 153 ? 81.171 33.825 3.628 1.00 36.99 154 GLY B O 1
ATOM 2669 N N . VAL B 1 154 ? 82.916 35.242 3.631 1.00 38.41 155 VAL B N 1
ATOM 2670 C CA . VAL B 1 154 ? 83.821 34.226 3.093 1.00 34.74 155 VAL B CA 1
ATOM 2671 C C . VAL B 1 154 ? 83.848 32.982 3.994 1.00 40.39 155 VAL B C 1
ATOM 2672 O O . VAL B 1 154 ? 83.722 31.839 3.516 1.00 41.06 155 VAL B O 1
ATOM 2676 N N . GLU B 1 155 ? 84.015 33.178 5.312 1.00 44.32 156 GLU B N 1
ATOM 2677 C CA . GLU B 1 155 ? 84.165 32.033 6.224 1.00 42.72 156 GLU B CA 1
ATOM 2678 C C . GLU B 1 155 ? 82.879 31.215 6.317 1.00 32.96 156 GLU B C 1
ATOM 2679 O O . GLU B 1 155 ? 82.917 29.978 6.372 1.00 44.24 156 GLU B O 1
ATOM 2685 N N . THR B 1 156 ? 81.729 31.900 6.310 1.00 35.39 157 THR B N 1
ATOM 2686 C CA . THR B 1 156 ? 80.438 31.234 6.270 1.00 37.49 157 THR B CA 1
ATOM 2687 C C . THR B 1 156 ? 80.314 30.382 5.012 1.00 46.20 157 THR B C 1
ATOM 2688 O O . THR B 1 156 ? 79.938 29.196 5.074 1.00 42.42 157 THR B O 1
ATOM 2692 N N . ALA B 1 157 ? 80.687 30.957 3.860 1.00 37.23 158 ALA B N 1
ATOM 2693 C CA . ALA B 1 157 ? 80.622 30.203 2.607 1.00 45.79 158 ALA B CA 1
ATOM 2694 C C . ALA B 1 157 ? 81.524 28.974 2.642 1.00 47.29 158 ALA B C 1
ATOM 2695 O O . ALA B 1 157 ? 81.132 27.881 2.185 1.00 43.59 158 ALA B O 1
ATOM 2697 N N . LEU B 1 158 ? 82.755 29.132 3.155 1.00 40.03 159 LEU B N 1
ATOM 2698 C CA . LEU B 1 158 ? 83.677 28.000 3.172 1.00 44.34 159 LEU B CA 1
ATOM 2699 C C . LEU B 1 158 ? 83.216 26.908 4.142 1.00 47.29 159 LEU B C 1
ATOM 2700 O O . LEU B 1 158 ? 83.238 25.719 3.808 1.00 48.96 159 LEU B O 1
ATOM 2705 N N . ALA B 1 159 ? 82.789 27.292 5.344 1.00 45.24 160 ALA B N 1
ATOM 2706 C CA . ALA B 1 159 ? 82.337 26.304 6.328 1.00 44.93 160 ALA B CA 1
ATOM 2707 C C . ALA B 1 159 ? 81.123 25.524 5.826 1.00 52.29 160 ALA B C 1
ATOM 2708 O O . ALA B 1 159 ? 81.050 24.297 5.974 1.00 46.79 160 ALA B O 1
ATOM 2710 N N . ALA B 1 160 ? 80.141 26.221 5.256 1.00 41.24 161 ALA B N 1
ATOM 2711 C CA . ALA B 1 160 ? 79.031 25.501 4.652 1.00 48.64 161 ALA B CA 1
ATOM 2712 C C . ALA B 1 160 ? 79.556 24.539 3.596 1.00 55.95 161 ALA B C 1
ATOM 2713 O O . ALA B 1 160 ? 79.209 23.352 3.591 1.00 41.84 161 ALA B O 1
ATOM 2715 N N . THR B 1 161 ? 80.474 25.021 2.749 1.00 49.24 162 THR B N 1
ATOM 2716 C CA . THR B 1 161 ? 80.921 24.230 1.613 1.00 43.56 162 THR B CA 1
ATOM 2717 C C . THR B 1 161 ? 81.603 22.930 2.032 1.00 52.53 162 THR B C 1
ATOM 2718 O O . THR B 1 161 ? 81.503 21.928 1.320 1.00 48.77 162 THR B O 1
ATOM 2722 N N . VAL B 1 162 ? 82.293 22.904 3.176 1.00 51.01 163 VAL B N 1
ATOM 2723 C CA . VAL B 1 162 ? 82.899 21.651 3.625 1.00 41.05 163 VAL B CA 1
ATOM 2724 C C . VAL B 1 162 ? 82.007 20.875 4.585 1.00 54.36 163 VAL B C 1
ATOM 2725 O O . VAL B 1 162 ? 82.435 19.831 5.093 1.00 57.26 163 VAL B O 1
ATOM 2729 N N . HIS B 1 163 ? 80.786 21.365 4.860 1.00 50.57 164 HIS B N 1
ATOM 2730 C CA . HIS B 1 163 ? 79.789 20.681 5.686 1.00 43.75 164 HIS B CA 1
ATOM 2731 C C . HIS B 1 163 ? 80.239 20.532 7.141 1.00 54.89 164 HIS B C 1
ATOM 2732 O O . HIS B 1 163 ? 80.019 19.501 7.768 1.00 58.58 164 HIS B O 1
ATOM 2739 N N . ASP B 1 164 ? 80.853 21.569 7.692 1.00 49.85 165 ASP B N 1
ATOM 2740 C CA . ASP B 1 164 ? 81.164 21.625 9.122 1.00 55.10 165 ASP B CA 1
ATOM 2741 C C . ASP B 1 164 ? 80.092 22.516 9.770 1.00 45.36 165 ASP B C 1
ATOM 2742 O O . ASP B 1 164 ? 80.219 23.745 9.799 1.00 53.62 165 ASP B O 1
ATOM 2747 N N . ARG B 1 165 ? 79.035 21.885 10.311 1.00 53.27 166 ARG B N 1
ATOM 2748 C CA . ARG B 1 165 ? 77.866 22.625 10.786 1.00 45.42 166 ARG B CA 1
ATOM 2749 C C . ARG B 1 165 ? 78.153 23.401 12.065 1.00 48.81 166 ARG B C 1
ATOM 2750 O O . ARG B 1 165 ? 77.568 24.468 12.276 1.00 49.85 166 ARG B O 1
ATOM 2758 N N . PHE B 1 166 ? 79.071 22.912 12.907 1.00 46.37 167 PHE B N 1
ATOM 2759 C CA . PHE B 1 166 ? 79.465 23.646 14.112 1.00 47.29 167 PHE B CA 1
ATOM 2760 C C . PHE B 1 166 ? 80.176 24.957 13.770 1.00 50.21 167 PHE B C 1
ATOM 2761 O O . PHE B 1 166 ? 79.783 26.046 14.221 1.00 52.70 167 PHE B O 1
ATOM 2769 N N . GLU B 1 167 ? 81.260 24.865 13.000 1.00 45.68 168 GLU B N 1
ATOM 2770 C CA . GLU B 1 167 ? 81.907 26.072 12.503 1.00 48.79 168 GLU B CA 1
ATOM 2771 C C . GLU B 1 167 ? 80.922 26.967 11.760 1.00 46.71 168 GLU B C 1
ATOM 2772 O O . GLU B 1 167 ? 80.944 28.190 11.928 1.00 49.91 168 GLU B O 1
ATOM 2778 N N . LEU B 1 168 ? 80.052 26.385 10.931 1.00 49.13 169 LEU B N 1
ATOM 2779 C CA . LEU B 1 168 ? 79.117 27.226 10.183 1.00 46.66 169 LEU B CA 1
ATOM 2780 C C . LEU B 1 168 ? 78.172 27.962 11.136 1.00 48.67 169 LEU B C 1
ATOM 2781 O O . LEU B 1 168 ? 77.845 29.134 10.916 1.00 46.33 169 LEU B O 1
ATOM 2786 N N . THR B 1 169 ? 77.771 27.308 12.231 1.00 49.17 170 THR B N 1
ATOM 2787 C CA . THR B 1 169 ? 76.957 27.981 13.245 1.00 48.32 170 THR B CA 1
ATOM 2788 C C . THR B 1 169 ? 77.709 29.161 13.845 1.00 42.39 170 THR B C 1
ATOM 2789 O O . THR B 1 169 ? 77.171 30.273 13.939 1.00 43.44 170 THR B O 1
ATOM 2793 N N . ASN B 1 170 ? 78.971 28.943 14.226 1.00 47.09 171 ASN B N 1
ATOM 2794 C CA . ASN B 1 170 ? 79.764 30.019 14.817 1.00 41.81 171 ASN B CA 1
ATOM 2795 C C . ASN B 1 170 ? 80.046 31.152 13.819 1.00 44.49 171 ASN B C 1
ATOM 2796 O O . ASN B 1 170 ? 80.068 32.341 14.183 1.00 42.81 171 ASN B O 1
ATOM 2801 N N . GLU B 1 171 ? 80.226 30.814 12.551 1.00 43.17 172 GLU B N 1
ATOM 2802 C CA . GLU B 1 171 ? 80.563 31.819 11.557 1.00 44.37 172 GLU B CA 1
ATOM 2803 C C . GLU B 1 171 ? 79.340 32.622 11.118 1.00 36.66 172 GLU B C 1
ATOM 2804 O O . GLU B 1 171 ? 79.429 33.845 10.935 1.00 47.76 172 GLU B O 1
ATOM 2810 N N . ALA B 1 172 ? 78.196 31.958 10.959 1.00 40.53 173 ALA B N 1
ATOM 2811 C CA . ALA B 1 172 ? 76.933 32.672 10.768 1.00 43.25 173 ALA B CA 1
ATOM 2812 C C . ALA B 1 172 ? 76.635 33.598 11.944 1.00 39.98 173 ALA B C 1
ATOM 2813 O O . ALA B 1 172 ? 76.084 34.698 11.771 1.00 38.73 173 ALA B O 1
ATOM 2815 N N . SER B 1 173 ? 76.984 33.168 13.147 1.00 39.75 174 SER B N 1
ATOM 2816 C CA . SER B 1 173 ? 76.779 34.013 14.332 1.00 41.12 174 SER B CA 1
ATOM 2817 C C . SER B 1 173 ? 77.674 35.260 14.307 1.00 36.17 174 SER B C 1
ATOM 2818 O O . SER B 1 173 ? 77.200 36.390 14.522 1.00 43.40 174 SER B O 1
ATOM 2821 N N . ASP B 1 174 ? 78.976 35.078 14.055 1.00 40.02 175 ASP B N 1
ATOM 2822 C CA . ASP B 1 174 ? 79.866 36.219 13.826 1.00 42.32 175 ASP B CA 1
ATOM 2823 C C . ASP B 1 174 ? 79.331 37.157 12.743 1.00 47.58 175 ASP B C 1
ATOM 2824 O O . ASP B 1 174 ? 79.371 38.389 12.883 1.00 48.43 175 ASP B O 1
ATOM 2829 N N . LEU B 1 175 ? 78.836 36.579 11.649 1.00 36.05 176 LEU B N 1
ATOM 2830 C CA . LEU B 1 175 ? 78.372 37.361 10.506 1.00 38.49 176 LEU B CA 1
ATOM 2831 C C . LEU B 1 175 ? 77.146 38.194 10.865 1.00 39.44 176 LEU B C 1
ATOM 2832 O O . LEU B 1 175 ? 77.059 39.368 10.501 1.00 45.02 176 LEU B O 1
ATOM 2837 N N . MET B 1 176 ? 76.176 37.596 11.573 1.00 34.17 177 MET B N 1
ATOM 2838 C CA . MET B 1 176 ? 75.027 38.362 12.060 1.00 36.90 177 MET B CA 1
ATOM 2839 C C . MET B 1 176 ? 75.473 39.477 13.001 1.00 45.76 177 MET B C 1
ATOM 2840 O O . MET B 1 176 ? 75.062 40.633 12.859 1.00 42.01 177 MET B O 1
ATOM 2845 N N . TYR B 1 177 ? 76.304 39.145 13.983 1.00 38.66 178 TYR B N 1
ATOM 2846 C CA . TYR B 1 177 ? 76.702 40.161 14.949 1.00 41.22 178 TYR B CA 1
ATOM 2847 C C . TYR B 1 177 ? 77.348 41.350 14.249 1.00 46.03 178 TYR B C 1
ATOM 2848 O O . TYR B 1 177 ? 76.994 42.512 14.496 1.00 45.77 178 TYR B O 1
ATOM 2857 N N . HIS B 1 178 ? 78.295 41.078 13.348 1.00 51.65 179 HIS B N 1
ATOM 2858 C CA . HIS B 1 178 ? 78.980 42.184 12.706 1.00 47.78 179 HIS B CA 1
ATOM 2859 C C . HIS B 1 178 ? 78.070 42.895 11.716 1.00 48.56 179 HIS B C 1
ATOM 2860 O O . HIS B 1 178 ? 78.230 44.097 11.491 1.00 46.32 179 HIS B O 1
ATOM 2867 N N . LEU B 1 179 ? 77.106 42.184 11.127 1.00 43.36 180 LEU B N 1
ATOM 2868 C CA . LEU B 1 179 ? 76.161 42.864 10.242 1.00 52.26 180 LEU B CA 1
ATOM 2869 C C . LEU B 1 179 ? 75.317 43.865 11.015 1.00 53.65 180 LEU B C 1
ATOM 2870 O O . LEU B 1 179 ? 75.038 44.975 10.525 1.00 48.78 180 LEU B O 1
ATOM 2875 N N . LEU B 1 180 ? 74.906 43.492 12.227 1.00 52.19 181 LEU B N 1
ATOM 2876 C CA . LEU B 1 180 ? 74.192 44.437 13.069 1.00 47.44 181 LEU B CA 1
ATOM 2877 C C . LEU B 1 180 ? 75.072 45.639 13.383 1.00 55.39 181 LEU B C 1
ATOM 2878 O O . LEU B 1 180 ? 74.629 46.790 13.271 1.00 54.26 181 LEU B O 1
ATOM 2883 N N . VAL B 1 181 ? 76.337 45.391 13.748 1.00 48.52 182 VAL B N 1
ATOM 2884 C CA . VAL B 1 181 ? 77.249 46.506 14.014 1.00 46.54 182 VAL B CA 1
ATOM 2885 C C . VAL B 1 181 ? 77.331 47.440 12.807 1.00 52.10 182 VAL B C 1
ATOM 2886 O O . VAL B 1 181 ? 77.253 48.666 12.945 1.00 47.98 182 VAL B O 1
ATOM 2890 N N . LEU B 1 182 ? 77.474 46.875 11.601 1.00 51.73 183 LEU B N 1
ATOM 2891 C CA . LEU B 1 182 ? 77.611 47.695 10.394 1.00 52.68 183 LEU B CA 1
ATOM 2892 C C . LEU B 1 182 ? 76.350 48.513 10.131 1.00 49.61 183 LEU B C 1
ATOM 2893 O O . LEU B 1 182 ? 76.425 49.728 9.883 1.00 54.47 183 LEU B O 1
ATOM 2898 N N . LEU B 1 183 ? 75.179 47.866 10.190 1.00 45.24 184 LEU B N 1
ATOM 2899 C CA . LEU B 1 183 ? 73.927 48.596 9.983 1.00 54.25 184 LEU B CA 1
ATOM 2900 C C . LEU B 1 183 ? 73.813 49.765 10.955 1.00 54.84 184 LEU B C 1
ATOM 2901 O O . LEU B 1 183 ? 73.487 50.890 10.558 1.00 60.76 184 LEU B O 1
ATOM 2906 N N . GLN B 1 184 ? 74.068 49.511 12.243 1.00 51.47 185 GLN B N 1
ATOM 2907 C CA . GLN B 1 184 ? 74.022 50.591 13.225 1.00 61.33 185 GLN B CA 1
ATOM 2908 C C . GLN B 1 184 ? 75.027 51.688 12.884 1.00 68.13 185 GLN B C 1
ATOM 2909 O O . GLN B 1 184 ? 74.746 52.878 13.082 1.00 64.99 185 GLN B O 1
ATOM 2915 N N . ASP B 1 185 ? 76.202 51.303 12.357 1.00 58.93 186 ASP B N 1
ATOM 2916 C CA . ASP B 1 185 ? 77.225 52.290 12.012 1.00 53.75 186 ASP B CA 1
ATOM 2917 C C . ASP B 1 185 ? 76.762 53.204 10.890 1.00 60.99 186 ASP B C 1
ATOM 2918 O O . ASP B 1 185 ? 77.198 54.359 10.818 1.00 62.99 186 ASP B O 1
ATOM 2923 N N . GLN B 1 186 ? 75.890 52.709 10.008 1.00 59.29 187 GLN B N 1
ATOM 2924 C CA . GLN B 1 186 ? 75.334 53.510 8.926 1.00 52.91 187 GLN B CA 1
ATOM 2925 C C . GLN B 1 186 ? 73.907 53.951 9.199 1.00 63.87 187 GLN B C 1
ATOM 2926 O O . GLN B 1 186 ? 73.122 54.096 8.257 1.00 66.82 187 GLN B O 1
ATOM 2932 N N . ASP B 1 187 ? 73.554 54.134 10.475 1.00 62.82 188 ASP B N 1
ATOM 2933 C CA . ASP B 1 187 ? 72.243 54.644 10.890 1.00 63.76 188 ASP B CA 1
ATOM 2934 C C . ASP B 1 187 ? 71.117 53.852 10.238 1.00 62.95 188 ASP B C 1
ATOM 2935 O O . ASP B 1 187 ? 70.164 54.414 9.696 1.00 69.56 188 ASP B O 1
ATOM 2940 N N . LEU B 1 188 ? 71.264 52.530 10.249 1.00 65.22 189 LEU B N 1
ATOM 2941 C CA . LEU B 1 188 ? 70.209 51.597 9.881 1.00 57.37 189 LEU B CA 1
ATOM 2942 C C . LEU B 1 188 ? 70.134 50.520 10.961 1.00 57.67 189 LEU B C 1
ATOM 2943 O O . LEU B 1 188 ? 70.898 50.528 11.933 1.00 63.96 189 LEU B O 1
ATOM 2948 N N . ASP B 1 189 ? 69.209 49.580 10.793 1.00 63.36 190 ASP B N 1
ATOM 2949 C CA . ASP B 1 189 ? 69.062 48.486 11.748 1.00 52.70 190 ASP B CA 1
ATOM 2950 C C . ASP B 1 189 ? 68.435 47.302 11.036 1.00 54.49 190 ASP B C 1
ATOM 2951 O O . ASP B 1 189 ? 68.024 47.399 9.875 1.00 51.26 190 ASP B O 1
ATOM 2956 N N . LEU B 1 190 ? 68.359 46.171 11.752 1.00 43.36 191 LEU B N 1
ATOM 2957 C CA . LEU B 1 190 ? 67.818 44.968 11.138 1.00 53.02 191 LEU B CA 1
ATOM 2958 C C . LEU B 1 190 ? 66.323 45.078 10.879 1.00 51.15 191 LEU B C 1
ATOM 2959 O O . LEU B 1 190 ? 65.813 44.372 10.008 1.00 52.12 191 LEU B O 1
ATOM 2964 N N . THR B 1 191 ? 65.606 45.923 11.624 1.00 47.23 192 THR B N 1
ATOM 2965 C CA . THR B 1 191 ? 64.181 46.122 11.353 1.00 48.17 192 THR B CA 1
ATOM 2966 C C . THR B 1 191 ? 63.965 46.707 9.961 1.00 51.47 192 THR B C 1
ATOM 2967 O O . THR B 1 191 ? 63.046 46.302 9.240 1.00 51.77 192 THR B O 1
ATOM 2971 N N . THR B 1 192 ? 64.813 47.662 9.566 1.00 52.52 193 THR B N 1
ATOM 2972 C CA . THR B 1 192 ? 64.740 48.210 8.213 1.00 51.23 193 THR B CA 1
ATOM 2973 C C . THR B 1 192 ? 65.031 47.142 7.158 1.00 51.04 193 THR B C 1
ATOM 2974 O O . THR B 1 192 ? 64.377 47.103 6.110 1.00 49.87 193 THR B O 1
ATOM 2978 N N . VAL B 1 193 ? 65.981 46.246 7.421 1.00 48.69 194 VAL B N 1
ATOM 2979 C CA . VAL B 1 193 ? 66.209 45.162 6.470 1.00 49.50 194 VAL B CA 1
ATOM 2980 C C . VAL B 1 193 ? 65.008 44.224 6.427 1.00 49.13 194 VAL B C 1
ATOM 2981 O O . VAL B 1 193 ? 64.563 43.814 5.348 1.00 45.99 194 VAL B O 1
ATOM 2985 N N . ILE B 1 194 ? 64.474 43.853 7.595 1.00 50.74 195 ILE B N 1
ATOM 2986 C CA . ILE B 1 194 ? 63.324 42.952 7.630 1.00 54.09 195 ILE B CA 1
ATOM 2987 C C . ILE B 1 194 ? 62.144 43.560 6.874 1.00 58.53 195 ILE B C 1
ATOM 2988 O O . ILE B 1 194 ? 61.467 42.874 6.098 1.00 50.51 195 ILE B O 1
ATOM 2993 N N . GLU B 1 195 ? 61.907 44.861 7.051 1.00 51.21 196 GLU B N 1
ATOM 2994 C CA . GLU B 1 195 ? 60.824 45.516 6.320 1.00 57.57 196 GLU B CA 1
ATOM 2995 C C . GLU B 1 195 ? 61.099 45.533 4.825 1.00 55.31 196 GLU B C 1
ATOM 2996 O O . GLU B 1 195 ? 60.177 45.354 4.014 1.00 60.53 196 GLU B O 1
ATOM 3002 N N . ASN B 1 196 ? 62.365 45.739 4.437 1.00 56.70 197 ASN B N 1
ATOM 3003 C CA . ASN B 1 196 ? 62.711 45.680 3.019 1.00 53.94 197 ASN B CA 1
ATOM 3004 C C . ASN B 1 196 ? 62.437 44.299 2.423 1.00 59.87 197 ASN B C 1
ATOM 3005 O O . ASN B 1 196 ? 61.917 44.187 1.307 1.00 56.11 197 ASN B O 1
ATOM 3010 N N . LEU B 1 197 ? 62.839 43.231 3.123 1.00 52.64 198 LEU B N 1
ATOM 3011 C CA . LEU B 1 197 ? 62.508 41.891 2.645 1.00 58.68 198 LEU B CA 1
ATOM 3012 C C . LEU B 1 197 ? 61.000 41.721 2.549 1.00 61.80 198 LEU B C 1
ATOM 3013 O O . LEU B 1 197 ? 60.489 41.106 1.606 1.00 69.40 198 LEU B O 1
ATOM 3018 N N . HIS B 1 198 ? 60.277 42.262 3.532 1.00 57.64 199 HIS B N 1
ATOM 3019 C CA . HIS B 1 198 ? 58.824 42.188 3.539 1.00 67.77 199 HIS B CA 1
ATOM 3020 C C . HIS B 1 198 ? 58.239 42.740 2.246 1.00 66.52 199 HIS B C 1
ATOM 3021 O O . HIS B 1 198 ? 57.439 42.065 1.592 1.00 64.90 199 HIS B O 1
ATOM 3028 N N . LYS B 1 199 ? 58.648 43.956 1.842 1.00 59.68 200 LYS B N 1
ATOM 3029 C CA . LYS B 1 199 ? 58.011 44.561 0.669 1.00 63.89 200 LYS B CA 1
ATOM 3030 C C . LYS B 1 199 ? 58.304 43.793 -0.623 1.00 65.22 200 LYS B C 1
ATOM 3031 O O . LYS B 1 199 ? 57.495 43.853 -1.558 1.00 69.86 200 LYS B O 1
ATOM 3037 N N . ARG B 1 200 ? 59.414 43.051 -0.698 1.00 55.48 201 ARG B N 1
ATOM 3038 C CA . ARG B 1 200 ? 59.596 42.156 -1.852 1.00 65.22 201 ARG B CA 1
ATOM 3039 C C . ARG B 1 200 ? 58.641 40.948 -1.812 1.00 70.85 201 ARG B C 1
ATOM 3040 O O . ARG B 1 200 ? 58.319 40.407 -0.747 1.00 78.65 201 ARG B O 1
#

InterPro domains:
  IPR002496 Phosphoribosyl-AMP cyclohydrolase domain [PF01502] (33-105)
  IPR008179 Phosphoribosyl-ATP pyrophosphohydrolase [MF_01020] (112-198)
  IPR008179 Phosphoribosyl-ATP pyrophosphohydrolase [TIGR03188] (115-198)
  IPR008179 Phosphoribosyl-ATP pyrophosphohydrolase [cd11534] (115-179)
  IPR021130 Phosphoribosyl-ATP pyrophosphohydrolase-like [PF01503] (115-202)
  IPR023019 Histidine biosynthesis bifunctional protein HisIE [MF_01019] (8-203)
  IPR038019 Phosphoribosyl-AMP cyclohydrolase domain superfamily [G3DSA:3.10.20.810] (2-97)
  IPR038019 Phosphoribosyl-AMP cyclohydrolase domain superfamily [SSF141734] (6-122)

Nearest PDB structures (foldseek):
  6j2l-assembly1_B  TM=1.005E+00  e=1.349E-35  Shigella flexneri
  6j22-assembly1_B  TM=1.000E+00  e=1.391E-33  Shigella flexneri
  6j22-assembly1_A  TM=9.891E-01  e=1.689E-32  Shigella flexneri
  6j2l-assembly1_A  TM=9.907E-01  e=3.446E-32  Shigella flexneri
  7bgn-assembly1_B  TM=6.928E-01  e=2.196E-15  Medicago truncatula